Protein AF-A0AAD8BR81-F1 (afdb_monomer)

Sequence (408 aa):
MAVTRSQTYVHLIGEPVQLFNENMLPTTREVLQVFYHHHNNEKLSKTESITVTVREVCEIWARARVPSAEERNIIHKLKLLVDKHRTVCRNKTRGGTAQMARESNFEAYMNGPFDIAHHDAMNRIKIEEDRVFLVDQRTVRKYVMGKIDQQLTAVEGRRAVRIQREAELRTKEDRRLNDLAQASAPASASLNNGDTSYISDLDEESSTELSDYNPECKSSDSSDTQDQTQQKRAKISANEAVCPQLAAALYCTSVSNRDAAYILHAAATTYGQNASGMSLSVSSIRRTRSKRHIQAAGDVKSAFNRDGSLAIHFDGTLLPSIAGGPGKEDRVAIIVTGHTTEKLLAIPKVVQGTGEQIAKAAAETITDWELTNSIAGMSFDTTAANTDHLNGTCVLLEQKLGLPTPHP

Mean predicted aligned error: 20.38 Å

Foldseek 3Di:
DDDDLVVQADPLLGHQDCAADLWFQDFLSNLVSNLSCCCPVVVDDNLVSLLVSLVRNVVSCVLLVFAFDDSVVLSVVNVVSVVLSVVLVPCVPVPDPVSVVSSVVNSVRRRAGSDGGDPCRLVVDPDVVSNVSVVCSRPVRPHIRDDDDPVVVVVVVVVVVVVVVVVVVVVVVVVVVVVVVVVDDDDDDDDDDDDDDDDDDDDDDDDDDDDDDDPPDDDDDDDDDDDDDPPVPDACELLNLCDLVNLVVCVVVVPQLVNVLVVSLVVCVVVPHDSVSYPRDSVRNVVNSVVSVVVVLVVVLVPDDLDAAKEKEKDWDFDADPVDDPHTFIWIFIWIDDPPDIDGQDTDTFPDLALLRRLVVNLVSCVVSVNLVRHPYYDYDPDCRQPPPPGHNVNSNCVSSVHDDDDD

Structure (mmCIF, N/CA/C/O backbone):
data_AF-A0AAD8BR81-F1
#
_entry.id   AF-A0AAD8BR81-F1
#
loop_
_atom_site.group_PDB
_atom_site.id
_atom_site.type_symbol
_atom_site.label_atom_id
_atom_site.label_alt_id
_atom_site.label_comp_id
_atom_site.label_asym_id
_atom_site.label_entity_id
_atom_site.label_seq_id
_atom_site.pdbx_PDB_ins_code
_atom_site.Cartn_x
_atom_site.Cartn_y
_atom_site.Cartn_z
_atom_site.occupancy
_atom_site.B_iso_or_equiv
_atom_site.auth_seq_id
_atom_site.auth_comp_id
_atom_site.auth_asym_id
_atom_site.auth_atom_id
_atom_site.pdbx_PDB_model_num
ATOM 1 N N . MET A 1 1 ? 12.071 28.405 43.325 1.00 37.50 1 MET A N 1
ATOM 2 C CA . MET A 1 1 ? 10.820 28.307 44.109 1.00 37.50 1 MET A CA 1
ATOM 3 C C . MET A 1 1 ? 9.886 27.385 43.350 1.00 37.50 1 MET A C 1
ATOM 5 O O . MET A 1 1 ? 9.614 27.671 42.192 1.00 37.50 1 MET A O 1
ATOM 9 N N . ALA A 1 2 ? 9.489 26.258 43.939 1.00 36.00 2 ALA A N 1
ATOM 10 C CA . ALA A 1 2 ? 8.587 25.311 43.292 1.00 36.00 2 ALA A CA 1
ATOM 11 C C . ALA A 1 2 ? 7.179 25.921 43.211 1.00 36.00 2 ALA A C 1
ATOM 13 O O . ALA A 1 2 ? 6.582 26.241 44.238 1.00 36.00 2 ALA A O 1
ATOM 14 N N . VAL A 1 3 ? 6.687 26.125 41.990 1.00 42.44 3 VAL A N 1
ATOM 15 C CA . VAL A 1 3 ? 5.326 26.598 41.718 1.00 42.44 3 VAL A CA 1
ATOM 16 C C . VAL A 1 3 ? 4.382 25.413 41.926 1.00 42.44 3 VAL A C 1
ATOM 18 O O . VAL A 1 3 ? 4.561 24.355 41.328 1.00 42.44 3 VAL A O 1
ATOM 21 N N . THR A 1 4 ? 3.410 25.549 42.824 1.00 41.31 4 THR A N 1
ATOM 22 C CA . THR A 1 4 ? 2.405 24.516 43.106 1.00 41.31 4 THR A CA 1
ATOM 23 C C . THR A 1 4 ? 1.476 24.318 41.900 1.00 41.31 4 THR A C 1
ATOM 25 O O . THR A 1 4 ? 1.077 25.290 41.261 1.00 41.31 4 THR A O 1
ATOM 28 N N . ARG A 1 5 ? 1.096 23.059 41.607 1.00 45.94 5 ARG A N 1
ATOM 29 C CA . ARG A 1 5 ? 0.252 22.622 40.462 1.00 45.94 5 ARG A CA 1
ATOM 30 C C . ARG A 1 5 ? -1.042 23.426 40.245 1.00 45.94 5 ARG A C 1
ATOM 32 O O . ARG A 1 5 ? -1.565 23.484 39.142 1.00 45.94 5 ARG A O 1
ATOM 39 N N . SER A 1 6 ? -1.556 24.081 41.282 1.00 46.97 6 SER A N 1
ATOM 40 C CA . SER A 1 6 ? -2.753 24.924 41.225 1.00 46.97 6 SER A CA 1
ATOM 41 C C . SER A 1 6 ? -2.529 26.325 40.633 1.00 46.97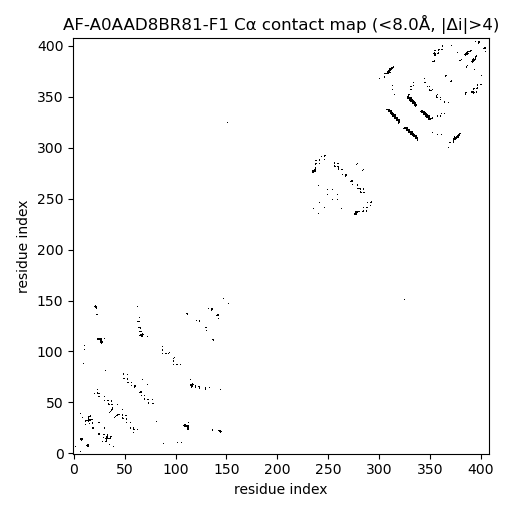 6 SER A C 1
ATOM 43 O O . SER A 1 6 ? -3.509 26.981 40.286 1.00 46.97 6 SER A O 1
ATOM 45 N N . GLN A 1 7 ? -1.283 26.799 40.487 1.00 52.25 7 GLN A N 1
ATOM 46 C CA . GLN A 1 7 ? -0.977 28.125 39.922 1.00 52.25 7 GLN A CA 1
ATOM 47 C C . GLN A 1 7 ? -0.802 28.132 38.394 1.00 52.25 7 GLN A C 1
ATOM 49 O O . GLN A 1 7 ? -0.933 29.186 37.777 1.00 52.25 7 GLN A O 1
ATOM 54 N N . THR A 1 8 ? -0.531 26.983 37.771 1.00 61.75 8 THR A N 1
ATOM 55 C CA . THR A 1 8 ? -0.300 26.866 36.319 1.00 61.75 8 THR A CA 1
ATOM 56 C C . THR A 1 8 ? -1.550 26.480 35.529 1.00 61.75 8 THR A C 1
ATOM 58 O O . THR A 1 8 ? -1.523 26.504 34.303 1.00 61.75 8 THR A O 1
ATOM 61 N N . TYR A 1 9 ? -2.658 26.157 36.201 1.00 74.81 9 TYR A N 1
ATOM 62 C CA . TYR A 1 9 ? -3.889 25.704 35.557 1.00 74.81 9 TYR A CA 1
ATOM 63 C C . TYR A 1 9 ? -4.544 26.793 34.694 1.00 74.81 9 TYR A C 1
ATOM 65 O O . TYR A 1 9 ? -4.917 27.866 35.181 1.00 74.81 9 TYR A O 1
ATOM 73 N N . VAL A 1 10 ? -4.768 26.488 33.414 1.00 77.56 10 VAL A N 1
ATOM 74 C CA . VAL A 1 10 ? -5.482 27.365 32.484 1.00 77.56 10 VAL A CA 1
ATOM 75 C C . VAL A 1 10 ? -6.914 26.861 32.309 1.00 77.56 10 VAL A C 1
ATOM 77 O O . VAL A 1 10 ? -7.155 25.741 31.864 1.00 77.56 10 VAL A O 1
ATOM 80 N N . HIS A 1 11 ? -7.890 27.707 32.646 1.00 77.94 11 HIS A N 1
ATOM 81 C CA . HIS A 1 11 ? -9.317 27.377 32.573 1.00 77.94 11 HIS A CA 1
ATOM 82 C C . HIS A 1 11 ? -9.727 26.833 31.185 1.00 77.94 11 HIS A C 1
ATOM 84 O O . HIS A 1 11 ? -9.352 27.410 30.162 1.00 77.94 11 HIS A O 1
ATOM 90 N N . LEU A 1 12 ? -10.494 25.730 31.178 1.00 77.62 12 LEU A N 1
ATOM 91 C CA . LEU A 1 12 ? -10.935 24.912 30.026 1.00 77.62 12 LEU A CA 1
ATOM 92 C C . LEU A 1 12 ? -9.838 24.125 29.290 1.00 77.62 12 LEU A C 1
ATOM 94 O O . LEU A 1 12 ? -10.146 23.139 28.625 1.00 77.62 12 LEU A O 1
ATOM 98 N N . ILE A 1 13 ? -8.574 24.524 29.414 1.00 80.12 13 ILE A N 1
ATOM 99 C CA . ILE A 1 13 ? -7.456 23.903 28.695 1.00 80.12 13 ILE A CA 1
ATOM 100 C C . ILE A 1 13 ? -6.800 22.811 29.546 1.00 80.12 13 ILE A C 1
ATOM 102 O O . ILE A 1 13 ? -6.603 21.703 29.049 1.00 80.12 13 ILE A O 1
ATOM 106 N N . GLY A 1 14 ? -6.527 23.099 30.823 1.00 81.25 14 GLY A N 1
ATOM 107 C CA . GLY A 1 14 ? -5.820 22.208 31.745 1.00 81.25 14 GLY A CA 1
ATOM 108 C C . GLY A 1 14 ? -4.431 22.727 32.128 1.00 81.25 14 GLY A C 1
ATOM 109 O O . GLY A 1 14 ? -4.178 23.934 32.109 1.00 81.25 14 GLY A O 1
ATOM 110 N N . GLU A 1 15 ? -3.533 21.814 32.500 1.00 79.62 15 GLU A N 1
ATOM 111 C CA . GLU A 1 15 ? -2.127 22.137 32.769 1.00 79.62 15 GLU A CA 1
ATOM 112 C C . GLU A 1 15 ? -1.370 22.390 31.444 1.00 79.62 15 GLU A C 1
ATOM 114 O O . GLU A 1 15 ? -1.583 21.648 30.477 1.00 79.62 15 GLU A O 1
ATOM 119 N N . PRO A 1 16 ? -0.511 23.427 31.365 1.00 80.25 16 PRO A N 1
ATOM 120 C CA . PRO A 1 16 ? 0.403 23.632 30.247 1.00 80.25 16 PRO A CA 1
ATOM 121 C C . PRO A 1 16 ? 1.363 22.452 30.102 1.00 80.25 16 PRO A C 1
ATOM 123 O O . PRO A 1 16 ? 1.894 21.955 31.095 1.00 80.25 16 PRO A O 1
ATOM 126 N N . VAL A 1 17 ? 1.609 22.033 28.864 1.00 83.00 17 VAL A N 1
ATOM 127 C CA . VAL A 1 17 ? 2.483 20.901 28.532 1.00 83.00 17 VAL A CA 1
ATOM 128 C C . VAL A 1 17 ? 3.643 21.428 27.700 1.00 83.00 17 VAL A C 1
ATOM 130 O O . VAL A 1 17 ? 3.433 22.273 26.839 1.00 83.00 17 VAL A O 1
ATOM 133 N N . GLN A 1 18 ? 4.857 20.956 27.976 1.00 79.31 18 GLN A N 1
ATOM 134 C CA . GLN A 1 18 ? 6.065 21.419 27.288 1.00 79.31 18 GLN A CA 1
ATOM 135 C C . GLN A 1 18 ? 6.198 20.860 25.866 1.00 79.31 18 GLN A C 1
ATOM 137 O O . GLN A 1 18 ? 6.739 21.531 25.001 1.00 79.31 18 GLN A O 1
ATOM 142 N N . LEU A 1 19 ? 5.738 19.630 25.626 1.00 79.31 19 LEU A N 1
ATOM 143 C CA . LEU A 1 19 ? 5.935 18.918 24.365 1.00 79.31 19 LEU A CA 1
ATOM 144 C C . LEU A 1 19 ? 4.615 18.367 23.835 1.00 79.31 19 LEU A C 1
ATOM 146 O O . LEU A 1 19 ? 3.746 17.939 24.597 1.00 79.31 19 LEU A O 1
ATOM 150 N N . PHE A 1 20 ? 4.491 18.335 22.514 1.00 84.81 20 PHE A N 1
ATOM 151 C CA . PHE A 1 20 ? 3.385 17.668 21.843 1.00 84.81 20 PHE A CA 1
ATOM 152 C C . PHE A 1 20 ? 3.498 16.146 21.926 1.00 84.81 20 PHE A C 1
ATOM 154 O O . PHE A 1 20 ? 4.589 15.582 22.014 1.00 84.81 20 PHE A O 1
ATOM 161 N N . ASN A 1 21 ? 2.358 15.468 21.799 1.00 77.19 21 ASN A N 1
ATOM 162 C CA . ASN A 1 21 ? 2.359 14.050 21.479 1.00 77.19 21 ASN A CA 1
ATOM 163 C C . ASN A 1 21 ? 2.873 13.862 20.045 1.00 77.19 21 ASN A C 1
ATOM 165 O O . ASN A 1 21 ? 2.287 14.363 19.088 1.00 77.19 21 ASN A O 1
ATOM 169 N N . GLU A 1 22 ? 3.979 13.145 19.894 1.00 74.88 22 GLU A N 1
ATOM 170 C CA . GLU A 1 22 ? 4.643 12.978 18.601 1.00 74.88 22 GLU A CA 1
ATOM 171 C C . GLU A 1 22 ? 3.960 11.978 17.670 1.00 74.88 22 GLU A C 1
ATOM 173 O O . GLU A 1 22 ? 4.304 11.901 16.494 1.00 74.88 22 GLU A O 1
ATOM 178 N N . ASN A 1 23 ? 3.003 11.214 18.189 1.00 79.25 23 ASN A N 1
ATOM 179 C CA . ASN A 1 23 ? 2.441 10.062 17.504 1.00 79.25 23 ASN A CA 1
ATOM 180 C C . ASN A 1 23 ? 1.143 10.393 16.738 1.00 79.25 23 ASN A C 1
ATOM 182 O O . ASN A 1 23 ? 0.681 9.586 15.942 1.00 79.25 23 ASN A O 1
ATOM 186 N N . MET A 1 24 ? 0.541 11.570 16.932 1.00 85.19 24 MET A N 1
ATOM 187 C CA . MET A 1 24 ? -0.692 11.994 16.246 1.00 85.19 24 MET A CA 1
ATOM 188 C C . MET A 1 24 ? -0.633 13.474 15.865 1.00 85.19 24 MET A C 1
ATOM 190 O O . MET A 1 24 ? 0.221 14.214 16.351 1.00 85.19 24 MET A O 1
ATOM 194 N N . LEU A 1 25 ? -1.541 13.923 14.990 1.00 90.12 25 LEU A N 1
ATOM 195 C CA . LEU A 1 25 ? -1.633 15.351 14.691 1.00 90.12 25 LEU A CA 1
ATOM 196 C C . LEU A 1 25 ? -2.112 16.106 15.941 1.00 90.12 25 LEU A C 1
ATOM 198 O O . LEU A 1 25 ? -3.065 15.645 16.574 1.00 90.12 25 LEU A O 1
ATOM 202 N N . PRO A 1 26 ? -1.527 17.269 16.284 1.00 91.00 26 PRO A N 1
ATOM 203 C CA . PRO A 1 26 ? -1.890 17.991 17.496 1.00 91.00 26 PRO A CA 1
ATOM 204 C C . PRO A 1 26 ? -3.368 18.378 17.527 1.00 91.00 26 PRO A C 1
ATOM 206 O O . PRO A 1 26 ? -3.943 18.881 16.557 1.00 91.00 26 PRO A O 1
ATOM 209 N N . THR A 1 27 ? -4.005 18.147 18.666 1.00 92.12 27 THR A N 1
ATOM 210 C CA . THR A 1 27 ? -5.328 18.682 18.979 1.00 92.12 27 THR A CA 1
ATOM 211 C C . THR A 1 27 ? -5.259 20.195 19.185 1.00 92.12 27 THR A C 1
ATOM 213 O O . THR A 1 27 ? -4.233 20.760 19.565 1.00 92.12 27 THR A O 1
ATOM 216 N N . THR A 1 28 ? -6.388 20.873 18.999 1.00 92.06 28 THR A N 1
ATOM 217 C CA . THR A 1 28 ? -6.508 22.300 19.334 1.00 92.06 28 THR A CA 1
ATOM 218 C C . THR A 1 28 ? -6.213 22.551 20.823 1.00 92.06 28 THR A C 1
ATOM 220 O O . THR A 1 28 ? -5.618 23.574 21.166 1.00 92.06 28 THR A O 1
ATOM 223 N N . ARG A 1 29 ? -6.583 21.609 21.705 1.00 90.69 29 ARG A N 1
ATOM 224 C CA . ARG A 1 29 ? -6.260 21.642 23.140 1.00 90.69 29 ARG A CA 1
ATOM 225 C C . ARG A 1 29 ? -4.751 21.621 23.392 1.00 90.69 29 ARG A C 1
ATOM 227 O O . ARG A 1 29 ? -4.256 22.500 24.088 1.00 90.69 29 ARG A O 1
ATOM 234 N N . GLU A 1 30 ? -4.031 20.669 22.806 1.00 89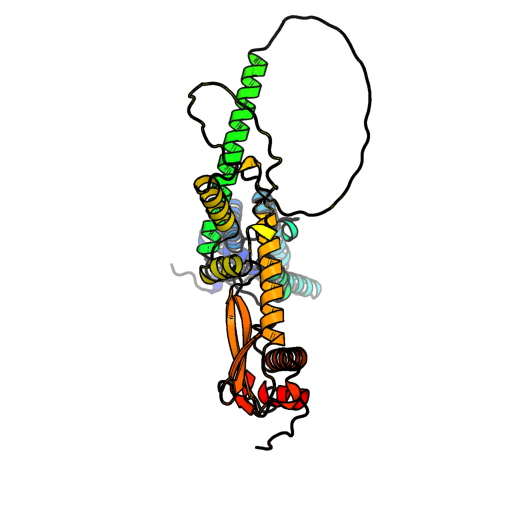.94 30 GLU A N 1
ATOM 235 C CA . GLU A 1 30 ? -2.577 20.519 22.978 1.00 89.94 30 GLU A CA 1
ATOM 236 C C . GLU A 1 30 ? -1.825 21.749 22.464 1.00 89.94 30 GLU A C 1
ATOM 238 O O . GLU A 1 30 ? -0.938 22.257 23.143 1.00 89.94 30 GLU A O 1
ATOM 243 N N . VAL A 1 31 ? -2.232 22.299 21.313 1.00 92.62 31 VAL A N 1
ATOM 244 C CA . VAL A 1 31 ? -1.636 23.535 20.773 1.00 92.62 31 VAL A CA 1
ATOM 245 C C . VAL A 1 31 ? -1.795 24.700 21.749 1.00 92.62 31 VAL A C 1
ATOM 247 O O . VAL A 1 31 ? -0.866 25.482 21.940 1.00 92.62 31 VAL A O 1
ATOM 250 N N . LEU A 1 32 ? -2.949 24.809 22.409 1.00 91.06 32 LEU A N 1
ATOM 251 C CA . LEU A 1 32 ? -3.156 25.814 23.446 1.00 91.06 32 LEU A CA 1
ATOM 252 C C . LEU A 1 32 ? -2.329 25.526 24.710 1.00 91.06 32 LEU A C 1
ATOM 254 O O . LEU A 1 32 ? -1.788 26.466 25.288 1.00 91.06 32 LEU A O 1
ATOM 258 N N . GLN A 1 33 ? -2.194 24.265 25.130 1.00 89.38 33 GLN A N 1
ATOM 259 C CA . GLN A 1 33 ? -1.365 23.884 26.282 1.00 89.38 33 GLN A CA 1
ATOM 260 C C . GLN A 1 33 ? 0.105 24.261 26.082 1.00 89.38 33 GLN A C 1
ATOM 262 O O . GLN A 1 33 ? 0.694 24.861 26.982 1.00 89.38 33 GLN A O 1
ATOM 267 N N . VAL A 1 34 ? 0.665 23.964 24.907 1.00 89.19 34 VAL A N 1
ATOM 268 C CA . VAL A 1 34 ? 2.051 24.303 24.551 1.00 89.19 34 VAL A CA 1
ATOM 269 C C . VAL A 1 34 ? 2.225 25.816 24.406 1.00 89.19 34 VAL A C 1
ATOM 271 O O . VAL A 1 34 ? 3.150 26.395 24.972 1.00 89.19 34 VAL A O 1
ATOM 274 N N . PHE A 1 35 ? 1.272 26.509 23.774 1.00 92.19 35 PHE A N 1
ATOM 275 C CA . PHE A 1 35 ? 1.292 27.974 23.723 1.00 92.19 35 PHE A CA 1
ATOM 276 C C . PHE A 1 35 ? 1.336 28.608 25.124 1.00 92.19 35 PHE A C 1
ATOM 278 O O . PHE A 1 35 ? 2.122 29.525 25.369 1.00 92.19 35 PHE A O 1
ATOM 285 N N . TYR A 1 36 ? 0.506 28.132 26.057 1.00 89.00 36 TYR A N 1
ATOM 286 C CA . TYR A 1 36 ? 0.498 28.651 27.425 1.00 89.00 36 TYR A CA 1
ATOM 287 C C . TYR A 1 36 ? 1.734 28.240 28.225 1.00 89.00 36 TYR A C 1
ATOM 289 O O . TYR A 1 36 ? 2.091 28.960 29.155 1.00 89.00 36 TYR A O 1
ATOM 297 N N . HIS A 1 37 ? 2.416 27.154 27.858 1.00 87.62 37 HIS A N 1
ATOM 298 C CA . HIS A 1 37 ? 3.720 26.818 28.420 1.00 87.62 37 HIS A CA 1
ATOM 299 C C . HIS A 1 37 ? 4.757 27.886 28.039 1.00 87.62 37 HIS A C 1
ATOM 301 O O . HIS A 1 37 ? 5.327 28.532 28.921 1.00 87.62 37 HIS A O 1
ATOM 307 N N . HIS A 1 38 ? 4.902 28.169 26.742 1.00 87.12 38 HIS A N 1
ATOM 308 C CA . HIS A 1 38 ? 5.789 29.219 26.226 1.00 87.12 38 HIS A CA 1
ATOM 309 C C . HIS A 1 38 ? 5.466 30.601 26.819 1.00 87.12 38 HIS A C 1
ATOM 311 O O . HIS A 1 38 ? 6.350 31.348 27.245 1.00 87.12 38 HIS A O 1
ATOM 317 N N . HIS A 1 39 ? 4.179 30.937 26.912 1.00 88.19 39 HIS A N 1
ATOM 318 C CA . HIS A 1 39 ? 3.770 32.261 27.365 1.00 88.19 39 HIS A CA 1
ATOM 319 C C . HIS A 1 39 ? 3.839 32.443 28.890 1.00 88.19 39 HIS A C 1
ATOM 321 O O . HIS A 1 39 ? 4.324 33.472 29.360 1.00 88.19 39 HIS A O 1
ATOM 327 N N . ASN A 1 40 ? 3.357 31.474 29.677 1.00 84.25 40 ASN A N 1
ATOM 328 C CA . ASN A 1 40 ? 3.250 31.621 31.133 1.00 84.25 40 ASN A CA 1
ATOM 329 C C . ASN A 1 40 ? 4.500 31.123 31.870 1.00 84.25 40 ASN A C 1
ATOM 331 O O . ASN A 1 40 ? 4.912 31.752 32.847 1.00 84.25 40 ASN A O 1
ATOM 335 N N . ASN A 1 41 ? 5.092 30.009 31.428 1.00 82.06 41 ASN A N 1
ATOM 336 C CA . ASN A 1 41 ? 6.211 29.377 32.133 1.00 82.06 41 ASN A CA 1
ATOM 337 C C . ASN A 1 41 ? 7.550 29.940 31.649 1.00 82.06 41 ASN A C 1
ATOM 339 O O . ASN A 1 41 ? 8.380 30.333 32.467 1.00 82.06 41 ASN A O 1
ATOM 343 N N . GLU A 1 42 ? 7.734 30.034 30.331 1.00 82.44 42 GLU A N 1
ATOM 344 C CA . GLU A 1 42 ? 8.970 30.554 29.724 1.00 82.44 42 GLU A CA 1
ATOM 345 C C . GLU A 1 42 ? 8.970 32.081 29.573 1.00 82.44 42 GLU A C 1
ATOM 347 O O . GLU A 1 42 ? 10.002 32.682 29.282 1.00 82.44 42 GLU A O 1
ATOM 352 N N . LYS A 1 43 ? 7.828 32.725 29.855 1.00 86.06 43 LYS A N 1
ATOM 353 C CA . LYS A 1 43 ? 7.642 34.187 29.856 1.00 86.06 43 LYS A CA 1
ATOM 354 C C . LYS A 1 43 ? 7.955 34.849 28.511 1.00 86.06 43 LYS A C 1
ATOM 356 O O . LYS A 1 43 ? 8.306 36.031 28.472 1.00 86.06 43 LYS A O 1
ATOM 361 N N . LEU A 1 44 ? 7.794 34.115 27.412 1.00 88.12 44 LEU A N 1
ATOM 362 C CA . LEU A 1 44 ? 7.957 34.655 26.068 1.00 88.12 44 LEU A CA 1
ATOM 363 C C . LEU A 1 44 ? 6.821 35.629 25.732 1.00 88.12 44 LEU A C 1
ATOM 365 O O . LEU A 1 44 ? 5.696 35.549 26.251 1.00 88.12 44 LEU A O 1
ATOM 369 N N . SER A 1 45 ? 7.091 36.559 24.813 1.00 91.81 45 SER A N 1
ATOM 370 C CA . SER A 1 45 ? 6.050 37.478 24.343 1.00 91.81 45 SER A CA 1
ATOM 371 C C . SER A 1 45 ? 4.912 36.702 23.663 1.00 91.81 45 SER A C 1
ATOM 373 O O . SER A 1 45 ? 5.115 35.602 23.146 1.00 91.81 45 SER A O 1
ATOM 375 N N . LYS A 1 46 ? 3.691 37.257 23.623 1.00 88.31 46 LYS A N 1
ATOM 376 C CA . LYS A 1 46 ? 2.541 36.573 22.993 1.00 88.31 46 LYS A CA 1
ATOM 377 C C . LYS A 1 46 ? 2.832 36.203 21.532 1.00 88.31 46 LYS A C 1
ATOM 379 O O . LYS A 1 46 ? 2.491 35.111 21.094 1.00 88.31 46 LYS A O 1
ATOM 384 N N . THR A 1 47 ? 3.451 37.112 20.780 1.00 90.31 47 THR A N 1
ATOM 385 C CA . THR A 1 47 ? 3.777 36.907 19.360 1.00 90.31 47 THR A CA 1
ATOM 386 C C . THR A 1 47 ? 4.846 35.833 19.176 1.00 90.31 47 THR A C 1
ATOM 388 O O . THR A 1 47 ? 4.727 34.981 18.298 1.00 90.31 47 THR A O 1
ATOM 391 N N . GLU A 1 48 ? 5.867 35.848 20.027 1.00 90.81 48 GLU A N 1
ATOM 392 C CA . GLU A 1 48 ? 6.954 34.872 20.009 1.00 90.81 48 GLU A CA 1
ATOM 393 C C . GLU A 1 48 ? 6.463 33.480 20.408 1.00 90.81 48 GLU A C 1
ATOM 395 O O . GLU A 1 48 ? 6.687 32.529 19.670 1.00 90.81 48 GLU A O 1
ATOM 400 N N . SER A 1 49 ? 5.665 33.385 21.475 1.00 90.69 49 SER A N 1
ATOM 401 C CA . SER A 1 49 ? 5.035 32.136 21.923 1.00 90.69 49 SER A CA 1
ATOM 402 C C . SER A 1 49 ? 4.180 31.505 20.820 1.00 90.69 49 SER A C 1
ATOM 404 O O . SER A 1 49 ? 4.243 30.299 20.599 1.00 90.69 49 SER A O 1
ATOM 406 N N . ILE A 1 50 ? 3.399 32.312 20.084 1.00 92.00 50 ILE A N 1
ATOM 407 C CA . ILE A 1 50 ? 2.629 31.835 18.921 1.00 92.00 50 ILE A CA 1
ATOM 408 C C . ILE A 1 50 ? 3.575 31.299 17.845 1.00 92.00 50 ILE A C 1
ATOM 410 O O . ILE A 1 50 ? 3.336 30.222 17.315 1.00 92.00 50 ILE A O 1
ATOM 414 N N . THR A 1 51 ? 4.637 32.036 17.526 1.00 92.81 51 THR A N 1
ATOM 415 C CA . THR A 1 51 ? 5.563 31.671 16.445 1.00 92.81 51 THR A CA 1
ATOM 416 C C . THR A 1 51 ? 6.296 30.365 16.752 1.00 92.81 51 THR A C 1
ATOM 418 O O . THR A 1 51 ? 6.331 29.481 15.902 1.00 92.81 51 THR A O 1
ATOM 421 N N . VAL A 1 52 ? 6.820 30.209 17.972 1.00 92.56 52 VAL A N 1
ATOM 422 C CA . VAL A 1 52 ? 7.496 28.978 18.421 1.00 92.56 52 VAL A CA 1
ATOM 423 C C . VAL A 1 52 ? 6.534 27.791 18.375 1.00 92.56 52 VAL A C 1
ATOM 425 O O . VAL A 1 52 ? 6.823 26.794 17.720 1.00 92.56 52 VAL A O 1
ATOM 428 N N . THR A 1 53 ? 5.334 27.948 18.942 1.00 92.00 53 THR A N 1
ATOM 429 C CA . THR A 1 53 ? 4.312 26.887 18.939 1.00 92.00 53 THR A CA 1
ATOM 430 C C . THR A 1 53 ? 3.916 26.483 17.514 1.00 92.00 53 THR A C 1
ATOM 432 O O . THR A 1 53 ? 3.742 25.304 17.227 1.00 92.00 53 THR A O 1
ATOM 435 N N . VAL A 1 54 ? 3.778 27.441 16.588 1.00 93.50 54 VAL A N 1
ATOM 436 C CA . VAL A 1 54 ? 3.456 27.131 15.185 1.00 93.50 54 VAL A CA 1
ATOM 437 C C . VAL A 1 54 ? 4.577 26.352 14.510 1.00 93.50 54 VAL A C 1
ATOM 439 O O . VAL A 1 54 ? 4.276 25.417 13.774 1.00 93.50 54 VAL A O 1
ATOM 442 N N . ARG A 1 55 ? 5.844 26.695 14.755 1.00 92.50 55 ARG A N 1
ATOM 443 C CA . ARG A 1 55 ? 6.980 25.963 14.177 1.00 92.50 55 ARG A CA 1
ATOM 444 C C . ARG A 1 55 ? 6.993 24.507 14.620 1.00 92.50 55 ARG A C 1
ATOM 446 O O . ARG A 1 55 ? 7.071 23.630 13.767 1.00 92.50 55 ARG A O 1
ATOM 453 N N . GLU A 1 56 ? 6.801 24.257 15.909 1.00 91.75 56 GLU A N 1
ATOM 454 C CA . GLU A 1 56 ? 6.702 22.897 16.447 1.00 91.75 56 GLU A CA 1
ATOM 455 C C . GLU A 1 56 ? 5.522 22.128 15.840 1.00 91.75 56 GLU A C 1
ATOM 457 O O . GLU A 1 56 ? 5.671 20.988 15.409 1.00 91.75 56 GLU A O 1
ATOM 462 N N . VAL A 1 57 ? 4.349 22.759 15.709 1.00 92.56 57 VAL A N 1
ATOM 463 C CA . VAL A 1 57 ? 3.202 22.132 15.032 1.00 92.56 57 VAL A CA 1
ATOM 464 C C . VAL A 1 57 ? 3.536 21.810 13.571 1.00 92.56 57 VAL A C 1
ATOM 466 O O . VAL A 1 57 ? 3.226 20.712 13.106 1.00 92.56 57 VAL A O 1
ATOM 469 N N . CYS A 1 58 ? 4.188 22.721 12.847 1.00 91.31 58 CYS A N 1
ATOM 470 C CA . CYS A 1 58 ? 4.610 22.494 11.465 1.00 91.31 58 CYS A CA 1
ATOM 471 C C . CYS A 1 58 ? 5.570 21.303 11.341 1.00 91.31 58 CYS A C 1
ATOM 473 O O . CYS A 1 58 ? 5.442 20.535 10.392 1.00 91.31 58 CYS A O 1
ATOM 475 N N . GLU A 1 59 ? 6.480 21.098 12.296 1.00 89.88 59 GLU A N 1
ATOM 476 C CA . GLU A 1 59 ? 7.371 19.930 12.308 1.00 89.88 59 GLU A CA 1
ATOM 477 C C . GLU A 1 59 ? 6.589 18.617 12.438 1.00 89.88 59 GLU A C 1
ATOM 479 O O . GLU A 1 59 ? 6.874 17.646 11.736 1.00 89.88 59 GLU A O 1
ATOM 484 N N . ILE A 1 60 ? 5.549 18.579 13.274 1.00 90.00 60 ILE A N 1
ATOM 485 C CA . ILE A 1 60 ? 4.702 17.388 13.441 1.00 90.00 60 ILE A CA 1
ATOM 486 C C . ILE A 1 60 ? 3.925 17.088 12.158 1.00 90.00 60 ILE A C 1
ATOM 488 O O . ILE A 1 60 ? 3.879 15.945 11.708 1.00 90.00 60 ILE A O 1
ATOM 492 N N . TRP A 1 61 ? 3.363 18.119 11.530 1.00 90.50 61 TRP A N 1
ATOM 493 C CA . TRP A 1 61 ? 2.659 17.978 10.257 1.00 90.50 61 TRP A CA 1
ATOM 494 C C . TRP A 1 61 ? 3.593 17.583 9.106 1.00 90.50 61 TRP A C 1
ATOM 496 O O . TRP A 1 61 ? 3.211 16.779 8.255 1.00 90.50 61 TRP A O 1
ATOM 506 N N . ALA A 1 62 ? 4.838 18.067 9.115 1.00 88.00 62 ALA A N 1
ATOM 507 C CA . ALA A 1 62 ? 5.866 17.645 8.170 1.00 88.00 62 ALA A CA 1
ATOM 508 C C . ALA A 1 62 ? 6.236 16.164 8.353 1.00 88.00 62 ALA A C 1
ATOM 510 O O . ALA A 1 62 ? 6.370 15.443 7.364 1.00 88.00 62 ALA A O 1
ATOM 511 N N . ARG A 1 63 ? 6.329 15.677 9.600 1.00 84.94 63 ARG A N 1
ATOM 512 C CA . ARG A 1 63 ? 6.523 14.242 9.893 1.00 84.94 63 ARG A CA 1
ATOM 513 C C . ARG A 1 63 ? 5.356 13.386 9.407 1.00 84.94 63 ARG A C 1
ATOM 515 O O . ARG A 1 63 ? 5.589 12.291 8.904 1.00 84.94 63 ARG A O 1
ATOM 522 N N . ALA A 1 64 ? 4.136 13.913 9.486 1.00 85.44 64 ALA A N 1
ATOM 523 C CA . ALA A 1 64 ? 2.938 13.282 8.937 1.00 85.44 64 ALA A CA 1
ATOM 524 C C . ALA A 1 64 ? 2.859 13.325 7.399 1.00 85.44 64 ALA A C 1
ATOM 526 O O . ALA A 1 64 ? 1.898 12.809 6.839 1.00 85.44 64 ALA A O 1
ATOM 527 N N . ARG A 1 65 ? 3.823 13.963 6.712 1.00 85.44 65 ARG A N 1
ATOM 528 C CA . ARG A 1 65 ? 3.858 14.128 5.244 1.00 85.44 65 ARG A CA 1
ATOM 529 C C . ARG A 1 65 ? 2.625 14.832 4.663 1.00 85.44 65 ARG A C 1
ATOM 531 O O . ARG A 1 65 ? 2.367 14.760 3.462 1.00 85.44 65 ARG A O 1
ATOM 538 N N . VAL A 1 66 ? 1.889 15.575 5.490 1.00 88.00 66 VAL A N 1
ATOM 539 C CA . VAL A 1 66 ? 0.710 16.325 5.052 1.00 88.00 66 VAL A CA 1
ATOM 540 C C . VAL A 1 66 ? 1.131 17.747 4.671 1.00 88.00 66 VAL A C 1
ATOM 542 O O . VAL A 1 66 ? 1.691 18.459 5.507 1.00 88.00 66 VAL A O 1
ATOM 545 N N . PRO A 1 67 ? 0.845 18.213 3.439 1.00 88.31 67 PRO A N 1
ATOM 546 C CA . PRO A 1 67 ? 1.131 19.585 3.038 1.00 88.31 67 PRO A CA 1
ATOM 547 C C . PRO A 1 67 ? 0.403 20.578 3.946 1.00 88.31 67 PRO A C 1
ATOM 549 O O . PRO A 1 67 ? -0.827 20.564 4.014 1.00 88.31 67 PRO A O 1
ATOM 552 N N . SER A 1 68 ? 1.149 21.454 4.615 1.00 91.62 68 SER A N 1
ATOM 553 C CA . SER A 1 68 ? 0.593 22.500 5.470 1.00 91.62 68 SER A CA 1
ATOM 554 C C . SER A 1 68 ? 0.335 23.799 4.700 1.00 91.62 68 SER A C 1
ATOM 556 O O . SER A 1 68 ? 0.913 24.058 3.641 1.00 91.62 68 SER A O 1
ATOM 558 N N . ALA A 1 69 ? -0.546 24.640 5.235 1.00 91.25 69 ALA A N 1
ATOM 559 C CA . ALA A 1 69 ? -0.699 26.022 4.804 1.00 91.25 69 ALA A CA 1
ATOM 560 C C . ALA A 1 69 ? 0.568 26.845 5.111 1.00 91.25 69 ALA A C 1
ATOM 562 O O . ALA A 1 69 ? 1.448 26.420 5.860 1.00 91.25 69 ALA A O 1
ATOM 563 N N . GLU A 1 70 ? 0.658 28.048 4.545 1.00 90.31 70 GLU A N 1
ATOM 564 C CA . GLU A 1 70 ? 1.765 28.963 4.833 1.00 90.31 70 GLU A CA 1
ATOM 565 C C . GLU A 1 70 ? 1.821 29.344 6.321 1.00 90.31 70 GLU A C 1
ATOM 567 O O . GLU A 1 70 ? 0.792 29.638 6.937 1.00 90.31 70 GLU A O 1
ATOM 572 N N . GLU A 1 71 ? 3.034 29.427 6.880 1.00 90.62 71 GLU A N 1
ATOM 573 C CA . GLU A 1 71 ? 3.284 29.714 8.304 1.00 90.62 71 GLU A CA 1
ATOM 574 C C . GLU A 1 71 ? 2.541 30.971 8.787 1.00 90.62 71 GLU A C 1
ATOM 576 O O . GLU A 1 71 ? 1.939 30.974 9.859 1.00 90.62 71 GLU A O 1
ATOM 581 N N . ARG A 1 72 ? 2.477 32.022 7.959 1.00 91.31 72 ARG A N 1
ATOM 582 C CA . ARG A 1 72 ? 1.766 33.276 8.273 1.00 91.31 72 ARG A CA 1
ATOM 583 C C . ARG A 1 72 ? 0.271 33.060 8.528 1.00 91.31 72 ARG A C 1
ATOM 585 O O . ARG A 1 72 ? -0.287 33.650 9.455 1.00 91.31 72 ARG A O 1
ATOM 592 N N . ASN A 1 73 ? -0.368 32.196 7.741 1.00 92.44 73 ASN A N 1
ATOM 593 C CA . ASN A 1 73 ? -1.788 31.872 7.885 1.00 92.44 73 ASN A CA 1
ATOM 594 C C . ASN A 1 73 ? -2.029 31.030 9.140 1.00 92.44 73 ASN A C 1
ATOM 596 O O . ASN A 1 73 ? -3.020 31.229 9.844 1.00 92.44 73 ASN A O 1
ATOM 600 N N . ILE A 1 74 ? -1.094 30.135 9.462 1.00 92.88 74 ILE A N 1
ATOM 601 C CA . ILE A 1 74 ? -1.155 29.305 10.667 1.00 92.88 74 ILE A CA 1
ATOM 602 C C . ILE A 1 74 ? -0.975 30.164 11.927 1.00 92.88 74 ILE A C 1
ATOM 604 O O . ILE A 1 74 ? -1.762 30.047 12.867 1.00 92.88 74 ILE A O 1
ATOM 608 N N . ILE A 1 75 ? -0.016 31.096 11.921 1.00 93.81 75 ILE A N 1
ATOM 609 C CA . ILE A 1 75 ? 0.175 32.103 12.979 1.00 93.81 75 ILE A CA 1
ATOM 610 C C . ILE A 1 75 ? -1.106 32.910 13.185 1.00 93.81 75 ILE A C 1
ATOM 612 O O . ILE A 1 75 ? -1.557 33.087 14.320 1.00 93.81 75 ILE A O 1
ATOM 616 N N . HIS A 1 76 ? -1.726 33.376 12.097 1.00 93.81 76 HIS A N 1
ATOM 617 C CA . HIS A 1 76 ? -2.991 34.099 12.177 1.00 93.81 76 HIS A CA 1
ATOM 618 C C . HIS A 1 76 ? -4.100 33.236 12.800 1.00 93.81 76 HIS A C 1
ATOM 620 O O . HIS A 1 76 ? -4.809 33.692 13.700 1.00 93.81 76 HIS A O 1
ATOM 626 N N . LYS A 1 77 ? -4.202 31.966 12.393 1.00 93.75 77 LYS A N 1
ATOM 627 C CA . LYS A 1 77 ? -5.172 31.009 12.937 1.00 93.75 77 LYS A CA 1
ATOM 628 C C . LYS A 1 77 ? -4.973 30.768 14.436 1.00 93.75 77 LYS A C 1
ATOM 630 O O . LYS A 1 77 ? -5.949 30.809 15.186 1.00 93.75 77 LYS A O 1
ATOM 635 N N . LEU A 1 78 ? -3.734 30.571 14.894 1.00 94.25 78 LEU A N 1
ATOM 636 C CA . LEU A 1 78 ? -3.440 30.392 16.320 1.00 94.25 78 LEU A CA 1
ATOM 637 C C . LEU A 1 78 ? -3.728 31.673 17.117 1.00 94.25 78 LEU A C 1
ATOM 639 O O . LEU A 1 78 ? -4.300 31.612 18.203 1.00 94.25 78 LEU A O 1
ATOM 643 N N . LYS A 1 79 ? -3.430 32.850 16.558 1.00 94.12 79 LYS A N 1
ATOM 644 C CA . LYS A 1 79 ? -3.772 34.133 17.186 1.00 94.12 79 LYS A CA 1
ATOM 645 C C . LYS A 1 79 ? -5.281 34.271 17.420 1.00 94.12 79 LYS A C 1
ATOM 647 O O . LYS A 1 79 ? -5.693 34.584 18.537 1.00 94.12 79 LYS A O 1
ATOM 652 N N . LEU A 1 80 ? -6.095 33.975 16.402 1.00 93.81 80 LEU A N 1
ATOM 653 C CA . LEU A 1 80 ? -7.558 33.974 16.516 1.00 93.81 80 LEU A CA 1
ATOM 654 C C . LEU A 1 80 ? -8.053 32.965 17.556 1.00 93.81 80 LEU A C 1
ATOM 656 O O . LEU A 1 80 ? -8.986 33.254 18.305 1.00 93.81 80 LEU A O 1
ATOM 660 N N . LEU A 1 81 ? -7.422 31.793 17.627 1.00 93.00 81 LEU A N 1
ATOM 661 C CA . LEU A 1 81 ? -7.763 30.762 18.600 1.00 93.00 81 LEU A CA 1
ATOM 662 C C . LEU A 1 81 ? -7.503 31.217 20.044 1.00 93.00 81 LEU A C 1
ATOM 664 O O . LEU A 1 81 ? -8.375 31.058 20.900 1.00 93.00 81 LEU A O 1
ATOM 668 N N . VAL A 1 82 ? -6.347 31.831 20.307 1.00 91.94 82 VAL A N 1
ATOM 669 C CA . VAL A 1 82 ? -6.005 32.388 21.626 1.00 91.94 82 VAL A CA 1
ATOM 670 C C . VAL A 1 82 ? -6.977 33.509 22.018 1.00 91.94 82 VAL A C 1
ATOM 672 O O . VAL A 1 82 ? -7.445 33.568 23.157 1.00 91.94 82 VAL A O 1
ATOM 675 N N . ASP A 1 83 ? -7.347 34.381 21.078 1.00 91.19 83 ASP A N 1
ATOM 676 C CA . ASP A 1 83 ? -8.310 35.459 21.336 1.00 91.19 83 ASP A CA 1
ATOM 677 C C . ASP A 1 83 ? -9.736 34.919 21.577 1.00 91.19 83 ASP A C 1
ATOM 679 O O . ASP A 1 83 ? -10.463 35.419 22.450 1.00 91.19 83 ASP A O 1
ATOM 683 N N . LYS A 1 84 ? -10.122 33.844 20.876 1.00 89.19 84 LYS A N 1
ATOM 684 C CA . LYS A 1 84 ? -11.379 33.118 21.104 1.00 89.19 84 LYS A CA 1
ATOM 685 C C . LYS A 1 84 ? -11.414 32.501 22.503 1.00 89.19 84 LYS A C 1
ATOM 687 O O . LYS A 1 84 ? -12.386 32.726 23.225 1.00 89.19 84 LYS A O 1
ATOM 692 N N . HIS A 1 85 ? -10.354 31.804 22.921 1.00 89.94 85 HIS A N 1
ATOM 693 C CA . HIS A 1 85 ? -10.245 31.240 24.275 1.00 89.94 85 HIS A CA 1
ATOM 694 C C . HIS A 1 85 ? -10.365 32.323 25.355 1.00 89.94 85 HIS A C 1
ATOM 696 O O . HIS A 1 85 ? -11.174 32.190 26.277 1.00 89.94 85 HIS A O 1
ATOM 702 N N . ARG A 1 86 ? -9.661 33.453 25.193 1.00 88.12 86 ARG A N 1
ATOM 703 C CA . ARG A 1 86 ? -9.756 34.598 26.113 1.00 88.12 86 ARG A CA 1
ATOM 704 C C . ARG A 1 86 ? -11.187 35.131 26.225 1.00 88.12 86 ARG A C 1
ATOM 706 O O . ARG A 1 86 ? -11.634 35.477 27.319 1.00 88.12 86 ARG A O 1
ATOM 713 N N . THR A 1 87 ? -11.909 35.193 25.109 1.00 87.25 87 THR A N 1
ATOM 714 C CA . THR A 1 87 ? -13.296 35.681 25.063 1.00 87.25 87 THR A CA 1
ATOM 715 C C . THR A 1 87 ? -14.255 34.739 25.787 1.00 87.25 87 THR A C 1
ATOM 717 O O . THR A 1 87 ? -15.097 35.211 26.554 1.00 87.25 87 THR A O 1
ATOM 720 N N . VAL A 1 88 ? -14.102 33.423 25.598 1.00 85.81 88 VAL A N 1
ATOM 721 C CA . VAL A 1 88 ? -14.887 32.402 26.316 1.00 85.81 88 VAL A CA 1
ATOM 722 C C . VAL A 1 88 ? -14.615 32.495 27.820 1.00 85.81 88 VAL A C 1
ATOM 724 O O . VAL A 1 88 ? -15.557 32.580 28.606 1.00 85.81 88 VAL A O 1
ATOM 727 N N . CYS A 1 89 ? -13.348 32.632 28.218 1.00 82.50 89 CYS A N 1
ATOM 728 C CA . CYS A 1 89 ? -12.947 32.729 29.623 1.00 82.50 89 CYS A CA 1
ATOM 729 C C . CYS A 1 89 ? -13.359 34.035 30.322 1.00 82.50 89 CYS A C 1
ATOM 731 O O . CYS A 1 89 ? -13.393 34.082 31.553 1.00 82.50 89 CYS A O 1
ATOM 733 N N . ARG A 1 90 ? -13.674 35.108 29.581 1.00 82.44 90 ARG A N 1
ATOM 734 C CA . ARG A 1 90 ? -14.008 36.425 30.159 1.00 82.44 90 ARG A CA 1
ATOM 735 C C . ARG A 1 90 ? -15.250 36.388 31.055 1.00 82.44 90 ARG A C 1
ATOM 737 O O . ARG A 1 90 ? -15.338 37.161 32.000 1.00 82.44 90 ARG A O 1
ATOM 744 N N . ASN A 1 91 ? -16.194 35.493 30.767 1.00 75.06 91 ASN A N 1
ATOM 745 C CA . ASN A 1 91 ? -17.475 35.387 31.472 1.00 75.06 91 ASN A CA 1
ATOM 746 C C . ASN A 1 91 ? -17.579 34.136 32.365 1.00 75.06 91 ASN A C 1
ATOM 748 O O . ASN A 1 91 ? -18.687 33.775 32.759 1.00 75.06 91 ASN A O 1
ATOM 752 N N . LYS A 1 92 ? -16.450 33.502 32.711 1.00 73.50 92 LYS A N 1
ATOM 753 C CA . LYS A 1 92 ? -16.398 32.248 33.491 1.00 73.50 92 LYS A CA 1
ATOM 754 C C . LYS A 1 92 ? -17.112 32.301 34.851 1.00 73.50 92 LYS A C 1
ATOM 756 O O . LYS A 1 92 ? -17.519 31.279 35.381 1.00 73.50 92 LYS A O 1
ATOM 761 N N . THR A 1 93 ? -17.284 33.492 35.427 1.00 71.50 93 THR A N 1
ATOM 762 C CA . THR A 1 93 ? -17.934 33.694 36.734 1.00 71.50 93 THR A CA 1
ATOM 763 C C . THR A 1 93 ? -19.447 33.916 36.654 1.00 71.50 93 THR A C 1
ATOM 765 O O . THR A 1 93 ? -20.107 33.915 37.687 1.00 71.50 93 THR A O 1
ATOM 768 N N . ARG A 1 94 ? -20.022 34.121 35.457 1.00 70.56 94 ARG A N 1
ATOM 769 C CA . ARG A 1 94 ? -21.450 34.461 35.291 1.00 70.56 94 ARG A CA 1
ATOM 770 C C . ARG A 1 94 ? -22.402 33.260 35.375 1.00 70.56 94 ARG A C 1
ATOM 772 O O . ARG A 1 94 ? -23.595 33.484 35.521 1.00 70.56 94 ARG A O 1
ATOM 779 N N . GLY A 1 95 ? -21.911 32.022 35.245 1.00 65.38 95 GLY A N 1
ATOM 780 C CA . GLY A 1 95 ? -22.661 30.786 35.539 1.00 65.38 95 GLY A CA 1
ATOM 781 C C . GLY A 1 95 ? -23.950 30.517 34.739 1.00 65.38 95 GLY A C 1
ATOM 782 O O . GLY A 1 95 ? -24.699 29.617 35.099 1.00 65.38 95 GLY A O 1
ATOM 783 N N . GLY A 1 96 ? -24.246 31.278 33.679 1.00 79.56 96 GLY A N 1
ATOM 784 C CA . GLY A 1 96 ? -25.491 31.139 32.911 1.00 79.56 96 GLY A CA 1
ATOM 785 C C . GLY A 1 96 ? -25.482 29.974 31.913 1.00 79.56 96 GLY A C 1
ATOM 786 O O . GLY A 1 96 ? -24.436 29.621 31.368 1.00 79.56 96 GLY A O 1
ATOM 787 N N . THR A 1 97 ? -26.661 29.443 31.579 1.00 80.88 97 THR A N 1
ATOM 788 C CA . THR A 1 97 ? -26.848 28.354 30.593 1.00 80.88 97 THR A CA 1
ATOM 789 C C . THR A 1 97 ? -26.208 28.666 29.234 1.00 80.88 97 THR A C 1
ATOM 791 O O . THR A 1 97 ? -25.524 27.829 28.651 1.00 80.88 97 THR A O 1
ATOM 794 N N . ALA A 1 98 ? -26.322 29.912 28.762 1.00 81.00 98 ALA A N 1
ATOM 795 C CA . ALA A 1 98 ? -25.682 30.379 27.529 1.00 81.00 98 ALA A CA 1
ATOM 796 C C . ALA A 1 98 ? -24.143 30.475 27.620 1.00 81.00 98 ALA A C 1
ATOM 798 O O . ALA A 1 98 ? -23.455 30.500 26.599 1.00 81.00 98 ALA A O 1
ATOM 799 N N . GLN A 1 99 ? -23.573 30.592 28.823 1.00 83.81 99 GLN A N 1
ATOM 800 C CA . GLN A 1 99 ? -22.125 30.520 29.030 1.00 83.81 99 GLN A CA 1
ATOM 801 C C . GLN A 1 99 ? -21.664 29.060 29.019 1.00 83.81 99 GLN A C 1
ATOM 803 O O . GLN A 1 99 ? -20.748 28.746 28.269 1.00 83.81 99 GLN A O 1
ATOM 808 N N . MET A 1 100 ? -22.360 28.172 29.735 1.00 81.50 100 MET A N 1
ATOM 809 C CA . MET A 1 100 ? -22.076 26.730 29.735 1.00 81.50 100 MET A CA 1
ATOM 810 C C . MET A 1 100 ? -22.153 26.129 28.325 1.00 81.50 100 MET A C 1
ATOM 812 O O . MET A 1 100 ? -21.266 25.382 27.926 1.00 81.50 100 MET A O 1
ATOM 816 N N . ALA A 1 101 ? -23.146 26.526 27.521 1.00 84.81 101 ALA A N 1
ATOM 817 C CA . ALA A 1 101 ? -23.243 26.103 26.124 1.00 84.81 101 ALA A CA 1
ATOM 818 C C . ALA A 1 101 ? -22.049 26.584 25.276 1.00 84.81 101 ALA A C 1
ATOM 820 O O . ALA A 1 101 ? -21.551 25.852 24.426 1.00 84.81 101 ALA A O 1
ATOM 821 N N . ARG A 1 102 ? -21.547 27.806 25.511 1.00 84.56 102 ARG A N 1
ATOM 822 C CA . ARG A 1 102 ? -20.359 28.328 24.809 1.00 84.56 102 ARG A CA 1
ATOM 823 C C . ARG A 1 102 ? -19.077 27.615 25.227 1.00 84.56 102 ARG A C 1
ATOM 825 O O . ARG A 1 102 ? -18.237 27.368 24.368 1.00 84.56 102 ARG A O 1
ATOM 832 N N . GLU A 1 103 ? -18.939 27.292 26.508 1.00 85.94 103 GLU A N 1
ATOM 833 C CA . GLU A 1 103 ? -17.808 26.526 27.042 1.00 85.94 103 GLU A CA 1
ATOM 834 C C . GLU A 1 103 ? -17.816 25.094 26.502 1.00 85.94 103 GLU A C 1
ATOM 836 O O . GLU A 1 103 ? -16.807 24.659 25.958 1.00 85.94 103 GLU A O 1
ATOM 841 N N . SER A 1 104 ? -18.970 24.421 26.514 1.00 85.94 104 SER A N 1
ATOM 842 C CA . SER A 1 104 ? -19.139 23.074 25.955 1.00 85.94 104 SER A CA 1
ATOM 843 C C . SER A 1 104 ? -18.870 23.027 24.445 1.00 85.94 104 SER A C 1
ATOM 845 O O . SER A 1 104 ? -18.112 22.180 23.977 1.00 85.94 104 SER A O 1
ATOM 847 N N . ASN A 1 105 ? -19.388 23.992 23.674 1.00 87.81 105 ASN A N 1
ATOM 848 C CA . ASN A 1 105 ? -19.091 24.096 22.240 1.00 87.81 105 ASN A CA 1
ATOM 849 C C . ASN A 1 105 ? -17.599 24.344 21.973 1.00 87.81 105 ASN A C 1
ATOM 851 O O . ASN A 1 105 ? -17.042 23.844 20.994 1.00 87.81 105 ASN A O 1
ATOM 855 N N . PHE A 1 106 ? -16.943 25.138 22.823 1.00 88.12 106 PHE A N 1
ATOM 856 C CA . PHE A 1 106 ? -15.509 25.378 22.710 1.00 88.12 106 PHE A CA 1
ATOM 857 C C . PHE A 1 106 ? -14.697 24.134 23.090 1.00 88.12 106 PHE A C 1
ATOM 859 O O . PHE A 1 106 ? -13.713 23.832 22.423 1.00 88.12 106 PHE A O 1
ATOM 866 N N . GLU A 1 107 ? -15.133 23.379 24.094 1.00 86.56 107 GLU A N 1
ATOM 867 C CA . GLU A 1 107 ? -14.523 22.117 24.504 1.00 86.56 107 GLU A CA 1
ATOM 868 C C . GLU A 1 107 ? -14.629 21.033 23.426 1.00 86.56 107 GLU A C 1
ATOM 870 O O . GLU A 1 107 ? -13.623 20.407 23.091 1.00 86.56 107 GLU A O 1
ATOM 875 N N . ALA A 1 108 ? -15.796 20.887 22.794 1.00 86.44 108 ALA A N 1
ATOM 876 C CA . ALA A 1 108 ? -15.968 19.995 21.649 1.00 86.44 108 ALA A CA 1
ATOM 877 C C . ALA A 1 108 ? -15.032 20.375 20.486 1.00 86.44 108 ALA A C 1
ATOM 879 O O . ALA A 1 108 ? -14.375 19.513 19.905 1.00 86.44 108 ALA A O 1
ATOM 880 N N . TYR A 1 109 ? -14.905 21.676 20.193 1.00 88.62 109 TYR A N 1
ATOM 881 C CA . TYR A 1 109 ? -13.969 22.184 19.186 1.00 88.62 109 TYR A CA 1
ATOM 882 C C . TYR A 1 109 ? -12.497 21.915 19.555 1.00 88.62 109 TYR A C 1
ATOM 884 O O . TYR A 1 109 ? -11.693 21.588 18.684 1.00 88.62 109 TYR A O 1
ATOM 892 N N . MET A 1 110 ? -12.132 22.022 20.839 1.00 87.88 110 MET A N 1
ATOM 893 C CA . MET A 1 110 ? -10.759 21.806 21.313 1.00 87.88 110 MET A CA 1
ATOM 894 C C . MET A 1 110 ? -10.279 20.358 21.169 1.00 87.88 110 MET A C 1
ATOM 896 O O . MET A 1 110 ? -9.083 20.132 20.977 1.00 87.88 110 MET A O 1
ATOM 900 N N . ASN A 1 111 ? -11.194 19.391 21.242 1.00 86.00 111 ASN A N 1
ATOM 901 C CA . ASN A 1 111 ? -10.868 17.971 21.111 1.00 86.00 111 ASN A CA 1
ATOM 902 C C . ASN A 1 111 ? -10.587 17.557 19.649 1.00 86.00 111 ASN A C 1
ATOM 904 O O . ASN A 1 111 ? -10.019 16.491 19.404 1.00 86.00 111 ASN A O 1
ATOM 908 N N . GLY A 1 112 ? -10.930 18.406 18.673 1.00 87.62 112 GLY A N 1
ATOM 909 C CA . GLY A 1 112 ? -10.600 18.211 17.260 1.00 87.62 112 GLY A CA 1
ATOM 910 C C . GLY A 1 112 ? -9.137 18.537 16.914 1.00 87.62 112 GLY A C 1
ATOM 911 O O . GLY A 1 112 ? -8.421 19.163 17.710 1.00 87.62 112 GLY A O 1
ATOM 912 N N . PRO A 1 113 ? -8.657 18.119 15.727 1.00 90.19 113 PRO A N 1
ATOM 913 C CA . PRO A 1 113 ? -7.313 18.450 15.264 1.00 90.19 113 PRO A CA 1
ATOM 914 C C . PRO A 1 113 ? -7.171 19.955 15.027 1.00 90.19 113 PRO A C 1
ATOM 916 O O . PRO A 1 113 ? -8.086 20.616 14.526 1.00 90.19 113 PRO A O 1
ATOM 919 N N . PHE A 1 114 ? -6.002 20.507 15.344 1.00 92.81 114 PHE A N 1
ATOM 920 C CA . PHE A 1 114 ? -5.646 21.846 14.894 1.00 92.81 114 PHE A CA 1
ATOM 921 C C . PHE A 1 114 ? -5.251 21.779 13.415 1.00 92.81 114 PHE A C 1
ATOM 923 O O . PHE A 1 114 ? -4.081 21.662 13.068 1.00 92.81 114 PHE A O 1
ATOM 930 N N . ASP A 1 115 ? -6.260 21.775 12.542 1.00 90.75 115 ASP A N 1
ATOM 931 C CA . ASP A 1 115 ? -6.076 21.507 11.115 1.00 90.75 115 ASP A CA 1
ATOM 932 C C . ASP A 1 115 ? -5.298 22.634 10.420 1.00 90.75 115 ASP A C 1
ATOM 934 O O . ASP A 1 115 ? -5.811 23.744 10.268 1.00 90.75 115 ASP A O 1
ATOM 938 N N . ILE A 1 116 ? -4.065 22.369 10.002 1.00 93.25 116 ILE A N 1
ATOM 939 C CA . ILE A 1 116 ? -3.246 23.314 9.233 1.00 93.25 116 ILE A CA 1
ATOM 940 C C . ILE A 1 116 ? -2.973 22.808 7.819 1.00 93.25 116 ILE A C 1
ATOM 942 O O . ILE A 1 116 ? -2.047 23.296 7.174 1.00 93.25 116 ILE A O 1
ATOM 946 N N . ALA A 1 117 ? -3.764 21.850 7.329 1.00 91.12 117 ALA A N 1
ATOM 947 C CA . ALA A 1 117 ? -3.620 21.327 5.982 1.00 91.12 117 ALA A CA 1
ATOM 948 C C . ALA A 1 117 ? -3.744 22.454 4.947 1.00 91.12 117 ALA A C 1
ATOM 950 O O . ALA A 1 117 ? -4.551 23.379 5.073 1.00 91.12 117 ALA A O 1
ATOM 951 N N . HIS A 1 118 ? -2.958 22.354 3.883 1.00 91.62 118 HIS A N 1
ATOM 952 C CA . HIS A 1 118 ? -3.131 23.170 2.694 1.00 91.62 118 HIS A CA 1
ATOM 953 C C . HIS A 1 118 ? -4.542 22.953 2.110 1.00 91.62 118 HIS A C 1
ATOM 955 O O . HIS A 1 118 ? -5.080 21.849 2.181 1.00 91.62 118 HIS A O 1
ATOM 961 N N . HIS A 1 119 ? -5.146 23.977 1.493 1.00 85.31 119 HIS A N 1
ATOM 962 C CA . HIS A 1 119 ? -6.503 23.865 0.922 1.00 85.31 119 HIS A CA 1
ATOM 963 C C . HIS A 1 119 ? -6.611 22.720 -0.101 1.00 85.31 119 HIS A C 1
ATOM 965 O O . HIS A 1 119 ? -7.596 21.996 -0.142 1.00 85.31 119 HIS A O 1
ATOM 971 N N . ASP A 1 120 ? -5.539 22.531 -0.867 1.00 87.38 120 ASP A N 1
ATOM 972 C CA . ASP A 1 120 ? -5.373 21.472 -1.862 1.00 87.38 120 ASP A CA 1
ATOM 973 C C . ASP A 1 120 ? -4.599 20.243 -1.329 1.00 87.38 120 ASP A C 1
ATOM 975 O O . ASP A 1 120 ? -4.020 19.470 -2.090 1.00 87.38 120 ASP A O 1
ATOM 979 N N . ALA A 1 121 ? -4.507 20.067 -0.003 1.00 86.38 121 ALA A N 1
ATOM 980 C CA . ALA A 1 121 ? -3.725 18.979 0.593 1.00 86.38 121 ALA A CA 1
ATOM 981 C C . ALA A 1 121 ? -4.182 17.603 0.095 1.00 86.38 121 ALA A C 1
ATOM 983 O O . ALA A 1 121 ? -3.339 16.774 -0.233 1.00 86.38 121 ALA A O 1
ATOM 984 N N . MET A 1 122 ? -5.495 17.389 -0.042 1.00 86.69 122 MET A N 1
ATOM 985 C CA . MET A 1 122 ? -6.037 16.105 -0.493 1.00 86.69 122 MET A CA 1
ATOM 986 C C . MET A 1 122 ? -5.557 15.722 -1.887 1.00 86.69 122 MET A C 1
ATOM 988 O O . MET A 1 122 ? -5.344 14.541 -2.097 1.00 86.69 122 MET A O 1
ATOM 992 N N . ASN A 1 123 ? -5.345 16.669 -2.808 1.00 86.00 123 ASN A N 1
ATOM 993 C CA . ASN A 1 123 ? -4.855 16.369 -4.159 1.00 86.00 123 ASN A CA 1
ATOM 994 C C . ASN A 1 123 ? -3.324 16.295 -4.222 1.00 86.00 123 ASN A C 1
ATOM 996 O O . ASN A 1 123 ? -2.768 15.543 -5.022 1.00 86.00 123 ASN A O 1
ATOM 1000 N N . ARG A 1 124 ? -2.635 17.068 -3.373 1.00 82.94 124 ARG A N 1
ATOM 1001 C CA . ARG A 1 124 ? -1.166 17.115 -3.311 1.00 82.94 124 ARG A CA 1
ATOM 1002 C C . ARG A 1 124 ? -0.546 15.890 -2.648 1.00 82.94 124 ARG A C 1
ATOM 1004 O O . ARG A 1 124 ? 0.570 15.515 -3.013 1.00 82.94 124 ARG A O 1
ATOM 1011 N N . ILE A 1 125 ? -1.237 15.287 -1.683 1.00 86.62 125 ILE A N 1
ATOM 1012 C CA . ILE A 1 125 ? -0.830 14.009 -1.099 1.00 86.62 125 ILE A CA 1
ATOM 1013 C C . ILE A 1 125 ? -0.902 12.956 -2.207 1.00 86.62 125 ILE A C 1
ATOM 1015 O O . ILE A 1 125 ? -1.936 12.800 -2.840 1.00 86.62 125 ILE A O 1
ATOM 1019 N N . LYS A 1 126 ? 0.199 12.250 -2.474 1.00 81.75 126 LYS A N 1
ATOM 1020 C CA . LYS A 1 126 ? 0.251 11.213 -3.524 1.00 81.75 126 LYS A CA 1
ATOM 1021 C C . LYS A 1 126 ? -0.048 9.818 -2.985 1.00 81.75 126 LYS A C 1
ATOM 1023 O O . LYS A 1 126 ? -0.541 8.982 -3.732 1.00 81.75 126 LYS A O 1
ATOM 1028 N N . ILE A 1 127 ? 0.268 9.598 -1.714 1.00 82.19 127 ILE A N 1
ATOM 1029 C CA . ILE A 1 127 ? 0.166 8.323 -1.009 1.00 82.19 127 ILE A CA 1
ATOM 1030 C C . ILE A 1 127 ? -1.245 8.203 -0.433 1.00 82.19 127 ILE A C 1
ATOM 1032 O O . ILE A 1 127 ? -1.715 9.118 0.238 1.00 82.19 127 ILE A O 1
ATOM 1036 N N . GLU A 1 128 ? -1.937 7.103 -0.711 1.00 82.56 128 GLU A N 1
ATOM 1037 C CA . GLU A 1 128 ? -3.329 6.942 -0.281 1.00 82.56 128 GLU A CA 1
ATOM 1038 C C . GLU A 1 128 ? -3.435 6.775 1.239 1.00 82.56 128 GLU A C 1
ATOM 1040 O O . GLU A 1 128 ? -4.329 7.332 1.871 1.00 82.56 128 GLU A O 1
ATOM 1045 N N . GLU A 1 129 ? -2.463 6.103 1.850 1.00 81.88 129 GLU A N 1
ATOM 1046 C CA . GLU A 1 129 ? -2.364 5.911 3.294 1.00 81.88 129 GLU A CA 1
ATOM 1047 C C . GLU A 1 129 ? -2.309 7.248 4.052 1.00 81.88 129 GLU A C 1
ATOM 1049 O O . GLU A 1 129 ? -2.996 7.413 5.062 1.00 81.88 129 GLU A O 1
ATOM 1054 N N . ASP A 1 130 ? -1.575 8.235 3.529 1.00 84.94 130 ASP A N 1
ATOM 1055 C CA . ASP A 1 130 ? -1.473 9.577 4.118 1.00 84.94 130 ASP A CA 1
ATOM 1056 C C . ASP A 1 130 ? -2.796 10.361 3.976 1.00 84.94 130 ASP A C 1
ATOM 1058 O O . ASP A 1 130 ? -3.163 11.141 4.862 1.00 84.94 130 ASP A O 1
ATOM 1062 N N . ARG A 1 131 ? -3.561 10.133 2.891 1.00 87.75 131 ARG A N 1
ATOM 1063 C CA . ARG A 1 131 ? -4.909 10.716 2.724 1.00 87.75 131 ARG A CA 1
ATOM 1064 C C . ARG A 1 131 ? -5.883 10.120 3.733 1.00 87.75 131 ARG A C 1
ATOM 1066 O O . ARG A 1 131 ? -6.603 10.867 4.398 1.00 87.75 131 ARG A O 1
ATOM 1073 N N . VAL A 1 132 ? -5.885 8.793 3.873 1.00 88.06 132 VAL A N 1
ATOM 1074 C CA . VAL A 1 132 ? -6.727 8.072 4.839 1.00 88.06 132 VAL A CA 1
ATOM 1075 C C . VAL A 1 132 ? -6.379 8.488 6.268 1.00 88.06 132 VAL A C 1
ATOM 1077 O O . VAL A 1 132 ? -7.285 8.748 7.059 1.00 88.06 132 VAL A O 1
ATOM 1080 N N . PHE A 1 133 ? -5.089 8.643 6.582 1.00 89.62 133 PHE A N 1
ATOM 1081 C CA . PHE A 1 133 ? -4.633 9.171 7.866 1.00 89.62 133 PHE A CA 1
ATOM 1082 C C . PHE A 1 133 ? -5.215 10.563 8.140 1.00 89.62 133 PHE A C 1
ATOM 1084 O O . PHE A 1 133 ? -5.820 10.772 9.188 1.00 89.62 133 PHE A O 1
ATOM 1091 N N . LEU A 1 134 ? -5.113 11.508 7.198 1.00 89.88 134 LEU A N 1
ATOM 1092 C CA . LEU A 1 134 ? -5.656 12.859 7.388 1.00 89.88 134 LEU A CA 1
ATOM 1093 C C . LEU A 1 134 ? -7.181 12.857 7.607 1.00 89.88 134 LEU A C 1
ATOM 1095 O O . LEU A 1 134 ? -7.688 13.621 8.431 1.00 89.88 134 LEU A O 1
ATOM 1099 N N . VAL A 1 135 ? -7.917 11.998 6.896 1.00 89.75 135 VAL A N 1
ATOM 1100 C CA . VAL A 1 135 ? -9.374 11.848 7.064 1.00 89.75 135 VAL A CA 1
ATOM 1101 C C . VAL A 1 135 ? -9.724 11.260 8.435 1.00 89.75 135 VAL A C 1
ATOM 1103 O O . VAL A 1 135 ? -10.619 11.766 9.116 1.00 89.75 135 VAL A O 1
ATOM 1106 N N . ASP A 1 136 ? -8.999 10.239 8.886 1.00 90.00 136 ASP A N 1
ATOM 1107 C CA . ASP A 1 136 ? -9.176 9.661 10.220 1.00 90.00 136 ASP A CA 1
ATOM 1108 C C . ASP A 1 136 ? -8.858 10.674 11.330 1.00 90.00 136 ASP A C 1
ATOM 1110 O O . ASP A 1 136 ? -9.641 10.830 12.267 1.00 90.00 136 ASP A O 1
ATOM 1114 N N . GLN A 1 137 ? -7.775 11.446 11.192 1.00 88.00 137 GLN A N 1
ATOM 1115 C CA . GLN A 1 137 ? -7.405 12.485 12.160 1.00 88.00 137 GLN A CA 1
ATOM 1116 C C . GLN A 1 137 ? -8.450 13.608 12.273 1.00 88.00 137 GLN A C 1
ATOM 1118 O O . GLN A 1 137 ? -8.514 14.288 13.298 1.00 88.00 137 GLN A O 1
ATOM 1123 N N . ARG A 1 138 ? -9.287 13.807 11.247 1.00 87.81 138 ARG A N 1
ATOM 1124 C CA . ARG A 1 138 ? -10.429 14.739 11.267 1.00 87.81 138 ARG A CA 1
ATOM 1125 C C . ARG A 1 138 ? -11.694 14.152 11.893 1.00 87.81 138 ARG A C 1
ATOM 1127 O O . ARG A 1 138 ? -12.621 14.909 12.171 1.00 87.81 138 ARG A O 1
ATOM 1134 N N . THR A 1 139 ? -11.740 12.839 12.103 1.00 86.31 139 THR A N 1
ATOM 1135 C CA . THR A 1 139 ? -12.921 12.112 12.580 1.00 86.31 139 THR A CA 1
ATOM 1136 C C . THR A 1 139 ? -12.635 11.404 13.906 1.00 86.31 139 THR A C 1
ATOM 1138 O O . THR A 1 139 ? -12.720 12.030 14.959 1.00 86.31 139 THR A O 1
ATOM 1141 N N . VAL A 1 140 ? -12.310 10.109 13.866 1.00 80.56 140 VAL A N 1
ATOM 1142 C CA . VAL A 1 140 ? -12.200 9.224 15.038 1.00 80.56 140 VAL A CA 1
ATOM 1143 C C . VAL A 1 140 ? -10.805 9.274 15.671 1.00 80.56 140 VAL A C 1
ATOM 1145 O O . VAL A 1 140 ? -10.683 9.032 16.870 1.00 80.56 140 VAL A O 1
ATOM 1148 N N . ARG A 1 141 ? -9.774 9.656 14.900 1.00 84.81 141 ARG A N 1
ATOM 1149 C CA . ARG A 1 141 ? -8.365 9.776 15.330 1.00 84.81 141 ARG A CA 1
ATOM 1150 C C . ARG A 1 141 ? -7.794 8.453 15.848 1.00 84.81 141 ARG A C 1
ATOM 1152 O O . ARG A 1 141 ? -7.184 8.403 16.913 1.00 84.81 141 ARG A O 1
ATOM 1159 N N . LYS A 1 142 ? -8.031 7.367 15.109 1.00 83.56 142 LYS A N 1
ATOM 1160 C CA . LYS A 1 142 ? -7.580 6.013 15.456 1.00 83.56 142 LYS A CA 1
ATOM 1161 C C . LYS A 1 142 ? -6.149 5.734 14.994 1.00 83.56 142 LYS A C 1
ATOM 1163 O O . LYS A 1 142 ? -5.440 4.966 15.643 1.00 83.56 142 LYS A O 1
ATOM 1168 N N . TYR A 1 143 ? -5.737 6.300 13.863 1.0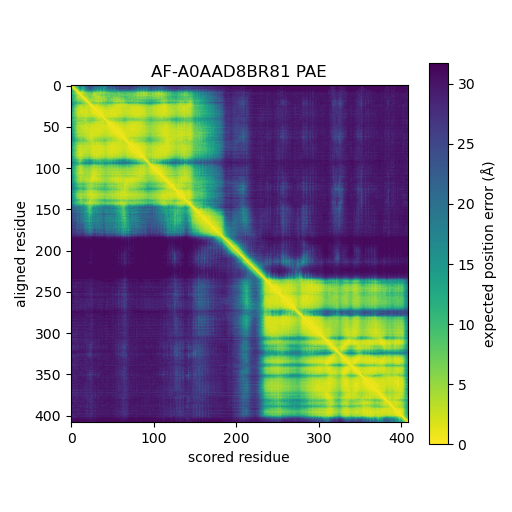0 82.75 143 TYR A N 1
ATOM 1169 C CA . TYR A 1 143 ? -4.419 6.058 13.291 1.00 82.75 143 TYR A CA 1
ATOM 1170 C C . TYR A 1 143 ? -3.338 6.902 13.964 1.00 82.75 143 TYR A C 1
ATOM 1172 O O . TYR A 1 143 ? -3.565 8.015 14.436 1.00 82.75 143 TYR A O 1
ATOM 1180 N N . VAL A 1 144 ? -2.134 6.342 13.987 1.00 84.62 144 VAL A N 1
ATOM 1181 C CA . VAL A 1 144 ? -0.969 6.872 14.688 1.00 84.62 144 VAL A CA 1
ATOM 1182 C C . VAL A 1 144 ? 0.198 6.903 13.702 1.00 84.62 144 VAL A C 1
ATOM 1184 O O . VAL A 1 144 ? 0.354 5.979 12.902 1.00 84.62 144 VAL A O 1
ATOM 1187 N N . MET A 1 145 ? 1.014 7.954 13.743 1.00 82.62 145 MET A N 1
ATOM 1188 C CA . MET A 1 145 ? 2.232 8.065 12.944 1.00 82.62 145 MET A CA 1
ATOM 1189 C C . MET A 1 145 ? 3.215 6.951 13.332 1.00 82.62 145 MET A C 1
ATOM 1191 O O . MET A 1 145 ? 3.611 6.822 14.490 1.00 82.62 145 MET A O 1
ATOM 1195 N N . GLY A 1 146 ? 3.583 6.121 12.355 1.00 73.44 146 GLY A N 1
ATOM 1196 C CA . GLY A 1 146 ? 4.567 5.051 12.515 1.00 73.44 146 GLY A CA 1
ATOM 1197 C C . GLY A 1 146 ? 6.015 5.544 12.425 1.00 73.44 146 GLY A C 1
ATOM 1198 O O . GLY A 1 146 ? 6.295 6.736 12.306 1.00 73.44 146 GLY A O 1
ATOM 1199 N N . LYS A 1 147 ? 6.971 4.608 12.446 1.00 67.00 147 LYS A N 1
ATOM 1200 C CA . LYS A 1 147 ? 8.391 4.928 12.222 1.00 67.00 147 LYS A CA 1
ATOM 1201 C C . LYS A 1 147 ? 8.610 5.438 10.792 1.00 67.00 147 LYS A C 1
ATOM 1203 O O . LYS A 1 147 ? 8.006 4.923 9.856 1.00 67.00 147 LYS A O 1
ATOM 1208 N N . ILE A 1 148 ? 9.519 6.404 10.636 1.00 60.94 148 ILE A N 1
ATOM 1209 C CA . ILE A 1 148 ? 9.914 6.961 9.333 1.00 60.94 148 ILE A CA 1
ATOM 1210 C C . ILE A 1 148 ? 10.413 5.828 8.423 1.00 60.94 148 ILE A C 1
ATOM 1212 O O . ILE A 1 148 ? 11.399 5.160 8.743 1.00 60.94 148 ILE A O 1
ATOM 1216 N N . ASP A 1 149 ? 9.759 5.637 7.276 1.00 57.94 149 ASP A N 1
ATOM 1217 C CA . ASP A 1 149 ? 10.206 4.699 6.246 1.00 57.94 149 ASP A CA 1
ATOM 1218 C C . ASP A 1 149 ? 11.473 5.241 5.558 1.00 57.94 149 ASP A C 1
ATOM 1220 O O . ASP A 1 149 ? 11.438 6.176 4.745 1.00 57.94 149 ASP A O 1
ATOM 1224 N N . GLN A 1 150 ? 12.622 4.664 5.914 1.00 60.91 150 GLN A N 1
ATOM 1225 C CA . GLN A 1 150 ? 13.932 5.063 5.397 1.00 60.91 150 GLN A CA 1
ATOM 1226 C C . GLN A 1 150 ? 14.071 4.805 3.890 1.00 60.91 150 GLN A C 1
ATOM 1228 O O . GLN A 1 150 ? 14.773 5.554 3.206 1.00 60.91 150 GLN A O 1
ATOM 1233 N N . GLN A 1 151 ? 13.391 3.786 3.350 1.00 59.81 151 GLN A N 1
ATOM 1234 C CA . GLN A 1 151 ? 13.470 3.459 1.926 1.00 59.81 151 GLN A CA 1
ATOM 1235 C C . GLN A 1 151 ? 12.715 4.495 1.097 1.00 59.81 151 GLN A C 1
ATOM 1237 O O . GLN A 1 151 ? 13.262 5.026 0.125 1.00 59.81 151 GLN A O 1
ATOM 1242 N N . LEU A 1 152 ? 11.501 4.848 1.525 1.00 62.72 152 LEU A N 1
ATOM 1243 C CA . LEU A 1 152 ? 10.690 5.877 0.876 1.00 62.72 152 LEU A CA 1
ATOM 1244 C C . LEU A 1 152 ? 11.381 7.250 0.933 1.00 62.72 152 LEU A C 1
ATOM 1246 O O . LEU A 1 152 ? 11.509 7.930 -0.086 1.00 62.72 152 LEU A O 1
ATOM 1250 N N . THR A 1 153 ? 11.942 7.599 2.094 1.00 65.44 153 THR A N 1
ATOM 1251 C CA . THR A 1 153 ? 12.703 8.845 2.298 1.00 65.44 153 THR A CA 1
ATOM 1252 C C . THR A 1 153 ? 13.917 8.937 1.361 1.00 65.44 153 THR A C 1
ATOM 1254 O O . THR A 1 153 ? 14.168 9.982 0.757 1.00 65.44 153 THR A O 1
ATOM 1257 N N . ALA A 1 154 ? 14.647 7.835 1.151 1.00 67.50 154 ALA A N 1
ATOM 1258 C CA . ALA A 1 154 ? 15.785 7.802 0.229 1.00 67.50 154 ALA A CA 1
ATOM 1259 C C . ALA A 1 154 ? 15.376 7.929 -1.252 1.00 67.50 154 ALA A C 1
ATOM 1261 O O . ALA A 1 154 ? 16.152 8.420 -2.078 1.00 67.50 154 ALA A O 1
ATOM 1262 N N . VAL A 1 155 ? 14.186 7.454 -1.630 1.00 70.75 155 VAL A N 1
ATOM 1263 C CA . VAL A 1 155 ? 13.653 7.604 -2.995 1.00 70.75 155 VAL A CA 1
ATOM 1264 C C . VAL A 1 155 ? 13.208 9.045 -3.245 1.00 70.75 155 VAL A C 1
ATOM 1266 O O . VAL A 1 155 ? 13.562 9.626 -4.274 1.00 70.75 155 VAL A O 1
ATOM 1269 N N . GLU A 1 156 ? 12.498 9.651 -2.296 1.00 68.06 156 GLU A N 1
ATOM 1270 C CA . GLU A 1 156 ? 12.059 11.047 -2.380 1.00 68.06 156 GLU A CA 1
ATOM 1271 C C . GLU A 1 156 ? 13.237 12.020 -2.378 1.00 68.06 156 GLU A C 1
ATOM 1273 O O . GLU A 1 156 ? 13.265 12.925 -3.209 1.00 68.06 156 GLU A O 1
ATOM 1278 N N . GLY A 1 157 ? 14.257 11.783 -1.546 1.00 68.25 157 GLY A N 1
ATOM 1279 C CA . GLY A 1 157 ? 15.490 12.573 -1.560 1.00 68.25 157 GLY A CA 1
ATOM 1280 C C . GLY A 1 157 ? 16.181 12.541 -2.927 1.00 68.25 157 GLY A C 1
ATOM 1281 O O . GLY A 1 157 ? 16.538 13.583 -3.475 1.00 68.25 157 GLY A O 1
ATOM 1282 N N . ARG A 1 158 ? 16.280 11.360 -3.554 1.00 72.50 158 ARG A N 1
ATOM 1283 C CA . ARG A 1 158 ? 16.821 11.225 -4.921 1.00 72.50 158 ARG A CA 1
ATOM 1284 C C . ARG A 1 158 ? 15.970 11.958 -5.963 1.00 72.50 158 ARG A C 1
ATOM 1286 O O . ARG A 1 158 ? 16.521 12.543 -6.896 1.00 72.50 158 ARG A O 1
ATOM 1293 N N . ARG A 1 159 ? 14.641 11.952 -5.812 1.00 72.12 159 ARG A N 1
ATOM 1294 C CA . ARG A 1 159 ? 13.720 12.690 -6.690 1.00 72.12 159 ARG A CA 1
ATOM 1295 C C . ARG A 1 159 ? 13.862 14.204 -6.516 1.00 72.12 159 ARG A C 1
ATOM 1297 O O . ARG A 1 159 ? 13.935 14.905 -7.519 1.00 72.12 159 ARG A O 1
ATOM 1304 N N . ALA A 1 160 ? 13.939 14.694 -5.281 1.00 70.31 160 ALA A N 1
ATOM 1305 C CA . ALA A 1 160 ? 14.105 16.112 -4.973 1.00 70.31 160 ALA A CA 1
ATOM 1306 C C . ALA A 1 160 ? 15.412 16.661 -5.559 1.00 70.31 160 ALA A C 1
ATOM 1308 O O . ALA A 1 160 ? 15.390 17.682 -6.238 1.00 70.31 160 ALA A O 1
ATOM 1309 N N . VAL A 1 161 ? 16.519 15.922 -5.415 1.00 80.94 161 VAL A N 1
ATOM 1310 C CA . VAL A 1 161 ? 17.812 16.281 -6.026 1.00 80.94 161 VAL A CA 1
ATOM 1311 C C . VAL A 1 161 ? 17.715 16.358 -7.552 1.00 80.94 161 VAL A C 1
ATOM 1313 O O . VAL A 1 161 ? 18.309 17.245 -8.162 1.00 80.94 161 VAL A O 1
ATOM 1316 N N . ARG A 1 162 ? 16.956 15.459 -8.195 1.00 75.75 162 ARG A N 1
ATOM 1317 C CA . ARG A 1 162 ? 16.747 15.507 -9.651 1.00 75.75 162 ARG A CA 1
ATOM 1318 C C . ARG A 1 162 ? 15.949 16.743 -10.068 1.00 75.75 162 ARG A C 1
ATOM 1320 O O . ARG A 1 162 ? 16.375 17.428 -10.989 1.00 75.75 162 ARG A O 1
ATOM 1327 N N . ILE A 1 163 ? 14.843 17.032 -9.381 1.00 74.06 163 ILE A N 1
ATOM 1328 C CA . ILE A 1 163 ? 14.004 18.210 -9.655 1.00 74.06 163 ILE A CA 1
ATOM 1329 C C . ILE A 1 163 ? 14.808 19.496 -9.441 1.00 74.06 163 ILE A C 1
ATOM 1331 O O . ILE A 1 163 ? 14.751 20.402 -10.266 1.00 74.06 163 ILE A O 1
ATOM 1335 N N . GLN A 1 164 ? 15.605 19.557 -8.372 1.00 77.56 164 GLN A N 1
ATOM 1336 C CA . GLN A 1 164 ? 16.467 20.700 -8.093 1.00 77.56 164 GLN A CA 1
ATOM 1337 C C . GLN A 1 164 ? 17.519 20.886 -9.190 1.00 77.56 164 GLN A C 1
ATOM 1339 O O . GLN A 1 164 ? 17.668 21.990 -9.705 1.00 77.56 164 GLN A O 1
ATOM 1344 N N . ARG A 1 165 ? 18.187 19.807 -9.619 1.00 80.62 165 ARG A N 1
ATOM 1345 C CA . ARG A 1 165 ? 19.149 19.860 -10.729 1.00 80.62 165 ARG A CA 1
ATOM 1346 C C . ARG A 1 165 ? 18.492 20.327 -12.029 1.00 80.62 165 ARG A C 1
ATOM 1348 O O . ARG A 1 165 ? 19.089 21.096 -12.769 1.00 80.62 165 ARG A O 1
ATOM 1355 N N . GLU A 1 166 ? 17.277 19.872 -12.314 1.00 76.94 166 GLU A N 1
ATOM 1356 C CA . GLU A 1 166 ? 16.538 20.289 -13.507 1.00 76.94 166 GLU A CA 1
ATOM 1357 C C . GLU A 1 166 ? 16.138 21.771 -13.443 1.00 76.94 166 GLU A C 1
ATOM 1359 O O . GLU A 1 166 ? 16.320 22.495 -14.418 1.00 76.94 166 GLU A O 1
ATOM 1364 N N . ALA A 1 167 ? 15.680 22.260 -12.287 1.00 80.31 167 ALA A N 1
ATOM 1365 C CA . ALA A 1 167 ? 15.393 23.679 -12.074 1.00 80.31 167 ALA A CA 1
ATOM 1366 C C . ALA A 1 167 ? 16.659 24.554 -12.178 1.00 80.31 167 ALA A C 1
ATOM 1368 O O . ALA A 1 167 ? 16.631 25.643 -12.753 1.00 80.31 167 ALA A O 1
ATOM 1369 N N . GLU A 1 168 ? 17.797 24.071 -11.675 1.00 85.31 168 GLU A N 1
ATOM 1370 C CA . GLU A 1 168 ? 19.100 24.729 -11.828 1.00 85.31 168 GLU A CA 1
ATOM 1371 C C . GLU A 1 168 ? 19.559 24.783 -13.292 1.00 85.31 168 GLU A C 1
ATOM 1373 O O . GLU A 1 168 ? 20.144 25.778 -13.719 1.00 85.31 168 GLU A O 1
ATOM 1378 N N . LEU A 1 169 ? 19.295 23.737 -14.080 1.00 82.19 169 LEU A N 1
ATOM 1379 C CA . LEU A 1 169 ? 19.579 23.743 -15.516 1.00 82.19 169 LEU A CA 1
ATOM 1380 C C . LEU A 1 169 ? 18.662 24.721 -16.257 1.00 82.19 169 LEU A C 1
ATOM 1382 O O . LEU A 1 169 ? 19.170 25.544 -17.010 1.00 82.19 169 LEU A O 1
ATOM 1386 N N . ARG A 1 170 ? 17.353 24.715 -15.971 1.00 83.94 170 ARG A N 1
ATOM 1387 C CA . ARG A 1 170 ? 16.393 25.668 -16.557 1.00 83.94 170 ARG A CA 1
ATOM 1388 C C . ARG A 1 170 ? 16.764 27.118 -16.252 1.00 83.94 170 ARG A C 1
ATOM 1390 O O . ARG A 1 170 ? 16.833 27.935 -17.155 1.00 83.94 170 ARG A O 1
ATOM 1397 N N . THR A 1 171 ? 17.119 27.430 -15.006 1.00 83.38 171 THR A N 1
ATOM 1398 C CA . THR A 1 171 ? 17.556 28.790 -14.642 1.00 83.38 171 THR A CA 1
ATOM 1399 C C . THR A 1 171 ? 18.874 29.200 -15.306 1.00 83.38 171 THR A C 1
ATOM 1401 O O . THR A 1 171 ? 19.070 30.382 -15.586 1.00 83.38 171 THR A O 1
ATOM 1404 N N . LYS A 1 172 ? 19.791 28.261 -15.581 1.00 83.19 172 LYS A N 1
ATOM 1405 C CA . LYS A 1 172 ? 20.996 28.536 -16.385 1.00 83.19 172 LYS A CA 1
ATOM 1406 C C . LYS A 1 172 ? 20.665 28.766 -17.860 1.00 83.19 172 LYS A C 1
ATOM 1408 O O . LYS A 1 172 ? 21.256 29.660 -18.459 1.00 83.19 172 LYS A O 1
ATOM 1413 N N . GLU A 1 173 ? 19.738 27.994 -18.419 1.00 78.44 173 GLU A N 1
ATOM 1414 C CA . GLU A 1 173 ? 19.227 28.154 -19.785 1.00 78.44 173 GLU A CA 1
ATOM 1415 C C . GLU A 1 173 ? 18.572 29.533 -19.962 1.00 78.44 173 GLU A C 1
ATOM 1417 O O . GLU A 1 173 ? 18.942 30.278 -20.867 1.00 78.44 173 GLU A O 1
ATOM 1422 N N . ASP A 1 174 ? 17.694 29.924 -19.031 1.00 81.00 174 ASP A N 1
ATOM 1423 C CA . ASP A 1 174 ? 17.016 31.226 -19.025 1.00 81.00 174 ASP A CA 1
ATOM 1424 C C . ASP A 1 174 ? 18.016 32.385 -18.934 1.00 81.00 174 ASP A C 1
ATOM 1426 O O . ASP A 1 174 ? 17.892 33.382 -19.646 1.00 81.00 174 ASP A O 1
ATOM 1430 N N . ARG A 1 175 ? 19.056 32.253 -18.096 1.00 82.38 175 ARG A N 1
ATOM 1431 C CA . ARG A 1 175 ? 20.150 33.238 -18.031 1.00 82.38 175 ARG A CA 1
ATOM 1432 C C . ARG A 1 175 ? 20.893 33.336 -19.359 1.00 82.38 175 ARG A C 1
ATOM 1434 O O . ARG A 1 175 ? 21.111 34.440 -19.841 1.00 82.38 175 ARG A O 1
ATOM 1441 N N . ARG A 1 176 ? 21.224 32.201 -19.980 1.00 81.81 176 ARG A N 1
ATOM 1442 C CA . ARG A 1 176 ? 21.917 32.162 -21.274 1.00 81.81 176 ARG A CA 1
ATOM 1443 C C . ARG A 1 176 ? 21.079 32.803 -22.386 1.00 81.81 176 ARG A C 1
ATOM 1445 O O . ARG A 1 176 ? 21.626 33.532 -23.208 1.00 81.81 176 ARG A O 1
ATOM 1452 N N . LEU A 1 177 ? 19.769 32.549 -22.410 1.00 78.50 177 LEU A N 1
ATOM 1453 C CA . LEU A 1 177 ? 18.823 33.167 -23.346 1.00 78.50 177 LEU A CA 1
ATOM 1454 C C . LEU A 1 177 ? 18.712 34.681 -23.131 1.00 78.50 177 LEU A C 1
ATOM 1456 O O . LEU A 1 177 ? 18.690 35.429 -24.105 1.00 78.50 177 LEU A O 1
ATOM 1460 N N . ASN A 1 178 ? 18.699 35.141 -21.879 1.00 79.06 178 ASN A N 1
ATOM 1461 C CA . ASN A 1 178 ? 18.669 36.567 -21.555 1.00 79.06 178 ASN A CA 1
ATOM 1462 C C . ASN A 1 178 ? 19.980 37.281 -21.943 1.00 79.06 178 ASN A C 1
ATOM 1464 O O . ASN A 1 178 ? 19.942 38.382 -22.488 1.00 79.06 178 ASN A O 1
ATOM 1468 N N . ASP A 1 179 ? 21.133 36.634 -21.746 1.00 75.62 179 ASP A N 1
ATOM 1469 C CA . ASP A 1 179 ? 22.439 37.154 -22.176 1.00 75.62 179 ASP A CA 1
ATOM 1470 C C . ASP A 1 179 ? 22.545 37.218 -23.713 1.00 75.62 179 ASP A C 1
ATOM 1472 O O . ASP A 1 179 ? 23.055 38.192 -24.266 1.00 75.62 179 ASP A O 1
ATOM 1476 N N . LEU A 1 180 ? 22.006 36.216 -24.423 1.00 72.06 180 LEU A N 1
ATOM 1477 C CA . LEU A 1 180 ? 21.893 36.216 -25.888 1.00 72.06 180 LEU A CA 1
ATOM 1478 C C . LEU A 1 180 ? 20.969 37.333 -26.395 1.00 72.06 180 LEU A C 1
ATOM 1480 O O . LEU A 1 180 ? 21.319 38.001 -27.365 1.00 72.06 180 LEU A O 1
ATOM 1484 N N . ALA A 1 181 ? 19.839 37.576 -25.724 1.00 68.69 181 ALA A N 1
ATOM 1485 C CA . ALA A 1 181 ? 18.909 38.656 -26.058 1.00 68.69 181 ALA A CA 1
ATOM 1486 C C . ALA A 1 181 ? 19.509 40.055 -25.817 1.00 68.69 181 ALA A C 1
ATOM 1488 O O . ALA A 1 181 ? 19.229 40.979 -26.578 1.00 68.69 181 ALA A O 1
ATOM 1489 N N . GLN A 1 182 ? 20.366 40.216 -24.801 1.00 63.12 182 GLN A N 1
ATOM 1490 C CA . GLN A 1 182 ? 21.111 41.460 -24.556 1.00 63.12 182 GLN A CA 1
ATOM 1491 C C . GLN A 1 182 ? 22.291 41.652 -25.523 1.00 63.12 182 GLN A C 1
ATOM 1493 O O . GLN A 1 182 ? 22.634 42.789 -25.845 1.00 63.12 182 GLN A O 1
ATOM 1498 N N . ALA A 1 183 ? 22.889 40.565 -26.024 1.00 61.03 183 ALA A N 1
ATOM 1499 C CA . ALA A 1 183 ? 23.931 40.606 -27.053 1.00 61.03 183 ALA A CA 1
ATOM 1500 C C . ALA A 1 183 ? 23.374 40.867 -28.468 1.00 61.03 183 ALA A C 1
ATOM 1502 O O . ALA A 1 183 ? 24.099 41.358 -29.334 1.00 61.03 183 ALA A O 1
ATOM 1503 N N . SER A 1 184 ? 22.091 40.580 -28.706 1.00 52.56 184 SER A N 1
ATOM 1504 C CA . SER A 1 184 ? 21.380 40.877 -29.951 1.00 52.56 184 SER A CA 1
ATOM 1505 C C . SER A 1 184 ? 20.475 42.107 -29.809 1.00 52.56 184 SER A C 1
ATOM 1507 O O . SER A 1 184 ? 19.252 42.003 -29.879 1.00 52.56 184 SER A O 1
ATOM 1509 N N . ALA A 1 185 ? 21.061 43.290 -29.646 1.00 47.16 185 ALA A N 1
ATOM 1510 C CA . ALA A 1 185 ? 20.368 44.534 -29.968 1.00 47.16 185 ALA A CA 1
ATOM 1511 C C . ALA A 1 185 ? 20.790 44.982 -31.377 1.00 47.16 185 ALA A C 1
ATOM 1513 O O . ALA A 1 185 ? 21.921 45.446 -31.535 1.00 47.16 185 ALA A O 1
ATOM 1514 N N . PRO A 1 186 ? 19.935 44.881 -32.412 1.00 48.41 186 PRO A N 1
ATOM 1515 C CA . PRO A 1 186 ? 20.173 45.596 -33.647 1.00 48.41 186 PRO A CA 1
ATOM 1516 C C . PRO A 1 186 ? 19.302 46.849 -33.725 1.00 48.41 186 PRO A C 1
ATOM 1518 O O . PRO A 1 186 ? 18.131 46.879 -33.344 1.00 48.41 186 PRO A O 1
ATOM 1521 N N . ALA A 1 187 ? 19.924 47.890 -34.266 1.00 41.12 187 ALA A N 1
ATOM 1522 C CA . ALA A 1 187 ? 19.258 49.046 -34.821 1.00 41.12 187 ALA A CA 1
ATOM 1523 C C . ALA A 1 187 ? 18.111 48.633 -35.767 1.00 41.12 187 ALA A C 1
ATOM 1525 O O . ALA A 1 187 ? 18.243 47.717 -36.574 1.00 41.12 187 ALA A O 1
ATOM 1526 N N . SER A 1 188 ? 17.005 49.359 -35.627 1.00 43.00 188 SER A N 1
ATOM 1527 C CA . SER A 1 188 ? 15.895 49.602 -36.551 1.00 43.00 188 SER A CA 1
ATOM 1528 C C . SER A 1 188 ? 15.921 48.899 -37.921 1.00 43.00 188 SER A C 1
ATOM 1530 O O . SER A 1 188 ? 16.721 49.268 -38.775 1.00 43.00 188 SER A O 1
ATOM 1532 N N . ALA A 1 189 ? 14.923 48.054 -38.207 1.00 33.75 189 ALA A N 1
ATOM 1533 C CA . ALA A 1 189 ? 14.204 48.061 -39.490 1.00 33.75 189 ALA A CA 1
ATOM 1534 C C . ALA A 1 189 ? 12.899 47.249 -39.413 1.00 33.75 189 ALA A C 1
ATOM 1536 O O . ALA A 1 189 ? 12.794 46.256 -38.704 1.00 33.75 189 ALA A O 1
ATOM 1537 N N . SER A 1 190 ? 11.908 47.756 -40.137 1.00 34.66 190 SER A N 1
ATOM 1538 C CA . SER A 1 190 ? 10.473 47.464 -40.102 1.00 34.66 190 SER A CA 1
ATOM 1539 C C . SER A 1 190 ? 10.032 46.378 -41.104 1.00 34.66 190 SER A C 1
ATOM 1541 O O . SER A 1 190 ? 10.777 46.081 -42.036 1.00 34.66 190 SER A O 1
ATOM 1543 N N . LEU A 1 191 ? 8.755 45.965 -40.971 1.00 31.78 191 LEU A N 1
ATOM 1544 C CA . LEU A 1 191 ? 7.869 45.210 -41.894 1.00 31.78 191 LEU A CA 1
ATOM 1545 C C . LEU A 1 191 ? 7.981 43.670 -41.797 1.00 31.78 191 LEU A C 1
ATOM 1547 O O . LEU A 1 191 ? 9.078 43.140 -41.742 1.00 31.78 191 LEU A O 1
ATOM 1551 N N . ASN A 1 192 ? 6.918 42.855 -41.810 1.00 31.31 192 ASN A N 1
ATOM 1552 C CA . ASN A 1 192 ? 5.490 43.056 -42.085 1.00 31.31 192 ASN A CA 1
ATOM 1553 C C . ASN A 1 192 ? 4.668 41.875 -41.506 1.00 31.31 192 ASN A C 1
ATOM 1555 O O . ASN A 1 192 ? 5.190 40.775 -41.344 1.00 31.31 192 ASN A O 1
ATOM 1559 N N . ASN A 1 193 ? 3.381 42.124 -41.250 1.00 43.84 193 ASN A N 1
ATOM 1560 C CA . ASN A 1 193 ? 2.359 41.168 -40.799 1.00 43.84 193 ASN A CA 1
ATOM 1561 C C . ASN A 1 193 ? 1.990 40.097 -41.844 1.00 43.84 193 ASN A C 1
ATOM 1563 O O . ASN A 1 193 ? 1.956 40.380 -43.040 1.00 43.84 193 ASN A O 1
ATOM 1567 N N . GLY A 1 194 ? 1.532 38.949 -41.335 1.00 28.73 194 GLY A N 1
ATOM 1568 C CA . GLY A 1 194 ? 0.616 38.005 -41.987 1.00 28.73 194 GLY A CA 1
ATOM 1569 C C . GLY A 1 194 ? 0.932 36.563 -41.575 1.00 28.73 194 GLY A C 1
ATOM 1570 O O . GLY A 1 194 ? 2.096 36.198 -41.509 1.00 28.73 194 GLY A O 1
ATOM 1571 N N . ASP A 1 195 ? 0.005 35.662 -41.286 1.00 28.69 195 ASP A N 1
ATOM 1572 C CA . ASP A 1 195 ? -1.438 35.682 -41.063 1.00 28.69 195 ASP A CA 1
ATOM 1573 C C . ASP A 1 195 ? -1.776 34.276 -40.503 1.00 28.69 195 ASP A C 1
ATOM 1575 O O . ASP A 1 195 ? -1.039 33.341 -40.806 1.00 28.69 195 ASP A O 1
ATOM 1579 N N . THR A 1 196 ? -2.876 34.148 -39.744 1.00 28.00 196 THR A N 1
ATOM 1580 C CA . THR A 1 196 ? -3.685 32.920 -39.477 1.00 28.00 196 THR A CA 1
ATOM 1581 C C . THR A 1 196 ? -3.010 31.613 -38.967 1.00 28.00 196 THR A C 1
ATOM 1583 O O . THR A 1 196 ? -1.931 31.215 -39.362 1.00 28.00 196 THR A O 1
ATOM 1586 N N . SER A 1 197 ? -3.586 30.776 -38.097 1.00 25.78 197 SER A N 1
ATOM 1587 C CA . SER A 1 197 ? -4.924 30.656 -37.511 1.00 25.78 197 SER A CA 1
ATOM 1588 C C . SER A 1 197 ? -4.864 29.759 -36.263 1.00 25.78 197 SER A C 1
ATOM 1590 O O . SER A 1 197 ? -4.016 28.878 -36.134 1.00 25.78 197 SER A O 1
ATOM 1592 N N . TYR A 1 198 ? -5.801 30.009 -35.357 1.00 33.12 198 TYR A N 1
ATOM 1593 C CA . TYR A 1 198 ? -6.160 29.198 -34.201 1.00 33.12 198 TYR A CA 1
ATOM 1594 C C . TYR A 1 198 ? -7.042 28.021 -34.642 1.00 33.12 198 TYR A C 1
ATOM 1596 O O . TYR A 1 198 ? -8.060 28.266 -35.284 1.00 33.12 198 TYR A O 1
ATOM 1604 N N . ILE A 1 199 ? -6.702 26.788 -34.250 1.00 28.02 199 ILE A N 1
ATOM 1605 C CA . ILE A 1 199 ? -7.669 25.700 -34.033 1.00 28.02 199 ILE A CA 1
ATOM 1606 C C . ILE A 1 199 ? -7.279 24.970 -32.742 1.00 28.02 199 ILE A C 1
ATOM 1608 O O . ILE A 1 199 ? -6.167 24.463 -32.599 1.00 28.02 199 ILE A O 1
ATOM 1612 N N . SER A 1 200 ? -8.212 25.001 -31.795 1.00 32.66 200 SER A N 1
ATOM 1613 C CA . SER A 1 200 ? -8.296 24.154 -30.612 1.00 32.66 200 SER A CA 1
ATOM 1614 C C . SER A 1 200 ? -8.569 22.703 -31.011 1.00 32.66 200 SER A C 1
ATOM 1616 O O . SER A 1 200 ? -9.215 22.464 -32.023 1.00 32.66 200 SER A O 1
ATOM 1618 N N . ASP A 1 201 ? -8.135 21.734 -30.209 1.00 24.38 201 ASP A N 1
ATOM 1619 C CA . ASP A 1 201 ? -9.088 20.895 -29.476 1.00 24.38 201 ASP A CA 1
ATOM 1620 C C . ASP A 1 201 ? -8.378 19.930 -28.522 1.00 24.38 201 ASP A C 1
ATOM 1622 O O . ASP A 1 201 ? -7.245 19.491 -28.721 1.00 24.38 201 ASP A O 1
ATOM 1626 N N . LEU A 1 202 ? -9.081 19.727 -27.416 1.00 34.75 202 LEU A N 1
ATOM 1627 C CA . LEU A 1 202 ? -8.807 18.849 -26.296 1.00 34.75 202 LEU A CA 1
ATOM 1628 C C . LEU A 1 202 ? -8.768 17.391 -26.763 1.00 34.75 202 LEU A C 1
ATOM 1630 O O . LEU A 1 202 ? -9.586 17.007 -27.586 1.00 34.75 202 LEU A O 1
ATOM 1634 N N . ASP A 1 203 ? -7.904 16.581 -26.152 1.00 26.56 203 ASP A N 1
ATOM 1635 C CA . ASP A 1 203 ? -8.349 15.287 -25.644 1.00 26.56 203 ASP A CA 1
ATOM 1636 C C . ASP A 1 203 ? -7.488 14.838 -24.459 1.00 26.56 203 ASP A C 1
ATOM 1638 O O . ASP A 1 203 ? -6.255 14.871 -24.447 1.00 26.56 203 ASP A O 1
ATOM 1642 N N . GLU A 1 204 ? -8.233 14.491 -23.425 1.00 39.00 204 GLU A N 1
ATOM 1643 C CA . GLU A 1 204 ? -7.884 13.872 -22.165 1.00 39.00 204 GLU A CA 1
ATOM 1644 C C . GLU A 1 204 ? -7.518 12.404 -22.431 1.00 39.00 204 GLU A C 1
ATOM 1646 O O . GLU A 1 204 ? -8.269 11.720 -23.108 1.00 39.00 204 GLU A O 1
ATOM 1651 N N . GLU A 1 205 ? -6.379 11.914 -21.928 1.00 27.89 205 GLU A N 1
ATOM 1652 C CA . GLU A 1 205 ? -6.186 10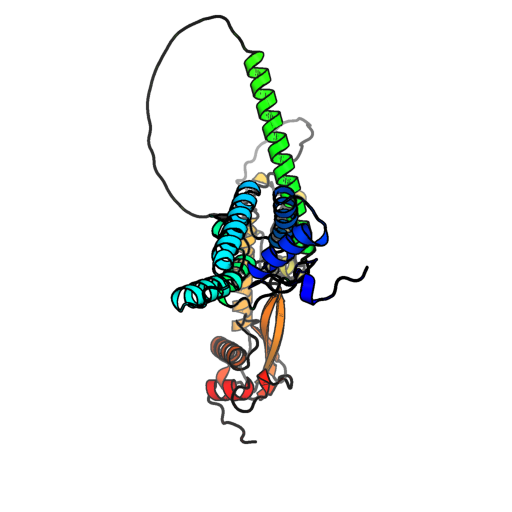.512 -21.513 1.00 27.89 205 GLU A CA 1
ATOM 1653 C C . GLU A 1 205 ? -4.838 10.383 -20.783 1.00 27.89 205 GLU A C 1
ATOM 1655 O O . GLU A 1 205 ? -3.748 10.656 -21.294 1.00 27.89 205 GLU A O 1
ATOM 1660 N N . SER A 1 206 ? -4.949 9.985 -19.520 1.00 41.75 206 SER A N 1
ATOM 1661 C CA . SER A 1 206 ? -3.868 9.714 -18.583 1.00 41.75 206 SER A CA 1
ATOM 1662 C C . SER A 1 206 ? -2.922 8.642 -19.129 1.00 41.75 206 SER A C 1
ATOM 1664 O O . SER A 1 206 ? -3.291 7.482 -19.289 1.00 41.75 206 SER A O 1
ATOM 1666 N N . SER A 1 207 ? -1.665 9.007 -19.375 1.00 31.78 207 SER A N 1
ATOM 1667 C CA . SER A 1 207 ? -0.598 8.050 -19.660 1.00 31.78 207 SER A CA 1
ATOM 1668 C C . SER A 1 207 ? 0.644 8.400 -18.855 1.00 31.78 207 SER A C 1
ATOM 1670 O O . SER A 1 207 ? 1.247 9.460 -18.989 1.00 31.78 207 SER A O 1
ATOM 1672 N N . THR A 1 208 ? 0.990 7.472 -17.971 1.00 32.88 208 THR A N 1
ATOM 1673 C CA . THR A 1 208 ? 2.175 7.486 -17.119 1.00 32.88 208 THR A CA 1
ATOM 1674 C C . THR A 1 208 ? 3.452 7.644 -17.947 1.00 32.88 208 THR A C 1
ATOM 1676 O O . THR A 1 208 ? 3.680 6.917 -18.913 1.00 32.88 208 THR A O 1
ATOM 1679 N N . GLU A 1 209 ? 4.282 8.606 -17.535 1.00 32.78 209 GLU A N 1
ATOM 1680 C CA . GLU A 1 209 ? 5.559 8.975 -18.147 1.00 32.78 209 GLU A CA 1
ATOM 1681 C C . GLU A 1 209 ? 6.459 7.754 -18.404 1.00 32.78 209 GLU A C 1
ATOM 1683 O O . GLU A 1 209 ? 6.991 7.124 -17.483 1.00 32.78 209 GLU A O 1
ATOM 1688 N N . LEU A 1 210 ? 6.667 7.440 -19.683 1.00 33.25 210 LEU A N 1
ATOM 1689 C CA . LEU A 1 210 ? 7.759 6.597 -20.148 1.00 33.25 210 LEU A CA 1
ATOM 1690 C C . LEU A 1 210 ? 8.895 7.519 -20.582 1.00 33.25 210 LEU A C 1
ATOM 1692 O O . LEU A 1 210 ? 8.761 8.276 -21.535 1.00 33.25 210 LEU A O 1
ATOM 1696 N N . SER A 1 211 ? 10.018 7.446 -19.871 1.00 37.12 211 SER A N 1
ATOM 1697 C CA . SER A 1 211 ? 11.269 8.068 -20.291 1.00 37.12 211 SER A CA 1
ATOM 1698 C C . SER A 1 211 ? 11.721 7.474 -21.627 1.00 37.12 211 SER A C 1
ATOM 1700 O O . SER A 1 211 ? 11.989 6.267 -21.691 1.00 37.12 211 SER A O 1
ATOM 1702 N N . ASP A 1 212 ? 11.852 8.315 -22.650 1.00 32.75 212 ASP A N 1
ATOM 1703 C CA . ASP A 1 212 ? 12.557 7.988 -23.886 1.00 32.75 212 ASP A CA 1
ATOM 1704 C C . ASP A 1 212 ? 14.010 7.631 -23.560 1.00 32.75 212 ASP A C 1
ATOM 1706 O O . ASP A 1 212 ? 14.799 8.450 -23.086 1.00 32.75 212 ASP A O 1
ATOM 1710 N N . TYR A 1 213 ? 14.356 6.362 -23.768 1.00 41.72 213 TYR A N 1
ATOM 1711 C CA . TYR A 1 213 ? 15.727 5.885 -23.676 1.00 41.72 213 TYR A CA 1
ATOM 1712 C C . TYR A 1 213 ? 16.335 5.873 -25.079 1.00 41.72 213 TYR A C 1
ATOM 171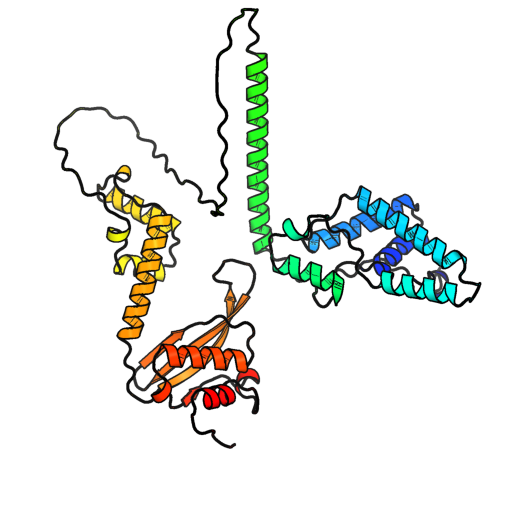4 O O . TYR A 1 213 ? 16.010 5.002 -25.884 1.00 41.72 213 TYR A O 1
ATOM 1722 N N . ASN A 1 214 ? 17.216 6.837 -25.354 1.00 37.69 214 ASN A N 1
ATOM 1723 C CA . ASN A 1 214 ? 18.037 6.897 -26.560 1.00 37.69 214 ASN A CA 1
ATOM 1724 C C . ASN A 1 214 ? 19.485 6.520 -26.193 1.00 37.69 214 ASN A C 1
ATOM 1726 O O . ASN A 1 214 ? 20.141 7.294 -25.490 1.00 37.69 214 ASN A O 1
ATOM 1730 N N . PRO A 1 215 ? 20.009 5.348 -26.594 1.00 37.38 215 PRO A N 1
ATOM 1731 C CA . PRO A 1 215 ? 21.421 5.064 -26.421 1.00 37.38 215 PRO A CA 1
ATOM 1732 C C . PRO A 1 215 ? 22.187 5.778 -27.539 1.00 37.38 215 PRO A C 1
ATOM 1734 O O . PRO A 1 215 ? 22.282 5.282 -28.659 1.00 37.38 215 PRO A O 1
ATOM 1737 N N . GLU A 1 216 ? 22.742 6.954 -27.247 1.00 32.00 216 GLU A N 1
ATOM 1738 C CA . GLU A 1 216 ? 23.763 7.553 -28.108 1.00 32.00 216 GLU A CA 1
ATOM 1739 C C . GLU A 1 216 ? 25.018 6.674 -28.076 1.00 32.00 216 GLU A C 1
ATOM 1741 O O . GLU A 1 216 ? 25.772 6.654 -27.101 1.00 32.00 216 GLU A O 1
ATOM 1746 N N . CYS A 1 217 ? 25.240 5.926 -29.155 1.00 31.39 217 CYS A N 1
ATOM 1747 C CA . CYS A 1 217 ? 26.483 5.207 -29.381 1.00 31.39 217 CYS A CA 1
ATOM 1748 C C . CYS A 1 217 ? 27.410 6.109 -30.202 1.00 31.39 217 CYS A C 1
ATOM 1750 O O . CYS A 1 217 ? 27.133 6.403 -31.363 1.00 31.39 217 CYS A O 1
ATOM 1752 N N . LYS A 1 218 ? 28.512 6.563 -29.597 1.00 34.09 218 LYS A N 1
ATOM 1753 C CA . LYS A 1 218 ? 29.582 7.282 -30.299 1.00 34.09 218 LYS A CA 1
ATOM 1754 C C . LYS A 1 218 ? 30.228 6.343 -31.320 1.00 34.09 218 LYS A C 1
ATOM 1756 O O . LYS A 1 218 ? 30.907 5.398 -30.927 1.00 34.09 218 LYS A O 1
ATOM 1761 N N . SER A 1 219 ? 30.030 6.602 -32.608 1.00 34.75 219 SER A N 1
ATOM 1762 C CA . SER A 1 219 ? 30.817 5.990 -33.677 1.00 34.75 219 SER A CA 1
ATOM 1763 C C . SER A 1 219 ? 32.120 6.768 -33.852 1.00 34.75 219 SER A C 1
ATOM 1765 O O . SER A 1 219 ? 32.101 7.968 -34.117 1.00 34.75 219 SER A O 1
ATOM 1767 N N . SER A 1 220 ? 33.249 6.085 -33.691 1.00 36.19 220 SER A N 1
ATOM 1768 C CA . SER A 1 220 ? 34.550 6.541 -34.176 1.00 36.19 220 SER A CA 1
ATOM 1769 C C . SER A 1 220 ? 34.601 6.406 -35.698 1.00 36.19 220 SER A C 1
ATOM 1771 O O . SER A 1 220 ? 34.327 5.325 -36.221 1.00 36.19 220 SER A O 1
ATOM 1773 N N . ASP A 1 221 ? 34.954 7.498 -36.375 1.00 33.09 221 ASP A N 1
ATOM 1774 C CA . ASP A 1 221 ? 35.175 7.575 -37.819 1.00 33.09 221 ASP A CA 1
ATOM 1775 C C . ASP A 1 221 ? 36.219 6.562 -38.301 1.00 33.09 221 ASP A C 1
ATOM 1777 O O . ASP A 1 221 ? 37.338 6.492 -37.786 1.00 33.09 221 ASP A O 1
ATOM 1781 N N . SER A 1 222 ? 35.873 5.817 -39.348 1.00 34.34 222 SER A N 1
ATOM 1782 C CA . SER A 1 222 ? 36.821 5.282 -40.328 1.00 34.34 222 SER A CA 1
ATOM 1783 C C . SER A 1 222 ? 36.071 5.099 -41.646 1.00 34.34 222 SER A C 1
ATOM 1785 O O . SER A 1 222 ? 35.184 4.253 -41.757 1.00 34.34 222 SER A O 1
ATOM 1787 N N . SER A 1 223 ? 36.391 5.938 -42.625 1.00 35.69 223 SER A N 1
ATOM 1788 C CA . SER A 1 223 ? 35.969 5.815 -44.019 1.00 35.69 223 SER A CA 1
ATOM 1789 C C . SER A 1 223 ? 36.519 4.524 -44.637 1.00 35.69 223 SER A C 1
ATOM 1791 O O . SER A 1 223 ? 37.691 4.219 -44.446 1.00 35.69 223 SER A O 1
ATOM 1793 N N . ASP A 1 224 ? 35.702 3.762 -45.371 1.00 32.34 224 ASP A N 1
ATOM 1794 C CA . ASP A 1 224 ? 35.735 3.784 -46.843 1.00 32.34 224 ASP A CA 1
ATOM 1795 C C . ASP A 1 224 ? 34.833 2.723 -47.520 1.00 32.34 224 ASP A C 1
ATOM 1797 O O . ASP A 1 224 ? 34.863 1.536 -47.214 1.00 32.34 224 ASP A O 1
ATOM 1801 N N . THR A 1 225 ? 34.014 3.246 -48.443 1.00 30.69 225 THR A N 1
ATOM 1802 C CA . THR A 1 225 ? 33.509 2.717 -49.732 1.00 30.69 225 THR A CA 1
ATOM 1803 C C . THR A 1 225 ? 32.910 1.294 -49.906 1.00 30.69 225 THR A C 1
ATOM 1805 O O . THR A 1 225 ? 33.604 0.290 -49.947 1.00 30.69 225 THR A O 1
ATOM 1808 N N . GLN A 1 226 ? 31.591 1.307 -50.192 1.00 37.28 226 GLN A N 1
ATOM 1809 C CA . GLN A 1 226 ? 30.810 0.585 -51.234 1.00 37.28 226 GLN A CA 1
ATOM 1810 C C . GLN A 1 226 ? 30.940 -0.949 -51.394 1.00 37.28 226 GLN A C 1
ATOM 1812 O O . GLN A 1 226 ? 31.976 -1.446 -51.805 1.00 37.28 226 GLN A O 1
ATOM 1817 N N . ASP A 1 227 ? 29.832 -1.700 -51.265 1.00 30.41 227 ASP A N 1
ATOM 1818 C CA . ASP A 1 227 ? 28.930 -2.028 -52.393 1.00 30.41 227 ASP A CA 1
ATOM 1819 C C . ASP A 1 227 ? 27.683 -2.837 -51.938 1.00 30.41 227 ASP A C 1
ATOM 1821 O O . ASP A 1 227 ? 27.589 -3.339 -50.818 1.00 30.41 227 ASP A O 1
ATOM 1825 N N . GLN A 1 228 ? 26.676 -2.883 -52.806 1.00 39.44 228 GLN A N 1
ATOM 1826 C CA . GLN A 1 228 ? 25.270 -3.204 -52.575 1.00 39.44 228 GLN A CA 1
ATOM 1827 C C . GLN A 1 228 ? 24.949 -4.695 -52.354 1.00 39.44 228 GLN A C 1
ATOM 1829 O O . GLN A 1 228 ? 25.338 -5.571 -53.118 1.00 39.44 228 GLN A O 1
ATOM 1834 N N . THR A 1 229 ? 24.045 -4.967 -51.409 1.00 34.12 229 THR A N 1
ATOM 1835 C CA . THR A 1 229 ? 22.833 -5.777 -51.657 1.00 34.12 229 THR A CA 1
ATOM 1836 C C . THR A 1 229 ? 21.847 -5.542 -50.514 1.00 34.12 229 THR A C 1
ATOM 1838 O O . THR A 1 229 ? 21.968 -6.100 -49.424 1.00 34.12 229 THR A O 1
ATOM 1841 N N . GLN A 1 230 ? 20.850 -4.683 -50.746 1.00 42.00 230 GLN A N 1
ATOM 1842 C CA . GLN A 1 230 ? 19.730 -4.501 -49.823 1.00 42.00 230 GLN A CA 1
ATOM 1843 C C . GLN A 1 230 ? 18.832 -5.744 -49.858 1.00 42.00 230 GLN A C 1
ATOM 1845 O O . GLN A 1 230 ? 17.764 -5.758 -50.466 1.00 42.00 230 GLN A O 1
ATOM 1850 N N . GLN A 1 231 ? 19.244 -6.805 -49.166 1.00 42.03 231 GLN A N 1
ATOM 1851 C CA . GLN A 1 231 ? 18.270 -7.741 -48.628 1.00 42.03 231 GLN A CA 1
ATOM 1852 C C . GLN A 1 231 ? 17.437 -6.942 -47.622 1.00 42.03 231 GLN A C 1
ATOM 1854 O O . GLN A 1 231 ? 17.983 -6.420 -46.648 1.00 42.03 231 GLN A O 1
ATOM 1859 N N . LYS A 1 232 ? 16.125 -6.805 -47.854 1.00 44.72 232 LYS A N 1
ATOM 1860 C CA . LYS A 1 232 ? 15.178 -6.334 -46.832 1.00 44.72 232 LYS A CA 1
ATOM 1861 C C . LYS A 1 232 ? 15.241 -7.316 -45.654 1.00 44.72 232 LYS A C 1
ATOM 1863 O O . LYS A 1 232 ? 14.462 -8.261 -45.595 1.00 44.72 232 LYS A O 1
ATOM 1868 N N . ARG A 1 233 ? 16.216 -7.142 -44.756 1.00 49.09 233 ARG A N 1
ATOM 1869 C CA . ARG A 1 233 ? 16.366 -7.949 -43.544 1.00 49.09 233 ARG A CA 1
ATOM 1870 C C . ARG A 1 233 ? 15.095 -7.771 -42.717 1.00 49.09 233 ARG A C 1
ATOM 1872 O O . ARG A 1 233 ? 14.673 -6.642 -42.465 1.00 49.09 233 ARG A O 1
ATOM 1879 N N . ALA A 1 234 ? 14.461 -8.887 -42.366 1.00 54.41 234 ALA A N 1
ATOM 1880 C CA . ALA A 1 234 ? 13.238 -8.902 -41.577 1.00 54.41 234 ALA A CA 1
ATOM 1881 C C . ALA A 1 234 ? 13.454 -8.123 -40.270 1.00 54.41 234 ALA A C 1
ATOM 1883 O O . ALA A 1 234 ? 14.433 -8.351 -39.559 1.00 54.41 234 ALA A O 1
ATOM 1884 N N . LYS A 1 235 ? 12.557 -7.179 -39.972 1.00 66.25 235 LYS A N 1
ATOM 1885 C CA . LYS A 1 235 ? 12.555 -6.464 -38.692 1.00 66.25 235 LYS A CA 1
ATOM 1886 C C . LYS A 1 235 ? 12.212 -7.476 -37.603 1.00 66.25 235 LYS A C 1
ATOM 1888 O O . LYS A 1 235 ? 11.057 -7.876 -37.512 1.00 66.25 235 LYS A O 1
ATOM 1893 N N . ILE A 1 236 ? 13.196 -7.879 -36.800 1.00 71.81 236 ILE A N 1
ATOM 1894 C CA . ILE A 1 236 ? 12.963 -8.788 -35.674 1.00 71.81 236 ILE A CA 1
ATOM 1895 C C . ILE A 1 236 ? 12.064 -8.065 -34.672 1.00 71.81 236 ILE A C 1
ATOM 1897 O O . ILE A 1 236 ? 12.441 -7.039 -34.091 1.00 71.81 236 ILE A O 1
ATOM 1901 N N . SER A 1 237 ? 10.855 -8.589 -34.491 1.00 81.19 237 SER A N 1
ATOM 1902 C CA . SER A 1 237 ? 9.899 -8.028 -33.539 1.00 81.19 237 SER A CA 1
ATOM 1903 C C . SER A 1 237 ? 10.215 -8.484 -32.113 1.00 81.19 237 SER A C 1
ATOM 1905 O O . SER A 1 237 ? 10.827 -9.530 -31.892 1.00 81.19 237 SER A O 1
ATOM 1907 N N . ALA A 1 238 ? 9.732 -7.751 -31.106 1.00 79.69 238 ALA A N 1
ATOM 1908 C CA . ALA A 1 238 ? 9.867 -8.193 -29.714 1.00 79.69 238 ALA A CA 1
ATOM 1909 C C . ALA A 1 238 ? 9.207 -9.560 -29.460 1.00 79.69 238 ALA A C 1
ATOM 1911 O O . ALA A 1 238 ? 9.671 -10.309 -28.607 1.00 79.69 238 ALA A O 1
ATOM 1912 N N . ASN A 1 239 ? 8.160 -9.902 -30.218 1.00 83.44 239 ASN A N 1
ATOM 1913 C CA . ASN A 1 239 ? 7.485 -11.193 -30.113 1.00 83.44 239 ASN A CA 1
ATOM 1914 C C . ASN A 1 239 ? 8.340 -12.353 -30.648 1.00 83.44 239 ASN A C 1
ATOM 1916 O O . ASN A 1 239 ? 8.235 -13.466 -30.144 1.00 83.44 239 ASN A O 1
ATOM 1920 N N . GLU A 1 240 ? 9.193 -12.104 -31.637 1.00 83.38 240 GLU A N 1
ATOM 1921 C CA . GLU A 1 240 ? 10.148 -13.097 -32.141 1.00 83.38 240 GLU A CA 1
ATOM 1922 C C . GLU A 1 240 ? 11.373 -13.192 -31.233 1.00 83.38 240 GLU A C 1
ATOM 1924 O O . GLU A 1 240 ? 11.805 -14.290 -30.893 1.00 83.38 240 GLU A O 1
ATOM 1929 N N . ALA A 1 241 ? 11.893 -12.046 -30.784 1.00 83.38 241 ALA A N 1
ATOM 1930 C CA . ALA A 1 241 ? 13.065 -11.992 -29.918 1.00 83.38 241 ALA A CA 1
ATOM 1931 C C . ALA A 1 241 ? 12.808 -12.611 -28.533 1.00 83.38 241 ALA A C 1
ATOM 1933 O O . ALA A 1 241 ? 13.654 -13.327 -28.007 1.00 83.38 241 ALA A O 1
ATOM 1934 N N . VAL A 1 242 ? 11.640 -12.354 -27.933 1.00 88.81 242 VAL A N 1
ATOM 1935 C CA . VAL A 1 242 ? 11.266 -12.872 -26.608 1.00 88.81 242 VAL A CA 1
ATOM 1936 C C . VAL A 1 242 ? 10.450 -14.157 -26.771 1.00 88.81 242 VAL A C 1
ATOM 1938 O O . VAL A 1 242 ? 9.225 -14.181 -26.620 1.00 88.81 242 VAL A O 1
ATOM 1941 N N . CYS A 1 243 ? 11.144 -15.245 -27.109 1.00 90.12 243 CYS A N 1
ATOM 1942 C CA . CYS A 1 243 ? 10.572 -16.591 -27.164 1.00 90.12 243 CYS A CA 1
ATOM 1943 C C . CYS A 1 243 ? 10.198 -17.115 -25.753 1.00 90.12 243 CYS A C 1
ATOM 1945 O O . CYS A 1 243 ? 10.619 -16.523 -24.755 1.00 90.12 243 CYS A O 1
ATOM 1947 N N . PRO A 1 244 ? 9.409 -18.207 -25.621 1.00 90.75 244 PRO A N 1
ATOM 1948 C CA . PRO A 1 244 ? 8.951 -18.688 -24.312 1.00 90.75 244 PRO A CA 1
ATOM 1949 C C . PRO A 1 244 ? 10.108 -19.034 -23.366 1.00 90.75 244 PRO A C 1
ATOM 1951 O O . PRO A 1 244 ? 10.078 -18.657 -22.198 1.00 90.75 244 PRO A O 1
ATOM 1954 N N . GLN A 1 245 ? 11.156 -19.680 -23.883 1.00 92.06 245 GLN A N 1
ATOM 1955 C CA . GLN A 1 245 ? 12.332 -20.072 -23.107 1.00 92.06 245 GLN A CA 1
ATOM 1956 C C . GLN A 1 245 ? 13.093 -18.849 -22.592 1.00 92.06 245 GLN A C 1
ATOM 1958 O O . GLN A 1 245 ? 13.467 -18.799 -21.422 1.00 92.06 245 GLN A O 1
ATOM 1963 N N . LEU A 1 246 ? 13.274 -17.830 -23.439 1.00 91.62 246 LEU A N 1
ATOM 1964 C CA . LEU A 1 246 ? 13.930 -16.593 -23.027 1.00 91.62 246 LEU A CA 1
ATOM 1965 C C . LEU A 1 246 ? 13.076 -15.814 -22.021 1.00 91.62 246 LEU A C 1
ATOM 1967 O O . LEU A 1 246 ? 13.602 -15.297 -21.039 1.00 91.62 246 LEU A O 1
ATOM 1971 N N . ALA A 1 247 ? 11.759 -15.752 -22.228 1.00 92.12 247 ALA A N 1
ATOM 1972 C CA . ALA A 1 247 ? 10.841 -15.119 -21.287 1.00 92.12 247 ALA A CA 1
ATOM 1973 C C . ALA A 1 247 ? 10.902 -15.781 -19.900 1.00 92.12 247 ALA A C 1
ATOM 1975 O O . ALA A 1 247 ? 10.962 -15.069 -18.897 1.00 92.12 247 ALA A O 1
ATOM 1976 N N . ALA A 1 248 ? 10.932 -17.118 -19.858 1.00 90.50 248 ALA A N 1
ATOM 1977 C CA . ALA A 1 248 ? 11.076 -17.894 -18.631 1.00 90.50 248 ALA A CA 1
ATOM 1978 C C . ALA A 1 248 ? 12.427 -17.632 -17.953 1.00 90.50 248 ALA A C 1
ATOM 1980 O O . ALA A 1 248 ? 12.453 -17.307 -16.769 1.00 90.50 248 ALA A O 1
ATOM 1981 N N . ALA A 1 249 ? 13.532 -17.666 -18.705 1.00 93.50 249 ALA A N 1
ATOM 1982 C CA . ALA A 1 249 ? 14.863 -17.376 -18.174 1.00 93.50 249 ALA A CA 1
ATOM 1983 C C . ALA A 1 249 ? 14.929 -15.980 -17.536 1.00 93.50 249 ALA A C 1
ATOM 1985 O O . ALA A 1 249 ? 15.304 -15.854 -16.375 1.00 93.50 249 ALA A O 1
ATOM 1986 N N . LEU A 1 250 ? 14.466 -14.947 -18.252 1.00 92.62 250 LEU A N 1
ATOM 1987 C CA . LEU A 1 250 ? 14.424 -13.568 -17.751 1.00 92.62 250 LEU A CA 1
ATOM 1988 C C . LEU A 1 250 ? 13.559 -13.414 -16.491 1.00 92.62 250 LEU A C 1
ATOM 1990 O O . LEU A 1 250 ? 13.798 -12.511 -15.689 1.00 92.62 250 LEU A O 1
ATOM 1994 N N . TYR A 1 251 ? 12.518 -14.235 -16.340 1.00 88.25 251 TYR A N 1
ATOM 1995 C CA . TYR A 1 251 ? 11.661 -14.238 -15.157 1.00 88.25 251 TYR A CA 1
ATOM 1996 C C . TYR A 1 251 ? 12.356 -14.908 -13.966 1.00 88.25 251 TYR A C 1
ATOM 1998 O O . TYR A 1 251 ? 12.464 -14.296 -12.907 1.00 88.25 251 TYR A O 1
ATOM 2006 N N . CYS A 1 252 ? 12.902 -16.112 -14.154 1.00 87.38 252 CYS A N 1
ATOM 2007 C CA . CYS A 1 252 ? 13.601 -16.858 -13.106 1.00 87.38 252 CYS A CA 1
ATOM 2008 C C . CYS A 1 252 ? 14.838 -16.120 -12.576 1.00 87.38 252 CYS A C 1
ATOM 2010 O O . CYS A 1 252 ? 15.157 -16.227 -11.396 1.00 87.38 252 CYS A O 1
ATOM 2012 N N . THR A 1 253 ? 15.510 -15.330 -13.417 1.00 92.44 253 THR A N 1
ATOM 2013 C CA . THR A 1 253 ? 16.666 -14.516 -13.013 1.00 92.44 253 THR A CA 1
ATOM 2014 C C . THR A 1 253 ? 16.290 -13.111 -12.534 1.00 92.44 253 THR A C 1
ATOM 2016 O O . THR A 1 253 ? 17.174 -12.284 -12.335 1.00 92.44 253 THR A O 1
ATOM 2019 N N . SER A 1 254 ? 14.996 -12.813 -12.351 1.00 88.56 254 SER A N 1
ATOM 2020 C CA . SER A 1 254 ? 14.499 -11.519 -11.850 1.00 88.56 254 SER A CA 1
ATOM 2021 C C . SER A 1 254 ? 14.972 -10.297 -12.658 1.00 88.56 254 SER A C 1
ATOM 2023 O O . SER A 1 254 ? 15.193 -9.215 -12.114 1.00 88.56 254 SER A O 1
ATOM 2025 N N . VAL A 1 255 ? 15.116 -10.442 -13.979 1.00 93.31 255 VAL A N 1
ATOM 2026 C CA . VAL A 1 255 ? 15.615 -9.370 -14.854 1.00 93.31 255 VAL A CA 1
ATOM 2027 C C . VAL A 1 255 ? 14.512 -8.344 -15.126 1.00 93.31 255 VAL A C 1
ATOM 2029 O O . VAL A 1 255 ? 13.407 -8.679 -15.584 1.00 93.31 255 VAL A O 1
ATOM 2032 N N . SER A 1 256 ? 14.813 -7.064 -14.881 1.00 91.25 256 SER A N 1
ATOM 2033 C CA . SER A 1 256 ? 13.868 -5.967 -15.111 1.00 91.25 256 SER A CA 1
ATOM 2034 C C . SER A 1 256 ? 13.573 -5.773 -16.604 1.00 91.25 256 SER A C 1
ATOM 2036 O O . SER A 1 256 ? 14.319 -6.218 -17.472 1.00 91.25 256 SER A O 1
ATOM 2038 N N . ASN A 1 257 ? 12.473 -5.097 -16.953 1.00 90.88 257 ASN A N 1
ATOM 2039 C CA . ASN A 1 257 ? 12.156 -4.840 -18.369 1.00 90.88 257 ASN A CA 1
ATOM 2040 C C . ASN A 1 257 ? 13.206 -3.965 -19.069 1.00 90.88 257 ASN A C 1
ATOM 2042 O O . ASN A 1 257 ? 13.397 -4.103 -20.275 1.00 90.88 257 ASN A O 1
ATOM 2046 N N . ARG A 1 258 ? 13.876 -3.077 -18.324 1.00 90.06 258 ARG A N 1
ATOM 2047 C CA . ARG A 1 258 ? 14.957 -2.245 -18.864 1.00 90.06 258 ARG A CA 1
ATOM 2048 C C . ARG A 1 258 ? 16.202 -3.085 -19.091 1.00 90.06 258 ARG A C 1
ATOM 2050 O O . ARG A 1 258 ? 16.738 -3.067 -20.189 1.00 90.06 258 ARG A O 1
ATOM 2057 N N . ASP A 1 259 ? 16.593 -3.877 -18.099 1.00 93.00 259 ASP A N 1
ATOM 2058 C CA . ASP A 1 259 ? 17.770 -4.747 -18.197 1.00 93.00 259 ASP A CA 1
ATOM 2059 C C . ASP A 1 259 ? 17.591 -5.800 -19.292 1.00 93.00 259 ASP A C 1
ATOM 2061 O O . ASP A 1 259 ? 18.510 -6.054 -20.061 1.00 93.00 259 ASP A O 1
ATOM 2065 N N . ALA A 1 260 ? 16.381 -6.340 -19.451 1.00 91.50 260 ALA A N 1
ATOM 2066 C CA . ALA A 1 260 ? 16.054 -7.218 -20.568 1.00 91.50 260 ALA A CA 1
ATOM 2067 C C . ALA A 1 260 ? 16.251 -6.515 -21.921 1.00 91.50 260 ALA A C 1
ATOM 2069 O O . ALA A 1 260 ? 16.796 -7.116 -22.841 1.00 91.50 260 ALA A O 1
ATOM 2070 N N . ALA A 1 261 ? 15.848 -5.245 -22.047 1.00 89.88 261 ALA A N 1
ATOM 2071 C CA . ALA A 1 261 ? 16.091 -4.469 -23.261 1.00 89.88 261 ALA A CA 1
ATOM 2072 C C . ALA A 1 261 ? 17.590 -4.262 -23.510 1.00 89.88 261 ALA A C 1
ATOM 2074 O O . ALA A 1 261 ? 18.042 -4.465 -24.632 1.00 89.88 261 ALA A O 1
ATOM 2075 N N . TYR A 1 262 ? 18.363 -3.937 -22.471 1.00 89.62 262 TYR A N 1
ATOM 2076 C CA . TYR A 1 262 ? 19.820 -3.819 -22.563 1.00 89.62 262 TYR A CA 1
ATOM 2077 C C . TYR A 1 262 ? 20.486 -5.111 -23.025 1.00 89.62 262 TYR A C 1
ATOM 2079 O O . TYR A 1 262 ? 21.273 -5.090 -23.968 1.00 89.62 262 TYR A O 1
ATOM 2087 N N . ILE A 1 263 ? 20.146 -6.234 -22.391 1.00 90.88 263 ILE A N 1
ATOM 2088 C CA . ILE A 1 263 ? 20.694 -7.552 -22.722 1.00 90.88 263 ILE A CA 1
ATOM 2089 C C . ILE A 1 263 ? 20.354 -7.916 -24.168 1.00 90.88 263 ILE A C 1
ATOM 2091 O O . ILE A 1 263 ? 21.229 -8.354 -24.910 1.00 90.88 263 ILE A O 1
ATOM 2095 N N . LEU A 1 264 ? 19.105 -7.697 -24.589 1.00 88.62 264 LEU A N 1
ATOM 2096 C CA . LEU A 1 264 ? 18.658 -8.003 -25.947 1.00 88.62 264 LEU A CA 1
ATOM 2097 C C . LEU A 1 264 ? 19.349 -7.130 -27.001 1.00 88.62 264 LEU A C 1
ATOM 2099 O O . LEU A 1 264 ? 19.765 -7.655 -28.030 1.00 88.62 264 LEU A O 1
ATOM 2103 N N . HIS A 1 265 ? 19.508 -5.829 -26.744 1.00 85.62 265 HIS A N 1
ATOM 2104 C CA . HIS A 1 265 ? 20.224 -4.918 -27.646 1.00 85.62 265 HIS A CA 1
ATOM 2105 C C . HIS A 1 265 ? 21.713 -5.256 -27.746 1.00 85.62 265 HIS A C 1
ATOM 2107 O O . HIS A 1 265 ? 22.265 -5.295 -28.848 1.00 85.62 265 HIS A O 1
ATOM 2113 N N . ALA A 1 266 ? 22.361 -5.553 -26.617 1.00 88.19 266 ALA A N 1
ATOM 2114 C CA . ALA A 1 266 ? 23.763 -5.959 -26.591 1.00 88.19 266 ALA A CA 1
ATOM 2115 C C . ALA A 1 266 ? 23.973 -7.276 -27.354 1.00 88.19 266 ALA A C 1
ATOM 2117 O O . ALA A 1 266 ? 24.805 -7.332 -28.256 1.00 88.19 266 ALA A O 1
ATOM 2118 N N . ALA A 1 267 ? 23.160 -8.298 -27.065 1.00 87.94 267 ALA A N 1
ATOM 2119 C CA . ALA A 1 267 ? 23.224 -9.587 -27.748 1.00 87.94 267 ALA A CA 1
ATOM 2120 C C . ALA A 1 267 ? 22.996 -9.436 -29.258 1.00 87.94 267 ALA A C 1
ATOM 2122 O O . ALA A 1 267 ? 23.771 -9.955 -30.058 1.00 87.94 267 ALA A O 1
ATOM 2123 N N . ALA A 1 268 ? 21.980 -8.673 -29.662 1.00 83.25 268 ALA A N 1
ATOM 2124 C CA . ALA A 1 268 ? 21.712 -8.401 -31.068 1.00 83.25 268 ALA A CA 1
ATOM 2125 C C . ALA A 1 268 ? 22.911 -7.769 -31.788 1.00 83.25 268 ALA A C 1
ATOM 2127 O O . ALA A 1 268 ? 23.283 -8.220 -32.872 1.00 83.25 268 ALA A O 1
ATOM 2128 N N . THR A 1 269 ? 23.544 -6.778 -31.156 1.00 83.81 269 THR A N 1
ATOM 2129 C CA . THR A 1 269 ? 24.728 -6.101 -31.697 1.00 83.81 269 THR A CA 1
ATOM 2130 C C . THR A 1 269 ? 25.895 -7.078 -31.856 1.00 83.81 269 THR A C 1
ATOM 2132 O O . THR A 1 269 ? 26.525 -7.117 -32.911 1.00 83.81 269 THR A O 1
ATOM 2135 N N . THR A 1 270 ? 26.149 -7.924 -30.851 1.00 86.44 270 THR A N 1
ATOM 2136 C CA . THR A 1 270 ? 27.210 -8.946 -30.897 1.00 86.44 270 THR A CA 1
ATOM 2137 C C . THR A 1 270 ? 27.003 -9.954 -32.027 1.00 86.44 270 THR A C 1
ATOM 2139 O O . THR A 1 270 ? 27.966 -10.346 -32.681 1.00 86.44 270 THR A O 1
ATOM 2142 N N . TYR A 1 271 ? 25.758 -10.348 -32.301 1.00 84.75 271 TYR A N 1
ATOM 2143 C CA . TYR A 1 271 ? 25.426 -11.294 -33.371 1.00 84.75 271 TYR A CA 1
ATOM 2144 C C . TYR A 1 271 ? 25.166 -10.622 -34.734 1.00 84.75 271 TYR A C 1
ATOM 2146 O O . TYR A 1 271 ? 24.559 -11.228 -35.620 1.00 84.75 271 TYR A O 1
ATOM 2154 N N . GLY A 1 272 ? 25.622 -9.378 -34.931 1.00 75.19 272 GLY A N 1
ATOM 2155 C CA . GLY A 1 272 ? 25.592 -8.694 -36.230 1.00 75.19 272 GLY A CA 1
ATOM 2156 C C . GLY A 1 272 ? 24.198 -8.260 -36.700 1.00 75.19 272 GLY A C 1
ATOM 2157 O O . GLY A 1 272 ? 23.992 -8.014 -37.896 1.00 75.19 272 GLY A O 1
ATOM 2158 N N . GLN A 1 273 ? 23.229 -8.176 -35.782 1.00 77.50 273 GLN A N 1
ATOM 2159 C CA . GLN A 1 273 ? 21.929 -7.567 -36.047 1.00 77.50 273 GLN A CA 1
ATOM 2160 C C . GLN A 1 273 ? 22.032 -6.052 -35.882 1.00 77.50 273 GLN A C 1
ATOM 2162 O O . GLN A 1 273 ? 22.652 -5.545 -34.949 1.00 77.50 273 GLN A O 1
ATOM 2167 N N . ASN A 1 274 ? 21.413 -5.312 -36.801 1.00 70.19 274 ASN A N 1
ATOM 2168 C CA . ASN A 1 274 ? 21.392 -3.859 -36.716 1.00 70.19 274 ASN A CA 1
ATOM 2169 C C . ASN A 1 274 ? 20.388 -3.432 -35.633 1.00 70.19 274 ASN A C 1
ATOM 2171 O O . ASN A 1 274 ? 19.184 -3.631 -35.807 1.00 70.19 274 ASN A O 1
ATOM 2175 N N . ALA A 1 275 ? 20.876 -2.827 -34.547 1.00 60.69 275 ALA A N 1
ATOM 2176 C CA . ALA A 1 275 ? 20.051 -2.336 -33.441 1.00 60.69 275 ALA A CA 1
ATOM 2177 C C . ALA A 1 275 ? 18.961 -1.350 -33.910 1.00 60.69 275 ALA A C 1
ATOM 2179 O O . ALA A 1 275 ? 17.841 -1.380 -33.404 1.00 60.69 275 ALA A O 1
ATOM 2180 N N . SER A 1 276 ? 19.234 -0.551 -34.951 1.00 63.56 276 SER A N 1
ATOM 2181 C CA . SER A 1 276 ? 18.262 0.372 -35.560 1.00 63.56 276 SER A CA 1
ATOM 2182 C C . SER A 1 276 ? 17.132 -0.339 -36.323 1.00 63.56 276 SER A C 1
ATOM 2184 O O . SER A 1 276 ? 16.104 0.265 -36.619 1.00 63.56 276 SER A O 1
ATOM 2186 N N . GLY A 1 277 ? 17.309 -1.621 -36.663 1.00 61.34 277 GLY A N 1
ATOM 2187 C CA . GLY A 1 277 ? 16.318 -2.451 -37.354 1.00 61.34 277 GLY A CA 1
ATOM 2188 C C . GLY A 1 277 ? 15.398 -3.248 -36.425 1.00 61.34 277 GLY A C 1
ATOM 2189 O O . GLY A 1 277 ? 14.474 -3.905 -36.909 1.00 61.34 277 GLY A O 1
ATOM 2190 N N . MET A 1 278 ? 15.630 -3.207 -35.110 1.00 66.31 278 MET A N 1
ATOM 2191 C CA . MET A 1 278 ? 14.899 -4.007 -34.128 1.00 66.31 278 MET A CA 1
ATOM 2192 C C . MET A 1 278 ? 13.858 -3.171 -33.382 1.00 66.31 278 MET A C 1
ATOM 2194 O O . MET A 1 278 ? 14.175 -2.160 -32.761 1.00 66.31 278 MET A O 1
ATOM 2198 N N . SER A 1 279 ? 12.600 -3.620 -33.357 1.00 68.12 279 SER A N 1
ATOM 2199 C CA . SER A 1 279 ? 11.526 -2.942 -32.612 1.00 68.12 279 SER A CA 1
ATOM 2200 C C . SER A 1 279 ? 11.516 -3.352 -31.125 1.00 68.12 279 SER A C 1
ATOM 2202 O O . SER A 1 279 ? 10.493 -3.799 -30.591 1.00 68.12 279 SER A O 1
ATOM 2204 N N . LEU A 1 280 ? 12.671 -3.262 -30.460 1.00 77.31 280 LEU A N 1
ATOM 2205 C CA . LEU A 1 280 ? 12.898 -3.700 -29.077 1.00 77.31 280 LEU A CA 1
ATOM 2206 C C . LEU A 1 280 ? 12.785 -2.546 -28.076 1.00 77.31 280 LEU A C 1
ATOM 2208 O O . LEU A 1 280 ? 13.709 -2.252 -27.317 1.00 77.31 280 LEU A O 1
ATOM 2212 N N . SER A 1 281 ? 11.634 -1.877 -28.058 1.00 83.69 281 SER A N 1
ATOM 2213 C CA . SER A 1 281 ? 11.347 -0.931 -26.979 1.00 83.69 281 SER A CA 1
ATOM 2214 C C . SER A 1 281 ? 11.049 -1.672 -25.672 1.00 83.69 281 SER A C 1
ATOM 2216 O O . SER A 1 281 ? 10.478 -2.770 -25.674 1.00 83.69 281 SER A O 1
ATOM 2218 N N . VAL A 1 282 ? 11.371 -1.040 -24.539 1.00 88.50 282 VAL A N 1
ATOM 2219 C CA . VAL A 1 282 ? 11.080 -1.561 -23.189 1.00 88.50 282 VAL A CA 1
ATOM 2220 C C . VAL A 1 282 ? 9.598 -1.935 -23.050 1.00 88.50 282 VAL A C 1
ATOM 2222 O O . VAL A 1 282 ? 9.261 -2.994 -22.521 1.00 88.50 282 VAL A O 1
ATOM 2225 N N . SER A 1 283 ? 8.699 -1.104 -23.585 1.00 87.50 283 SER A N 1
ATOM 2226 C CA . SER A 1 283 ? 7.252 -1.348 -23.580 1.00 87.50 283 SER A CA 1
ATOM 2227 C C . SER A 1 283 ? 6.852 -2.573 -24.404 1.00 87.50 283 SER A C 1
ATOM 2229 O O . SER A 1 283 ? 5.985 -3.339 -23.980 1.00 87.50 283 SER A O 1
ATOM 2231 N N . SER A 1 284 ? 7.485 -2.788 -25.561 1.00 87.38 284 SER A N 1
ATOM 2232 C CA . SER A 1 284 ? 7.227 -3.955 -26.412 1.00 87.38 284 SER A CA 1
ATOM 2233 C C . SER A 1 284 ? 7.676 -5.255 -25.737 1.00 87.38 284 SER A C 1
ATOM 2235 O O . SER A 1 284 ? 6.931 -6.239 -25.709 1.00 87.38 284 SER A O 1
ATOM 2237 N N . ILE A 1 285 ? 8.850 -5.227 -25.097 1.00 89.69 285 ILE A N 1
ATOM 2238 C CA . ILE A 1 285 ? 9.377 -6.341 -24.299 1.00 89.69 285 ILE A CA 1
ATOM 2239 C C . ILE A 1 285 ? 8.453 -6.632 -23.116 1.00 89.69 285 ILE A C 1
ATOM 2241 O O . ILE A 1 285 ? 8.067 -7.783 -22.926 1.00 89.69 285 ILE A O 1
ATOM 2245 N N . ARG A 1 286 ? 8.025 -5.605 -22.368 1.00 91.81 286 ARG A N 1
ATOM 2246 C CA . ARG A 1 286 ? 7.089 -5.760 -21.244 1.00 91.81 286 ARG A CA 1
ATOM 2247 C C . ARG A 1 286 ? 5.806 -6.464 -21.679 1.00 91.81 286 ARG A C 1
ATOM 2249 O O . ARG A 1 286 ? 5.444 -7.476 -21.089 1.00 91.81 286 ARG A O 1
ATOM 2256 N N . ARG A 1 287 ? 5.137 -5.959 -22.725 1.00 90.81 287 ARG A N 1
ATOM 2257 C CA . ARG A 1 287 ? 3.887 -6.550 -23.237 1.00 90.81 287 ARG A CA 1
ATOM 2258 C C . ARG A 1 287 ? 4.083 -7.997 -23.673 1.00 90.81 287 ARG A C 1
ATOM 2260 O O . ARG A 1 287 ? 3.270 -8.853 -23.336 1.00 90.81 287 ARG A O 1
ATOM 2267 N N . THR A 1 288 ? 5.170 -8.270 -24.391 1.00 91.31 288 THR A N 1
ATOM 2268 C CA . THR A 1 288 ? 5.474 -9.623 -24.862 1.00 91.31 288 THR A CA 1
ATOM 2269 C C . THR A 1 288 ? 5.717 -10.567 -23.689 1.00 91.31 288 THR A C 1
ATOM 2271 O O . THR A 1 288 ? 5.097 -11.625 -23.633 1.00 91.31 288 THR A O 1
ATOM 2274 N N . ARG A 1 289 ? 6.532 -10.169 -22.703 1.00 92.12 289 ARG A N 1
ATOM 2275 C CA . ARG A 1 289 ? 6.772 -10.950 -21.479 1.00 92.12 289 ARG A CA 1
ATOM 2276 C C . ARG A 1 289 ? 5.477 -11.235 -20.723 1.00 92.12 289 ARG A C 1
ATOM 2278 O O . ARG A 1 289 ? 5.234 -12.387 -20.383 1.00 92.12 289 ARG A O 1
ATOM 2285 N N . SER A 1 290 ? 4.624 -10.228 -20.516 1.00 90.81 290 SER A N 1
ATOM 2286 C CA . SER A 1 290 ? 3.319 -10.412 -19.865 1.00 90.81 290 SER A CA 1
ATOM 2287 C C . SER A 1 290 ? 2.439 -11.407 -20.623 1.00 90.81 290 SER A C 1
ATOM 2289 O O . SER A 1 290 ? 1.869 -12.303 -20.009 1.00 90.81 290 SER A O 1
ATOM 2291 N N . LYS A 1 291 ? 2.385 -11.310 -21.958 1.00 92.88 291 LYS A N 1
ATOM 2292 C CA . LYS A 1 291 ? 1.653 -12.269 -22.795 1.00 92.88 291 LYS A CA 1
ATOM 2293 C C . LYS A 1 291 ? 2.191 -13.694 -22.628 1.00 92.88 291 LYS A C 1
ATOM 2295 O O . LYS A 1 291 ? 1.399 -14.608 -22.428 1.00 92.88 291 LYS A O 1
ATOM 2300 N N . ARG A 1 292 ? 3.516 -13.887 -22.671 1.00 93.06 292 ARG A N 1
ATOM 2301 C CA . ARG A 1 292 ? 4.136 -15.214 -22.489 1.00 93.06 292 ARG A CA 1
ATOM 2302 C C . ARG A 1 292 ? 3.900 -15.779 -21.094 1.00 93.06 292 ARG A C 1
ATOM 2304 O O . ARG A 1 292 ? 3.677 -16.972 -20.970 1.00 93.06 292 ARG A O 1
ATOM 2311 N N . HIS A 1 293 ? 3.903 -14.933 -20.068 1.00 89.38 293 HIS A N 1
ATOM 2312 C CA . HIS A 1 293 ? 3.618 -15.352 -18.699 1.00 89.38 293 HIS A CA 1
ATOM 2313 C C . HIS A 1 293 ? 2.172 -15.842 -18.540 1.00 89.38 293 HIS A C 1
ATOM 2315 O O . HIS A 1 293 ? 1.943 -16.889 -17.945 1.00 89.38 293 HIS A O 1
ATOM 2321 N N . ILE A 1 294 ? 1.197 -15.120 -19.106 1.00 90.50 294 ILE A N 1
ATOM 2322 C CA . ILE A 1 294 ? -0.215 -15.539 -19.092 1.00 90.50 294 ILE A CA 1
ATOM 2323 C C . ILE A 1 294 ? -0.392 -16.866 -19.841 1.00 90.50 294 ILE A C 1
ATOM 2325 O O . ILE A 1 294 ? -1.066 -17.760 -19.342 1.00 90.50 294 ILE A O 1
ATOM 2329 N N . GLN A 1 295 ? 0.247 -17.009 -21.006 1.00 92.62 295 GLN A N 1
ATOM 2330 C CA . GLN A 1 295 ? 0.220 -18.255 -21.776 1.00 92.62 295 GLN A CA 1
ATOM 2331 C C . GLN A 1 295 ? 0.813 -19.421 -20.979 1.00 92.62 295 GLN A C 1
ATOM 2333 O O . GLN A 1 295 ? 0.132 -20.418 -20.784 1.00 92.62 295 GLN A O 1
ATOM 2338 N N . ALA A 1 296 ? 2.016 -19.255 -20.422 1.00 91.50 296 ALA A N 1
ATOM 2339 C CA . ALA A 1 296 ? 2.666 -20.289 -19.622 1.00 91.50 296 ALA A CA 1
ATOM 2340 C C . ALA A 1 296 ? 1.834 -20.695 -18.394 1.00 91.50 296 ALA A C 1
ATOM 2342 O O . ALA A 1 296 ? 1.759 -21.875 -18.071 1.00 91.50 296 ALA A O 1
ATOM 2343 N N . ALA A 1 297 ? 1.176 -19.744 -17.722 1.00 90.56 297 ALA A N 1
ATOM 2344 C CA . ALA A 1 297 ? 0.273 -20.052 -16.615 1.00 90.56 297 ALA A CA 1
ATOM 2345 C C . ALA A 1 297 ? -0.947 -20.876 -17.073 1.00 90.56 297 ALA A C 1
ATOM 2347 O O . ALA A 1 297 ? -1.330 -21.829 -16.396 1.00 90.56 297 ALA A O 1
ATOM 2348 N N . GLY A 1 298 ? -1.525 -20.552 -18.236 1.00 92.56 298 GLY A N 1
ATOM 2349 C CA . GLY A 1 298 ? -2.609 -21.329 -18.847 1.00 92.56 298 GLY A CA 1
ATOM 2350 C C . GLY A 1 298 ? -2.178 -22.742 -19.253 1.00 92.56 298 GLY A C 1
ATOM 2351 O O . GLY A 1 298 ? -2.885 -23.711 -18.967 1.00 92.56 298 GLY A O 1
ATOM 2352 N N . ASP A 1 299 ? -0.989 -22.879 -19.838 1.00 92.88 299 ASP A N 1
ATOM 2353 C CA . ASP A 1 299 ? -0.399 -24.175 -20.195 1.00 92.88 299 ASP A CA 1
ATOM 2354 C C . ASP A 1 299 ? -0.167 -25.025 -18.936 1.00 92.88 299 ASP A C 1
ATOM 2356 O O . ASP A 1 299 ? -0.519 -26.200 -18.883 1.00 92.88 299 ASP A O 1
ATOM 2360 N N . VAL A 1 300 ? 0.344 -24.409 -17.867 1.00 91.88 300 VAL A N 1
ATOM 2361 C CA . VAL A 1 300 ? 0.542 -25.064 -16.569 1.00 91.88 300 VAL A CA 1
ATOM 2362 C C . VAL A 1 300 ? -0.779 -25.522 -15.945 1.00 91.88 300 VAL A C 1
ATOM 2364 O O . VAL A 1 300 ? -0.828 -26.611 -15.373 1.00 91.88 300 VAL A O 1
ATOM 2367 N N . LYS A 1 301 ? -1.834 -24.705 -16.032 1.00 91.88 301 LYS A N 1
ATOM 2368 C CA . LYS A 1 301 ? -3.159 -25.027 -15.488 1.00 91.88 301 LYS A CA 1
ATOM 2369 C C . LYS A 1 301 ? -3.843 -26.150 -16.269 1.00 91.88 301 LYS A C 1
ATOM 2371 O O . LYS A 1 301 ? -4.442 -27.031 -15.665 1.00 91.88 301 LYS A O 1
ATOM 2376 N N . SER A 1 302 ? -3.738 -26.134 -17.596 1.00 92.00 302 SER A N 1
ATOM 2377 C CA . SER A 1 302 ? -4.333 -27.157 -18.469 1.00 92.00 302 SER A CA 1
ATOM 2378 C C . SER A 1 302 ? -3.599 -28.499 -18.415 1.00 92.00 302 SER A C 1
ATOM 2380 O O . SER A 1 302 ? -4.237 -29.541 -18.519 1.00 92.00 302 SER A O 1
ATOM 2382 N N . ALA A 1 303 ? -2.280 -28.491 -18.202 1.00 92.25 303 ALA A N 1
ATOM 2383 C CA . ALA A 1 303 ? -1.480 -29.705 -18.048 1.00 92.25 303 ALA A CA 1
ATOM 2384 C C . ALA A 1 303 ? -1.560 -30.332 -16.642 1.00 92.25 303 ALA A C 1
ATOM 2386 O O . ALA A 1 303 ? -0.989 -31.400 -16.414 1.00 92.25 303 ALA A O 1
ATOM 2387 N N . PHE A 1 304 ? -2.206 -29.672 -15.677 1.00 91.06 304 PHE A N 1
ATOM 2388 C CA . PHE A 1 304 ? -2.298 -30.177 -14.311 1.00 91.06 304 PHE A CA 1
ATOM 2389 C C . PHE A 1 304 ? -3.281 -31.350 -14.226 1.00 91.06 304 PHE A C 1
ATOM 2391 O O . PHE A 1 304 ? -4.452 -31.216 -14.578 1.00 91.06 304 PHE A O 1
ATOM 2398 N N . ASN A 1 305 ? -2.806 -32.498 -13.733 1.00 86.81 305 ASN A N 1
ATOM 2399 C CA . ASN A 1 305 ? -3.660 -33.655 -13.501 1.00 86.81 305 ASN A CA 1
ATOM 2400 C C . ASN A 1 305 ? -4.550 -33.419 -12.273 1.00 86.81 305 ASN A C 1
ATOM 2402 O O . ASN A 1 305 ? -4.045 -33.201 -11.173 1.00 86.81 305 ASN A O 1
ATOM 2406 N N . ARG A 1 306 ? -5.866 -33.482 -12.478 1.00 83.75 306 ARG A N 1
ATOM 2407 C CA . ARG A 1 306 ? -6.890 -33.234 -11.453 1.00 83.75 306 ARG A CA 1
ATOM 2408 C C . ARG A 1 306 ? -7.374 -34.509 -10.763 1.00 83.75 306 ARG A C 1
ATOM 2410 O O . ARG A 1 306 ? -8.167 -34.417 -9.826 1.00 83.75 306 ARG A O 1
ATOM 2417 N N . ASP A 1 307 ? -6.928 -35.672 -11.239 1.00 81.75 307 ASP A N 1
ATOM 2418 C CA . ASP A 1 307 ? -7.357 -36.958 -10.706 1.00 81.75 307 ASP A CA 1
ATOM 2419 C C . ASP A 1 307 ? -6.737 -37.263 -9.344 1.00 81.75 307 ASP A C 1
ATOM 2421 O O . ASP A 1 307 ? -5.551 -37.038 -9.087 1.00 81.75 307 ASP A O 1
ATOM 2425 N N . GLY A 1 308 ? -7.563 -37.885 -8.509 1.00 85.31 308 GLY A N 1
ATOM 2426 C CA . GLY A 1 308 ? -7.193 -38.368 -7.190 1.00 85.31 308 GLY A CA 1
ATOM 2427 C C . GLY A 1 308 ? -7.585 -37.424 -6.060 1.00 85.31 308 GLY A C 1
ATOM 2428 O O . GLY A 1 308 ? -8.008 -36.288 -6.257 1.00 85.31 308 GLY A O 1
ATOM 2429 N N . SER A 1 309 ? -7.451 -37.940 -4.843 1.00 91.25 309 SER A N 1
ATOM 2430 C CA . SER A 1 309 ? -7.692 -37.189 -3.617 1.00 91.25 309 SER A CA 1
ATOM 2431 C C . SER A 1 309 ? -6.559 -36.195 -3.366 1.00 91.25 309 SER A C 1
ATOM 2433 O O . SER A 1 309 ? -5.392 -36.580 -3.251 1.00 91.25 309 SER A O 1
ATOM 2435 N N . LEU A 1 310 ? -6.915 -34.919 -3.260 1.00 93.62 310 LEU A N 1
ATOM 2436 C CA . LEU A 1 310 ? -6.017 -33.802 -3.002 1.00 93.62 310 LEU A CA 1
ATOM 2437 C C . LEU A 1 310 ? -6.295 -33.214 -1.618 1.00 93.62 310 LEU A C 1
ATOM 2439 O O . LEU A 1 310 ? -7.445 -33.049 -1.215 1.00 93.62 310 LEU A O 1
ATOM 2443 N N . ALA A 1 311 ? -5.237 -32.850 -0.905 1.00 94.00 311 ALA A N 1
ATOM 2444 C CA . ALA A 1 311 ? -5.319 -31.996 0.268 1.00 94.00 311 ALA A CA 1
ATOM 2445 C C . ALA A 1 311 ? -5.019 -30.551 -0.138 1.00 94.00 311 ALA A C 1
ATOM 2447 O O . ALA A 1 311 ? -4.019 -30.300 -0.816 1.00 94.00 311 ALA A O 1
ATOM 2448 N N . ILE A 1 312 ? -5.870 -29.610 0.267 1.00 95.00 312 ILE A N 1
ATOM 2449 C CA . ILE A 1 312 ? -5.606 -28.179 0.101 1.00 95.00 312 ILE A CA 1
ATOM 2450 C C . ILE A 1 312 ? -4.837 -27.644 1.304 1.00 95.00 312 ILE A C 1
ATOM 2452 O O . ILE A 1 312 ? -5.165 -27.933 2.451 1.00 95.00 312 ILE A O 1
ATOM 2456 N N . HIS A 1 313 ? -3.831 -26.830 1.025 1.00 95.12 313 HIS A N 1
ATOM 2457 C CA . HIS A 1 313 ? -3.061 -26.083 2.001 1.00 95.12 313 HIS A CA 1
ATOM 2458 C C . HIS A 1 313 ? -3.269 -24.603 1.753 1.00 95.12 313 HIS A C 1
ATOM 2460 O O . HIS A 1 313 ? -3.210 -24.148 0.608 1.00 95.12 313 HIS A O 1
ATOM 2466 N N . PHE A 1 314 ? -3.501 -23.854 2.820 1.00 93.75 314 PHE A N 1
ATOM 2467 C CA . PHE A 1 314 ? -3.570 -22.403 2.756 1.00 93.75 314 PHE A CA 1
ATOM 2468 C C . PHE A 1 314 ? -2.740 -21.786 3.874 1.00 93.75 314 PHE A C 1
ATOM 2470 O O . PHE A 1 314 ? -2.852 -22.184 5.031 1.00 93.75 314 PHE A O 1
ATOM 2477 N N . ASP A 1 315 ? -1.906 -20.817 3.507 1.00 91.31 315 ASP A N 1
ATOM 2478 C CA . ASP A 1 315 ? -1.017 -20.120 4.435 1.00 91.31 315 ASP A CA 1
ATOM 2479 C C . ASP A 1 315 ? -1.010 -18.613 4.159 1.00 91.31 315 ASP A C 1
ATOM 2481 O O . ASP A 1 315 ? -0.923 -18.176 3.008 1.00 91.31 315 ASP A O 1
ATOM 2485 N N . GLY A 1 316 ? -1.141 -17.815 5.216 1.00 88.94 316 GLY A N 1
ATOM 2486 C CA . GLY A 1 316 ? -1.219 -16.360 5.139 1.00 88.94 316 GLY A CA 1
ATOM 2487 C C . GLY A 1 316 ? 0.153 -15.712 5.287 1.00 88.94 316 GLY A C 1
ATOM 2488 O O . GLY A 1 316 ? 0.886 -15.983 6.231 1.00 88.94 316 GLY A O 1
ATOM 2489 N N . THR A 1 317 ? 0.499 -14.794 4.387 1.00 85.62 317 THR A N 1
ATOM 2490 C CA . THR A 1 317 ? 1.765 -14.061 4.444 1.00 85.62 317 THR A CA 1
ATOM 2491 C C . THR A 1 317 ? 1.617 -12.616 3.974 1.00 85.62 317 THR A C 1
ATOM 2493 O O . THR A 1 317 ? 0.912 -12.305 3.013 1.00 85.62 317 THR A O 1
ATOM 2496 N N . LEU A 1 318 ? 2.308 -11.709 4.663 1.00 87.19 318 LEU A N 1
ATOM 2497 C CA . LEU A 1 318 ? 2.364 -10.291 4.320 1.00 87.19 318 LEU A CA 1
ATOM 2498 C C . LEU A 1 318 ? 3.471 -10.053 3.290 1.00 87.19 318 LEU A C 1
ATOM 2500 O O . LEU A 1 318 ? 4.657 -10.038 3.635 1.00 87.19 318 LEU A O 1
ATOM 2504 N N . LEU A 1 319 ? 3.089 -9.803 2.037 1.00 86.06 319 LEU A N 1
ATOM 2505 C CA . LEU A 1 319 ? 4.027 -9.545 0.940 1.00 86.06 319 LEU A CA 1
ATOM 2506 C C . LEU A 1 319 ? 4.010 -8.073 0.514 1.00 86.06 319 LEU A C 1
ATOM 2508 O O . LEU A 1 319 ? 2.986 -7.407 0.649 1.00 86.06 319 LEU A O 1
ATOM 2512 N N . PRO A 1 320 ? 5.117 -7.536 -0.028 1.00 85.62 320 PRO A N 1
ATOM 2513 C CA . PRO A 1 320 ? 5.115 -6.205 -0.629 1.00 85.62 320 PRO A CA 1
ATOM 2514 C C . PRO A 1 320 ? 4.059 -6.089 -1.736 1.00 85.62 320 PRO A C 1
ATOM 2516 O O . PRO A 1 320 ? 3.849 -7.036 -2.500 1.00 85.62 320 PRO A O 1
ATOM 2519 N N . SER A 1 321 ? 3.415 -4.925 -1.852 1.00 83.69 321 SER A N 1
ATOM 2520 C CA . SER A 1 321 ? 2.432 -4.700 -2.913 1.00 83.69 321 SER A CA 1
ATOM 2521 C C . SER A 1 321 ? 3.044 -4.863 -4.308 1.00 83.69 321 SER A C 1
ATOM 2523 O O . SER A 1 321 ? 4.044 -4.227 -4.651 1.00 83.69 321 SER A O 1
ATOM 2525 N N . ILE A 1 322 ? 2.396 -5.678 -5.150 1.00 73.94 322 ILE A N 1
ATOM 2526 C CA . ILE A 1 322 ? 2.807 -5.898 -6.550 1.00 73.94 322 ILE A CA 1
ATOM 2527 C C . ILE A 1 322 ? 2.643 -4.620 -7.387 1.00 73.94 322 ILE A C 1
ATOM 2529 O O . ILE A 1 322 ? 3.391 -4.409 -8.340 1.00 73.94 322 ILE A O 1
ATOM 2533 N N . ALA A 1 323 ? 1.698 -3.744 -7.024 1.00 72.50 323 ALA A N 1
ATOM 2534 C CA . ALA A 1 323 ? 1.486 -2.463 -7.700 1.00 72.50 323 ALA A CA 1
ATOM 2535 C C . ALA A 1 323 ? 2.641 -1.465 -7.475 1.00 72.50 323 ALA A C 1
ATOM 2537 O O . ALA A 1 323 ? 2.708 -0.441 -8.154 1.00 72.50 323 ALA A O 1
ATOM 2538 N N . GLY A 1 324 ? 3.572 -1.788 -6.570 1.00 61.28 324 GLY A N 1
ATOM 2539 C CA . GLY A 1 324 ? 4.625 -0.890 -6.126 1.00 61.28 324 GLY A CA 1
ATOM 2540 C C . GLY A 1 324 ? 4.092 0.072 -5.069 1.00 61.28 324 GLY A C 1
ATOM 2541 O O . GLY A 1 324 ? 3.170 0.842 -5.309 1.00 61.28 324 GLY A O 1
ATOM 2542 N N . GLY A 1 325 ? 4.680 0.022 -3.879 1.00 67.56 325 GLY A N 1
ATOM 2543 C CA . GLY A 1 325 ? 4.297 0.856 -2.745 1.00 67.56 325 GLY A CA 1
ATOM 2544 C C . GLY A 1 325 ? 4.925 0.335 -1.450 1.00 67.56 325 GLY A C 1
ATOM 2545 O O . GLY A 1 325 ? 5.387 -0.808 -1.424 1.00 67.56 325 GLY A O 1
ATOM 2546 N N . PRO A 1 326 ? 4.975 1.153 -0.384 1.00 62.50 326 PRO A N 1
ATOM 2547 C CA . PRO A 1 326 ? 5.514 0.735 0.913 1.00 62.50 326 PRO A CA 1
ATOM 2548 C C . PRO A 1 326 ? 4.579 -0.233 1.662 1.00 62.50 326 PRO A C 1
ATOM 2550 O O . PRO A 1 326 ? 5.008 -0.918 2.590 1.00 62.50 326 PRO A O 1
ATOM 2553 N N . GLY A 1 327 ? 3.305 -0.303 1.261 1.00 78.19 327 GLY A N 1
ATOM 2554 C CA . GLY A 1 327 ? 2.303 -1.170 1.869 1.00 78.19 327 GLY A CA 1
ATOM 2555 C C . GLY A 1 327 ? 2.611 -2.659 1.699 1.00 78.19 327 GLY A C 1
ATOM 2556 O O . GLY A 1 327 ? 2.981 -3.127 0.615 1.00 78.19 327 GLY A O 1
ATOM 2557 N N . LYS A 1 328 ? 2.413 -3.413 2.784 1.00 85.12 328 LYS A N 1
ATOM 2558 C CA . LYS A 1 328 ? 2.306 -4.871 2.729 1.00 85.12 328 LYS A CA 1
ATOM 2559 C C . LYS A 1 328 ? 0.853 -5.249 2.475 1.00 85.12 328 LYS A C 1
ATOM 2561 O O . LYS A 1 328 ? -0.058 -4.642 3.028 1.00 85.12 328 LYS A O 1
ATOM 2566 N N . GLU A 1 329 ? 0.657 -6.243 1.632 1.00 89.12 329 GLU A N 1
ATOM 2567 C CA . GLU A 1 329 ? -0.640 -6.817 1.318 1.00 89.12 329 GLU A CA 1
ATOM 2568 C C . GLU A 1 329 ? -0.718 -8.201 1.947 1.00 89.12 329 GLU A C 1
ATOM 2570 O O . GLU A 1 329 ? 0.212 -9.000 1.796 1.00 89.12 329 GLU A O 1
ATOM 2575 N N . ASP A 1 330 ? -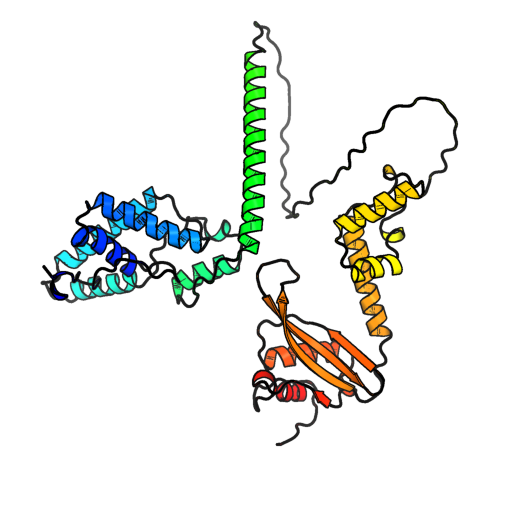1.833 -8.488 2.616 1.00 89.75 330 ASP A N 1
ATOM 2576 C CA . ASP A 1 330 ? -2.149 -9.853 3.014 1.00 89.75 330 ASP A CA 1
ATOM 2577 C C . ASP A 1 330 ? -2.365 -10.690 1.754 1.00 89.75 330 ASP A C 1
ATOM 2579 O O . ASP A 1 330 ? -3.188 -10.371 0.884 1.00 89.75 330 ASP A O 1
ATOM 2583 N N . ARG A 1 331 ? -1.591 -11.763 1.641 1.00 92.12 331 ARG A N 1
ATOM 2584 C CA . ARG A 1 331 ? -1.688 -12.730 0.558 1.00 92.12 331 ARG A CA 1
ATOM 2585 C C . ARG A 1 331 ? -1.772 -14.125 1.132 1.00 92.12 331 ARG A C 1
ATOM 2587 O O . ARG A 1 331 ? -1.114 -14.434 2.117 1.00 92.12 331 ARG A O 1
ATOM 2594 N N . VAL A 1 332 ? -2.571 -14.968 0.497 1.00 93.31 332 VAL A N 1
ATOM 2595 C CA . VAL A 1 332 ? -2.741 -16.358 0.922 1.00 93.31 332 VAL A CA 1
ATOM 2596 C C . VAL A 1 332 ? -2.115 -17.244 -0.133 1.00 93.31 332 VAL A C 1
ATOM 2598 O O . VAL A 1 332 ? -2.548 -17.205 -1.278 1.00 93.31 332 VAL A O 1
ATOM 2601 N N . ALA A 1 333 ? -1.101 -18.024 0.218 1.00 95.06 333 ALA A N 1
ATOM 2602 C CA . ALA A 1 333 ? -0.614 -19.087 -0.647 1.00 95.06 333 ALA A CA 1
ATOM 2603 C C . ALA A 1 333 ? -1.614 -20.243 -0.606 1.00 95.06 333 ALA A C 1
ATOM 2605 O O . ALA A 1 333 ? -1.909 -20.749 0.471 1.00 95.06 333 ALA A O 1
ATOM 2606 N N . ILE A 1 334 ? -2.135 -20.649 -1.764 1.00 95.56 334 ILE A N 1
ATOM 2607 C CA . ILE A 1 334 ? -3.055 -21.782 -1.891 1.00 95.56 334 ILE A CA 1
ATOM 2608 C C . ILE A 1 334 ? -2.350 -22.875 -2.681 1.00 95.56 334 ILE A C 1
ATOM 2610 O O . ILE A 1 334 ? -2.048 -22.704 -3.866 1.00 95.56 334 ILE A O 1
ATOM 2614 N N . ILE A 1 335 ? -2.085 -23.994 -2.020 1.00 96.12 335 ILE A N 1
ATOM 2615 C CA . ILE A 1 335 ? -1.333 -25.126 -2.557 1.00 96.12 335 ILE A CA 1
ATOM 2616 C C . ILE A 1 335 ? -2.222 -26.366 -2.489 1.00 96.12 335 ILE A C 1
ATOM 2618 O O . ILE A 1 335 ? -3.017 -26.517 -1.570 1.00 96.12 335 ILE A O 1
ATOM 2622 N N . VAL A 1 336 ? -2.096 -27.273 -3.450 1.00 95.19 336 VAL A N 1
ATOM 2623 C CA . VAL A 1 336 ? -2.683 -28.613 -3.358 1.00 95.19 336 VAL A CA 1
ATOM 2624 C C . VAL A 1 336 ? -1.596 -29.666 -3.380 1.00 95.19 336 VAL A C 1
ATOM 2626 O O . VAL A 1 336 ? -0.633 -29.561 -4.141 1.00 95.19 336 VAL A O 1
ATOM 2629 N N . THR A 1 337 ? -1.770 -30.693 -2.557 1.00 94.81 337 THR A N 1
ATOM 2630 C CA . THR A 1 337 ? -0.886 -31.857 -2.504 1.00 94.81 337 THR A CA 1
ATOM 2631 C C . THR A 1 337 ? -1.688 -33.138 -2.678 1.00 94.81 337 THR A C 1
ATOM 2633 O O . THR A 1 337 ? -2.703 -33.328 -2.013 1.00 94.81 337 THR A O 1
ATOM 2636 N N . GLY A 1 338 ? -1.206 -34.043 -3.517 1.00 90.94 338 GLY A N 1
ATOM 2637 C CA . GLY A 1 338 ? -1.684 -35.416 -3.654 1.00 90.94 338 GLY A CA 1
ATOM 2638 C C . GLY A 1 338 ? -0.507 -36.390 -3.642 1.00 90.94 338 GLY A C 1
ATOM 2639 O O . GLY A 1 338 ? 0.630 -35.997 -3.404 1.00 90.94 338 GLY A O 1
ATOM 2640 N N . HIS A 1 339 ? -0.759 -37.660 -3.955 1.00 83.88 339 HIS A N 1
ATOM 2641 C CA . HIS A 1 339 ? 0.241 -38.736 -3.857 1.00 83.88 339 HIS A CA 1
ATOM 2642 C C . HIS A 1 339 ? 1.580 -38.450 -4.577 1.00 83.88 339 HIS A C 1
ATOM 2644 O O . HIS A 1 339 ? 2.638 -38.833 -4.091 1.00 83.88 339 HIS A O 1
ATOM 2650 N N . THR A 1 340 ? 1.550 -37.783 -5.736 1.00 84.56 340 THR A N 1
ATOM 2651 C CA . THR A 1 340 ? 2.752 -37.449 -6.543 1.00 84.56 340 THR A CA 1
ATOM 2652 C C . THR A 1 340 ? 2.758 -36.005 -7.038 1.00 84.56 340 THR A C 1
ATOM 2654 O O . THR A 1 340 ? 3.540 -35.643 -7.915 1.00 84.56 340 THR A O 1
ATOM 2657 N N . THR A 1 341 ? 1.858 -35.176 -6.517 1.00 87.50 341 THR A N 1
ATOM 2658 C CA . THR A 1 341 ? 1.601 -33.841 -7.056 1.00 87.50 341 THR A CA 1
ATOM 2659 C C . THR A 1 341 ? 1.642 -32.841 -5.922 1.00 87.50 341 THR A C 1
ATOM 2661 O O . THR A 1 341 ? 0.953 -33.017 -4.925 1.00 87.50 341 THR A O 1
ATOM 2664 N N . GLU A 1 342 ? 2.413 -31.782 -6.105 1.00 92.62 342 GLU A N 1
ATOM 2665 C CA . GLU A 1 342 ? 2.354 -30.574 -5.299 1.00 92.62 342 GLU A CA 1
ATOM 2666 C C . GLU A 1 342 ? 2.251 -29.396 -6.262 1.00 92.62 342 GLU A C 1
ATOM 2668 O O . GLU A 1 342 ? 3.007 -29.298 -7.238 1.00 92.62 342 GLU A O 1
ATOM 2673 N N . LYS A 1 343 ? 1.278 -28.517 -6.029 1.00 93.94 343 LYS A N 1
ATOM 2674 C CA . LYS A 1 343 ? 1.031 -27.390 -6.920 1.00 93.94 343 LYS A CA 1
ATOM 2675 C C . LYS A 1 343 ? 0.569 -26.166 -6.164 1.00 93.94 343 LYS A C 1
ATOM 2677 O O . LYS A 1 343 ? -0.487 -26.177 -5.544 1.00 93.94 343 LYS A O 1
ATOM 2682 N N . LEU A 1 344 ? 1.320 -25.080 -6.312 1.00 94.69 344 LEU A N 1
ATOM 2683 C CA . LEU A 1 344 ? 0.838 -23.745 -5.991 1.00 94.69 344 LEU A CA 1
ATOM 2684 C C . LEU A 1 344 ? -0.213 -23.334 -7.030 1.00 94.69 344 LEU A C 1
ATOM 2686 O O . LEU A 1 344 ? 0.111 -23.177 -8.209 1.00 94.69 344 LEU A O 1
ATOM 2690 N N . LEU A 1 345 ? -1.458 -23.177 -6.587 1.00 94.44 345 LEU A N 1
ATOM 2691 C CA . LEU A 1 345 ? -2.584 -22.805 -7.441 1.00 94.44 345 LEU A CA 1
ATOM 2692 C C . LEU A 1 345 ? -2.660 -21.293 -7.633 1.00 94.44 345 LEU A C 1
ATOM 2694 O O . LEU A 1 345 ? -2.807 -20.806 -8.754 1.00 94.44 345 LEU A O 1
ATOM 2698 N N . ALA A 1 346 ? -2.565 -20.547 -6.531 1.00 94.12 346 ALA A N 1
ATOM 2699 C CA . ALA A 1 346 ? -2.679 -19.098 -6.540 1.00 94.12 346 ALA A CA 1
ATOM 2700 C C . ALA A 1 346 ? -2.053 -18.470 -5.288 1.00 94.12 346 ALA A C 1
ATOM 2702 O O . ALA A 1 346 ? -1.877 -19.125 -4.261 1.00 94.12 346 ALA A O 1
ATOM 2703 N N . ILE A 1 347 ? -1.748 -17.171 -5.387 1.00 93.00 347 ILE A N 1
ATOM 2704 C CA . ILE A 1 347 ? -1.395 -16.321 -4.241 1.00 93.00 347 ILE A CA 1
ATOM 2705 C C . ILE A 1 347 ? -2.289 -15.061 -4.230 1.00 93.00 347 ILE A C 1
ATOM 2707 O O . ILE A 1 347 ? -1.804 -13.949 -4.502 1.00 93.00 347 ILE A O 1
ATOM 2711 N N . PRO A 1 348 ? -3.617 -15.213 -4.033 1.00 93.19 348 PRO A N 1
ATOM 2712 C CA . PRO A 1 348 ? -4.556 -14.099 -4.041 1.00 93.19 348 PRO A CA 1
ATOM 2713 C C . PRO A 1 348 ? -4.239 -13.071 -2.956 1.00 93.19 348 PRO A C 1
ATOM 2715 O O . PRO A 1 348 ? -3.814 -13.405 -1.850 1.00 93.19 348 PRO A O 1
ATOM 2718 N N . LYS A 1 349 ? -4.484 -11.800 -3.288 1.00 92.19 349 LYS A N 1
ATOM 2719 C CA . LYS A 1 349 ? -4.538 -10.712 -2.312 1.00 92.19 349 LYS A CA 1
ATOM 2720 C C . LYS A 1 349 ? -5.870 -10.794 -1.574 1.00 92.19 349 LYS A C 1
ATOM 2722 O O . LYS A 1 349 ? -6.914 -10.825 -2.223 1.00 92.19 349 LYS A O 1
ATOM 2727 N N . VAL A 1 350 ? -5.831 -10.763 -0.250 1.00 90.69 350 VAL A N 1
ATOM 2728 C CA . VAL A 1 350 ? -7.021 -10.654 0.599 1.00 90.69 350 VAL A CA 1
ATOM 2729 C C . VAL A 1 350 ? -7.039 -9.288 1.281 1.00 90.69 350 VAL A C 1
ATOM 2731 O O . VAL A 1 350 ? -6.002 -8.658 1.474 1.00 90.69 350 VAL A O 1
ATOM 2734 N N . VAL A 1 351 ? -8.235 -8.782 1.590 1.00 84.75 351 VAL A N 1
ATOM 2735 C CA . VAL A 1 351 ? -8.385 -7.464 2.236 1.00 84.75 351 VAL A CA 1
ATOM 2736 C C . VAL A 1 351 ? -7.873 -7.510 3.678 1.00 84.75 351 VAL A C 1
ATOM 2738 O O . VAL A 1 351 ? -7.307 -6.532 4.158 1.00 84.75 351 VAL A O 1
ATOM 2741 N N . GLN A 1 352 ? -8.085 -8.645 4.349 1.00 81.75 352 GLN A N 1
ATOM 2742 C CA . GLN A 1 352 ? -7.632 -8.950 5.704 1.00 81.75 352 GLN A CA 1
ATOM 2743 C C . GLN A 1 352 ? -7.394 -10.460 5.818 1.00 81.75 352 GLN A C 1
ATOM 2745 O O . GLN A 1 352 ? -8.122 -11.237 5.197 1.00 81.75 352 GLN A O 1
ATOM 2750 N N . GLY A 1 353 ? -6.441 -10.879 6.651 1.00 82.25 353 GLY A N 1
ATOM 2751 C CA . GLY A 1 353 ? -6.201 -12.287 7.003 1.00 82.25 353 GLY A CA 1
ATOM 2752 C C . GLY A 1 353 ? -7.268 -12.931 7.907 1.00 82.25 353 GLY A C 1
ATOM 2753 O O . GLY A 1 353 ? -6.922 -13.672 8.822 1.00 82.25 353 GLY A O 1
ATOM 2754 N N . THR A 1 354 ? -8.555 -12.622 7.715 1.00 87.50 354 THR A N 1
ATOM 2755 C CA . THR A 1 354 ? -9.652 -13.261 8.462 1.00 87.50 354 THR A CA 1
ATOM 2756 C C . THR A 1 354 ? -10.061 -14.583 7.816 1.00 87.50 354 THR A C 1
ATOM 2758 O O . THR A 1 354 ? -9.976 -14.732 6.595 1.00 87.50 354 THR A O 1
ATOM 2761 N N . GLY A 1 355 ? -10.569 -15.525 8.621 1.00 89.50 355 GLY A N 1
ATOM 2762 C CA . GLY A 1 355 ? -10.958 -16.854 8.138 1.00 89.50 355 GLY A CA 1
ATOM 2763 C C . GLY A 1 355 ? -11.967 -16.829 6.989 1.00 89.50 355 GLY A C 1
ATOM 2764 O O . GLY A 1 355 ? -11.835 -17.569 6.018 1.00 89.50 355 GLY A O 1
ATOM 2765 N N . GLU A 1 356 ? -12.917 -15.892 7.022 1.00 92.12 356 GLU A N 1
ATOM 2766 C CA . GLU A 1 356 ? -13.898 -15.693 5.950 1.00 92.12 356 GLU A CA 1
ATOM 2767 C C . GLU A 1 356 ? -13.255 -15.319 4.607 1.00 92.12 356 GLU A C 1
ATOM 2769 O O . GLU A 1 356 ? -13.617 -15.873 3.565 1.00 92.12 356 GLU A O 1
ATOM 2774 N N . GLN A 1 357 ? -12.297 -14.389 4.617 1.00 92.81 357 GLN A N 1
ATOM 2775 C CA . GLN A 1 357 ? -11.640 -13.927 3.393 1.00 92.81 357 GLN A CA 1
ATOM 2776 C C . GLN A 1 357 ? -10.698 -14.992 2.832 1.00 92.81 357 GLN A C 1
ATOM 2778 O O . GLN A 1 357 ? -10.660 -15.195 1.617 1.00 92.81 357 GLN A O 1
ATOM 2783 N N . ILE A 1 358 ? -9.993 -15.712 3.709 1.00 93.06 358 ILE A N 1
ATOM 2784 C CA . ILE A 1 358 ? -9.146 -16.845 3.323 1.00 93.06 358 ILE A CA 1
ATOM 2785 C C . ILE A 1 358 ? -10.015 -17.951 2.707 1.00 93.06 358 ILE A C 1
ATOM 2787 O O . ILE A 1 358 ? -9.726 -18.410 1.602 1.00 93.06 358 ILE A O 1
ATOM 2791 N N . ALA A 1 359 ? -11.127 -18.320 3.353 1.00 93.75 359 ALA A N 1
ATOM 2792 C CA . ALA A 1 359 ? -12.044 -19.347 2.854 1.00 93.75 359 ALA A CA 1
ATOM 2793 C C . ALA A 1 359 ? -12.662 -18.956 1.510 1.00 93.75 359 ALA A C 1
ATOM 2795 O O . ALA A 1 359 ? -12.788 -19.787 0.611 1.00 93.75 359 ALA A O 1
ATOM 2796 N N . LYS A 1 360 ? -13.031 -17.682 1.339 1.00 94.31 360 LYS A N 1
ATOM 2797 C CA . LYS A 1 360 ? -13.527 -17.166 0.060 1.00 94.31 360 LYS A CA 1
ATOM 2798 C C . LYS A 1 360 ? -12.476 -17.309 -1.044 1.00 94.31 360 LYS A C 1
ATOM 2800 O O . LYS A 1 360 ? -12.783 -17.873 -2.090 1.00 94.31 360 LYS A O 1
ATOM 2805 N N . ALA A 1 361 ? -11.247 -16.857 -0.800 1.00 94.62 361 ALA A N 1
ATOM 2806 C CA . ALA A 1 361 ? -10.163 -16.931 -1.776 1.00 94.62 361 ALA A CA 1
ATOM 2807 C C . ALA A 1 361 ? -9.801 -18.385 -2.142 1.00 94.62 361 ALA A C 1
ATOM 2809 O O . ALA A 1 361 ? -9.566 -18.697 -3.313 1.00 94.62 361 ALA A O 1
ATOM 2810 N N . ALA A 1 362 ? -9.805 -19.287 -1.155 1.00 95.00 362 ALA A N 1
ATOM 2811 C CA . ALA A 1 362 ? -9.599 -20.717 -1.359 1.00 95.00 362 ALA A CA 1
ATOM 2812 C C . ALA A 1 362 ? -10.714 -21.340 -2.210 1.00 95.00 362 ALA A C 1
ATOM 2814 O O . ALA A 1 362 ? -10.416 -22.007 -3.199 1.00 95.00 362 ALA A O 1
ATOM 2815 N N . ALA A 1 363 ? -11.984 -21.072 -1.892 1.00 94.50 363 ALA A N 1
ATOM 2816 C CA . ALA A 1 363 ? -13.124 -21.594 -2.646 1.00 94.50 363 ALA A CA 1
ATOM 2817 C C . ALA A 1 363 ? -13.136 -21.107 -4.105 1.00 94.50 363 ALA A C 1
ATOM 2819 O O . ALA A 1 363 ? -13.358 -21.900 -5.023 1.00 94.50 363 ALA A O 1
ATOM 2820 N N . GLU A 1 364 ? -12.854 -19.820 -4.331 1.00 95.56 364 GLU A N 1
ATOM 2821 C CA . GLU A 1 364 ? -12.736 -19.244 -5.676 1.00 95.56 364 GLU A CA 1
ATOM 2822 C C . GLU A 1 364 ? -11.600 -19.908 -6.466 1.00 95.56 364 GLU A C 1
ATOM 2824 O O . GLU A 1 364 ? -11.793 -20.281 -7.621 1.00 95.56 364 GLU A O 1
ATOM 2829 N N . THR A 1 365 ? -10.447 -20.143 -5.831 1.00 95.50 365 THR A N 1
ATOM 2830 C CA . THR A 1 365 ? -9.297 -20.811 -6.465 1.00 95.50 365 THR A CA 1
ATOM 2831 C C . THR A 1 365 ? -9.591 -22.279 -6.786 1.00 95.50 365 THR A C 1
ATOM 2833 O O . THR A 1 365 ? -9.288 -22.740 -7.882 1.00 95.50 365 THR A O 1
ATOM 2836 N N . ILE A 1 366 ? -10.214 -23.019 -5.866 1.00 94.19 366 ILE A N 1
ATOM 2837 C CA . ILE A 1 366 ? -10.614 -24.419 -6.085 1.00 94.19 366 ILE A CA 1
ATOM 2838 C C . ILE A 1 366 ? -11.592 -24.525 -7.257 1.00 94.19 366 ILE A C 1
ATOM 2840 O O . ILE A 1 366 ? -11.442 -25.403 -8.107 1.00 94.19 366 ILE A O 1
ATOM 2844 N N . THR A 1 367 ? -12.561 -23.610 -7.319 1.00 93.62 367 THR A N 1
ATOM 2845 C CA . THR A 1 367 ? -13.551 -23.558 -8.399 1.00 93.62 367 THR A CA 1
ATOM 2846 C C . THR A 1 367 ? -12.890 -23.214 -9.732 1.00 93.62 367 THR A C 1
ATOM 2848 O O . THR A 1 367 ? -13.131 -23.896 -10.723 1.00 93.62 367 THR A O 1
ATOM 2851 N N . ASP A 1 368 ? -12.006 -22.211 -9.755 1.00 93.81 368 ASP A N 1
ATOM 2852 C CA . ASP A 1 368 ? -11.263 -21.805 -10.954 1.00 93.81 368 ASP A CA 1
ATOM 2853 C C . ASP A 1 368 ? -10.399 -22.947 -11.515 1.00 93.81 368 ASP A C 1
ATOM 2855 O O . ASP A 1 368 ? -10.254 -23.086 -12.730 1.00 93.81 368 ASP A O 1
ATOM 2859 N N . TRP A 1 369 ? -9.836 -23.790 -10.647 1.00 93.88 369 TRP A N 1
ATOM 2860 C CA . TRP A 1 369 ? -9.037 -24.953 -11.040 1.00 93.88 369 TRP A CA 1
ATOM 2861 C C . TRP A 1 369 ? -9.850 -26.236 -11.274 1.00 93.88 369 TRP A C 1
ATOM 2863 O O . TRP A 1 369 ? -9.258 -27.250 -11.647 1.00 93.88 369 TRP A O 1
ATOM 2873 N N . GLU A 1 370 ? -11.178 -26.185 -11.116 1.00 92.88 370 GLU A N 1
ATOM 2874 C CA . GLU A 1 370 ? -12.100 -27.321 -11.267 1.00 92.88 370 GLU A CA 1
ATOM 2875 C C . GLU A 1 370 ? -11.777 -28.489 -10.312 1.00 92.88 370 GLU A C 1
ATOM 2877 O O . GLU A 1 370 ? -11.864 -29.657 -10.685 1.00 92.88 370 GLU A O 1
ATOM 2882 N N . LEU A 1 371 ? -11.380 -28.181 -9.071 1.00 92.19 371 LEU A N 1
ATOM 2883 C CA . LEU A 1 371 ? -10.902 -29.173 -8.093 1.00 92.19 371 LEU A CA 1
ATOM 2884 C C . LEU A 1 371 ? -11.918 -29.530 -7.004 1.00 92.19 371 LEU A C 1
ATOM 2886 O O . LEU A 1 371 ? -11.598 -30.337 -6.137 1.00 92.19 371 LEU A O 1
ATOM 2890 N N . THR A 1 372 ? -13.128 -28.965 -7.027 1.00 90.69 372 THR A N 1
ATOM 2891 C CA . THR A 1 372 ? -14.131 -29.102 -5.951 1.00 90.69 372 THR A CA 1
ATOM 2892 C C . THR A 1 372 ? -14.367 -30.552 -5.517 1.00 90.69 372 THR A C 1
ATOM 2894 O O . THR A 1 372 ? -14.435 -30.824 -4.325 1.00 90.69 372 THR A O 1
ATOM 2897 N N . ASN A 1 373 ? -14.416 -31.488 -6.470 1.00 88.88 373 ASN A N 1
ATOM 2898 C CA . ASN A 1 373 ? -14.662 -32.910 -6.197 1.00 88.88 373 ASN A CA 1
ATOM 2899 C C . ASN A 1 373 ? -13.391 -33.713 -5.868 1.00 88.88 373 ASN A C 1
ATOM 2901 O O . ASN A 1 373 ? -13.488 -34.863 -5.447 1.00 88.88 373 ASN A O 1
ATOM 2905 N N . SER A 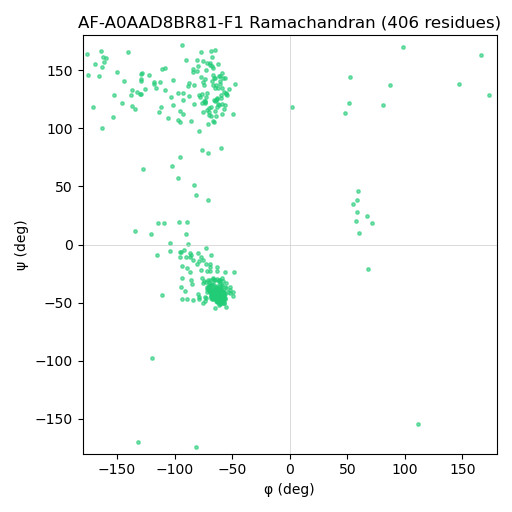1 374 ? -12.210 -33.131 -6.080 1.00 90.75 374 SER A N 1
ATOM 2906 C CA . SER A 1 374 ? -10.917 -33.773 -5.817 1.00 90.75 374 SER A CA 1
ATOM 2907 C C . SER A 1 374 ? -10.390 -33.445 -4.419 1.00 90.75 374 SER A C 1
ATOM 2909 O O . SER A 1 374 ? -9.521 -34.155 -3.916 1.00 90.75 374 SER A O 1
ATOM 2911 N N . ILE A 1 375 ? -10.893 -32.386 -3.769 1.00 92.19 375 ILE A N 1
ATOM 2912 C CA . ILE A 1 375 ? -10.475 -32.016 -2.411 1.00 92.19 375 ILE A CA 1
ATOM 2913 C C . ILE A 1 375 ? -11.028 -33.026 -1.398 1.00 92.19 375 ILE A C 1
ATOM 2915 O O . ILE A 1 375 ? -12.233 -33.134 -1.198 1.00 92.19 375 ILE A O 1
ATOM 2919 N N . ALA A 1 376 ? -10.122 -33.742 -0.735 1.00 90.75 376 ALA A N 1
ATOM 2920 C CA . ALA A 1 376 ? -10.421 -34.759 0.272 1.00 90.75 376 ALA A CA 1
ATOM 2921 C C . ALA A 1 376 ? -9.919 -34.387 1.677 1.00 90.75 376 ALA A C 1
ATOM 2923 O O . ALA A 1 376 ? -10.216 -35.084 2.644 1.00 90.75 376 ALA A O 1
ATOM 2924 N N . GLY A 1 377 ? -9.137 -33.314 1.802 1.00 90.88 377 GLY A N 1
ATOM 2925 C CA . GLY A 1 377 ? -8.607 -32.868 3.084 1.00 90.88 377 GLY A CA 1
ATOM 2926 C C . GLY A 1 377 ? -8.088 -31.440 3.036 1.00 90.88 377 GLY A C 1
ATOM 2927 O O . GLY A 1 377 ? -7.887 -30.867 1.965 1.00 90.88 377 GLY A O 1
ATOM 2928 N N . MET A 1 378 ? -7.860 -30.877 4.216 1.00 93.06 378 MET A N 1
ATOM 2929 C CA . MET A 1 378 ? -7.303 -29.542 4.402 1.00 93.06 378 MET A CA 1
ATOM 2930 C C . MET A 1 378 ? -6.117 -29.610 5.359 1.00 93.06 378 MET A C 1
ATOM 2932 O O . MET A 1 378 ? -6.105 -30.420 6.284 1.00 93.06 378 MET A O 1
ATOM 2936 N N . SER A 1 379 ? -5.134 -28.748 5.145 1.00 92.19 379 SER A N 1
ATOM 2937 C CA . SER A 1 379 ? -3.959 -28.601 5.994 1.00 92.19 379 SER A CA 1
ATOM 2938 C C . SER A 1 379 ? -3.655 -27.118 6.170 1.00 92.19 379 SER A C 1
ATOM 2940 O O . SER A 1 379 ? -3.633 -26.351 5.210 1.00 92.19 379 SER A O 1
ATOM 2942 N N . PHE A 1 380 ? -3.495 -26.697 7.416 1.00 91.88 380 PHE A N 1
ATOM 2943 C CA . PHE A 1 380 ? -3.364 -25.297 7.800 1.00 91.88 380 PHE A CA 1
ATOM 2944 C C . PHE A 1 380 ? -2.757 -25.205 9.202 1.00 91.88 380 PHE A C 1
ATOM 2946 O O . PHE A 1 380 ? -2.752 -26.183 9.954 1.00 91.88 380 PHE A O 1
ATOM 2953 N N . ASP A 1 381 ? -2.229 -24.035 9.555 1.00 87.56 381 ASP A N 1
ATOM 2954 C CA . ASP A 1 381 ? -1.694 -23.782 10.890 1.00 87.56 381 ASP A CA 1
ATOM 2955 C C . ASP A 1 381 ? -2.807 -23.584 11.939 1.00 87.56 381 ASP A C 1
ATOM 2957 O O . ASP A 1 381 ? -3.951 -23.243 11.633 1.00 87.56 381 ASP A O 1
ATOM 2961 N N . THR A 1 382 ? -2.483 -23.796 13.217 1.00 85.25 382 THR A N 1
ATOM 2962 C CA . THR A 1 382 ? -3.458 -23.738 14.322 1.00 85.25 382 THR A CA 1
ATOM 2963 C C . THR A 1 382 ? -3.742 -22.302 14.782 1.00 85.25 382 THR A C 1
ATOM 2965 O O . THR A 1 382 ? -3.780 -22.010 15.978 1.00 85.25 382 THR A O 1
ATOM 2968 N N . THR A 1 383 ? -3.906 -21.369 13.847 1.00 85.00 383 THR A N 1
ATOM 2969 C CA . THR A 1 383 ? -4.298 -19.993 14.164 1.00 85.00 383 THR A CA 1
ATOM 2970 C C . THR A 1 383 ? -5.811 -19.881 14.301 1.00 85.00 383 THR A C 1
ATOM 2972 O O . THR A 1 383 ? -6.561 -20.569 13.616 1.00 85.00 383 THR A O 1
ATOM 2975 N N . ALA A 1 384 ? -6.282 -18.968 15.157 1.00 84.19 384 ALA A N 1
ATOM 2976 C CA . ALA A 1 384 ? -7.718 -18.756 15.367 1.00 84.19 384 ALA A CA 1
ATOM 2977 C C . ALA A 1 384 ? -8.465 -18.395 14.068 1.00 84.19 384 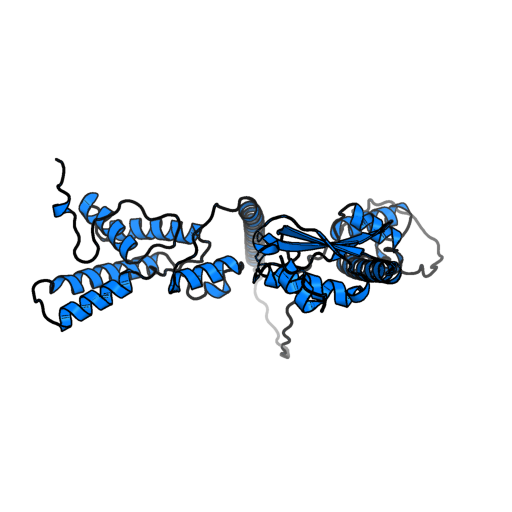ALA A C 1
ATOM 2979 O O . ALA A 1 384 ? -9.616 -18.777 13.896 1.00 84.19 384 ALA A O 1
ATOM 2980 N N . ALA A 1 385 ? -7.805 -17.708 13.127 1.00 86.00 385 ALA A N 1
ATOM 2981 C CA . ALA A 1 385 ? -8.380 -17.414 11.816 1.00 86.00 385 ALA A CA 1
ATOM 2982 C C . ALA A 1 385 ? -8.711 -18.690 11.022 1.00 86.00 385 ALA A C 1
ATOM 2984 O O . ALA A 1 385 ? -9.681 -18.702 10.272 1.00 86.00 385 ALA A O 1
ATOM 2985 N N . ASN A 1 386 ? -7.947 -19.766 11.214 1.00 87.50 386 ASN A N 1
ATOM 2986 C CA . ASN A 1 386 ? -8.133 -21.027 10.510 1.00 87.50 386 ASN A CA 1
ATOM 2987 C C . ASN A 1 386 ? -8.993 -22.028 11.290 1.00 87.50 386 ASN A C 1
ATOM 2989 O O . ASN A 1 386 ? -9.785 -22.726 10.663 1.00 87.50 386 ASN A O 1
ATOM 2993 N N . THR A 1 387 ? -8.877 -22.071 12.623 1.00 88.56 387 THR A N 1
ATOM 2994 C CA . THR A 1 387 ? -9.482 -23.109 13.481 1.00 88.56 387 THR A CA 1
ATOM 2995 C C . THR A 1 387 ? -10.731 -22.690 14.251 1.00 88.56 387 THR A C 1
ATOM 2997 O O . THR A 1 387 ? -11.317 -23.538 14.925 1.00 88.56 387 THR A O 1
ATOM 3000 N N . ASP A 1 388 ? -11.149 -21.418 14.212 1.00 88.81 388 ASP A N 1
ATOM 3001 C CA . ASP A 1 388 ? -12.343 -20.995 14.949 1.00 88.81 388 ASP A CA 1
ATOM 3002 C C . ASP A 1 388 ? -13.584 -21.803 14.529 1.00 88.81 388 ASP A C 1
ATOM 3004 O O . ASP A 1 388 ? -13.897 -21.959 13.352 1.00 88.81 388 ASP A O 1
ATOM 3008 N N . HIS A 1 389 ? -14.311 -22.308 15.522 1.00 82.94 389 HIS A N 1
ATOM 3009 C CA . HIS A 1 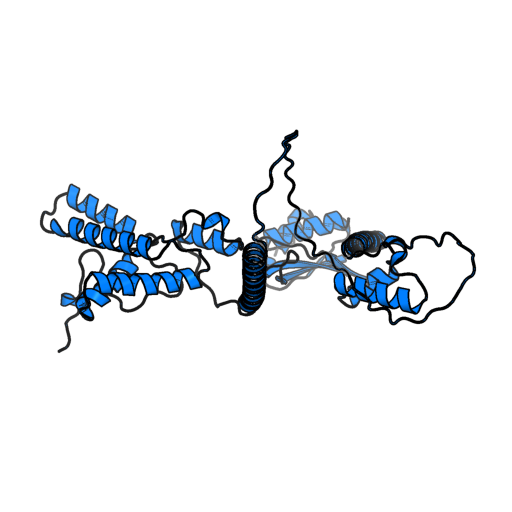389 ? -15.446 -23.209 15.326 1.00 82.94 389 HIS A CA 1
ATOM 3010 C C . HIS A 1 389 ? -16.638 -22.607 14.559 1.00 82.94 389 HIS A C 1
ATOM 3012 O O . HIS A 1 389 ? -17.473 -23.361 14.066 1.00 82.94 389 HIS A O 1
ATOM 3018 N N . LEU A 1 390 ? -16.750 -21.275 14.473 1.00 82.69 390 LEU A N 1
ATOM 3019 C CA . LEU A 1 390 ? -17.834 -20.592 13.757 1.00 82.69 390 LEU A CA 1
ATOM 3020 C C . LEU A 1 390 ? -17.331 -19.884 12.499 1.00 82.69 390 LEU A C 1
ATOM 3022 O O . LEU A 1 390 ? -17.981 -19.942 11.460 1.00 82.69 390 LEU A O 1
ATOM 3026 N N . ASN A 1 391 ? -16.190 -19.203 12.606 1.00 87.75 391 ASN A N 1
ATOM 3027 C CA . ASN A 1 391 ? -15.662 -18.299 11.585 1.00 87.75 391 ASN A CA 1
ATOM 3028 C C . ASN A 1 391 ? -14.274 -18.706 11.071 1.00 87.75 391 ASN A C 1
ATOM 3030 O O . ASN A 1 391 ? -13.626 -17.928 10.364 1.00 87.75 391 ASN A O 1
ATOM 3034 N N . GLY A 1 392 ? -13.795 -19.891 11.445 1.00 90.12 392 GLY A N 1
ATOM 3035 C CA . GLY A 1 392 ? -12.525 -20.425 10.981 1.00 90.12 392 GLY A CA 1
ATOM 3036 C C . GLY A 1 392 ? -12.568 -20.735 9.492 1.00 90.12 392 GLY A C 1
ATOM 3037 O O . GLY A 1 392 ? -13.596 -21.163 8.955 1.00 90.12 392 GLY A O 1
ATOM 3038 N N . THR A 1 393 ? -11.434 -20.544 8.819 1.00 91.81 393 THR A N 1
ATOM 3039 C CA . THR A 1 393 ? -11.277 -20.864 7.397 1.00 91.81 393 THR A CA 1
ATOM 3040 C C . THR A 1 393 ? -11.767 -22.272 7.068 1.00 91.81 393 THR A C 1
ATOM 3042 O O . THR A 1 393 ? -12.463 -22.438 6.071 1.00 91.81 393 THR A O 1
ATOM 3045 N N . CYS A 1 394 ? -11.432 -23.279 7.886 1.00 91.50 394 CYS A N 1
ATOM 3046 C CA . CYS A 1 394 ? -11.791 -24.669 7.599 1.00 91.50 394 CYS A CA 1
ATOM 3047 C C . CYS A 1 394 ? -13.311 -24.880 7.570 1.00 91.50 394 CYS A C 1
ATOM 3049 O O . CYS A 1 394 ? -13.836 -25.374 6.574 1.00 91.50 394 CYS A O 1
ATOM 3051 N N . VAL A 1 395 ? -14.020 -24.399 8.595 1.00 90.44 395 VAL A N 1
ATOM 3052 C CA . VAL A 1 395 ? -15.480 -24.514 8.723 1.00 90.44 395 VAL A CA 1
ATOM 3053 C C . VAL A 1 395 ? -16.178 -23.811 7.560 1.00 90.44 395 VAL A C 1
ATOM 3055 O O . VAL A 1 395 ? -17.075 -24.362 6.922 1.00 90.44 395 VAL A O 1
ATOM 3058 N N . LEU A 1 396 ? -15.745 -22.588 7.245 1.00 93.12 396 LEU A N 1
ATOM 3059 C CA . LEU A 1 396 ? -16.346 -21.795 6.175 1.00 93.12 396 LEU A CA 1
ATOM 3060 C C . LEU A 1 396 ? -16.042 -22.365 4.786 1.00 93.12 396 LEU A C 1
ATOM 3062 O O . LEU A 1 396 ? -16.878 -22.272 3.885 1.00 93.12 396 LEU A O 1
ATOM 3066 N N . LEU A 1 397 ? -14.856 -22.940 4.586 1.00 92.25 397 LEU A N 1
ATOM 3067 C CA . LEU A 1 397 ? -14.475 -23.543 3.315 1.00 92.25 397 LEU A CA 1
ATOM 3068 C C . LEU A 1 397 ? -15.228 -24.857 3.077 1.00 92.25 397 LEU A C 1
ATOM 3070 O O . LEU A 1 397 ? -15.724 -25.063 1.974 1.00 92.25 397 LEU A O 1
ATOM 3074 N N . GLU A 1 398 ? -15.402 -25.698 4.098 1.00 88.94 398 GLU A N 1
ATOM 3075 C CA . GLU A 1 398 ? -16.241 -26.903 4.011 1.00 88.94 398 GLU A CA 1
ATOM 3076 C C . GLU A 1 398 ? -17.678 -26.567 3.602 1.00 88.94 398 GLU A C 1
ATOM 3078 O O . GLU A 1 398 ? -18.200 -27.145 2.645 1.00 88.94 398 GLU A O 1
ATOM 3083 N N . GLN A 1 399 ? -18.286 -25.567 4.254 1.00 89.25 399 GLN A N 1
ATOM 3084 C CA . GLN A 1 399 ? -19.631 -25.089 3.916 1.00 89.25 399 GLN A CA 1
ATOM 3085 C C . GLN A 1 399 ? -19.726 -24.607 2.463 1.00 89.25 399 GLN A C 1
ATOM 3087 O O . GLN A 1 399 ? -20.705 -24.893 1.776 1.00 89.25 399 GLN A O 1
ATOM 3092 N N . LYS A 1 400 ? -18.707 -23.885 1.976 1.00 88.69 400 LYS A N 1
ATOM 3093 C CA . LYS A 1 400 ? -18.660 -23.382 0.593 1.00 88.69 400 LYS A CA 1
ATOM 3094 C C . LYS A 1 400 ? -18.493 -24.492 -0.441 1.00 88.69 400 LYS A C 1
ATOM 3096 O O . LYS A 1 400 ? -19.015 -24.358 -1.544 1.00 88.69 400 LYS A O 1
ATOM 3101 N N . LEU A 1 401 ? -17.764 -25.554 -0.104 1.00 84.50 401 LEU A N 1
ATOM 3102 C CA . LEU A 1 401 ? -17.529 -26.693 -0.993 1.00 84.50 401 LEU A CA 1
ATOM 3103 C C . LEU A 1 401 ? -18.647 -27.741 -0.925 1.00 84.50 401 LEU A C 1
ATOM 3105 O O . LEU A 1 401 ? -18.667 -28.654 -1.746 1.00 84.50 401 LEU A O 1
ATOM 3109 N N . GLY A 1 402 ? -19.580 -27.615 0.025 1.00 77.69 402 GLY A N 1
ATOM 3110 C CA . GLY A 1 402 ? -20.634 -28.605 0.245 1.00 77.69 402 GLY A CA 1
ATOM 3111 C C . GLY A 1 402 ? -20.094 -29.941 0.764 1.00 77.69 402 GLY A C 1
ATOM 3112 O O . GLY A 1 402 ? -20.727 -30.976 0.558 1.00 77.69 402 GLY A O 1
ATOM 3113 N N . LEU A 1 403 ? -18.922 -29.927 1.408 1.00 67.12 403 LEU A N 1
ATOM 3114 C CA . LEU A 1 403 ? -18.336 -31.107 2.038 1.00 67.12 403 LEU A CA 1
ATOM 3115 C C . LEU A 1 403 ? -19.053 -31.382 3.374 1.00 67.12 403 LEU A C 1
ATOM 3117 O O . LEU A 1 403 ? -19.456 -30.438 4.057 1.00 67.12 403 LEU A O 1
ATOM 3121 N N . PRO A 1 404 ? -19.257 -32.655 3.761 1.00 55.28 404 PRO A N 1
ATOM 3122 C CA . PRO A 1 404 ? -19.896 -32.986 5.029 1.00 55.28 404 PRO A CA 1
ATOM 3123 C C . PRO A 1 404 ? -19.044 -32.482 6.202 1.00 55.28 404 PRO A C 1
ATOM 3125 O O . PRO A 1 404 ? -17.868 -32.819 6.301 1.00 55.28 404 PRO A O 1
ATOM 3128 N N . THR A 1 405 ? -19.649 -31.694 7.093 1.00 46.38 405 THR A N 1
ATOM 3129 C CA . THR A 1 405 ? -18.989 -31.138 8.282 1.00 46.38 405 THR A CA 1
ATOM 3130 C C . THR A 1 405 ? -18.549 -32.260 9.231 1.00 46.38 405 THR A C 1
ATOM 3132 O O . THR A 1 405 ? -19.411 -33.040 9.662 1.00 46.38 405 THR A O 1
ATOM 3135 N N . PRO A 1 406 ? -17.269 -32.344 9.632 1.00 42.50 406 PRO A N 1
ATOM 3136 C CA . PRO A 1 406 ? -16.875 -33.153 10.767 1.00 42.50 406 PRO A CA 1
ATOM 3137 C C . PRO A 1 406 ? -17.415 -32.475 12.030 1.00 42.50 406 PRO A C 1
ATOM 3139 O O . PRO A 1 406 ? -16.996 -31.378 12.398 1.00 42.50 406 PRO A O 1
ATOM 3142 N N . HIS A 1 407 ? -18.387 -33.107 12.687 1.00 39.97 407 HIS A N 1
ATOM 3143 C CA . HIS A 1 407 ? -18.735 -32.719 14.049 1.00 39.97 407 HIS A CA 1
ATOM 3144 C C . HIS A 1 407 ? -17.538 -33.016 14.973 1.00 39.97 407 HIS A C 1
ATOM 3146 O O . HIS A 1 407 ? -16.955 -34.096 14.838 1.00 39.97 407 HIS A O 1
ATOM 3152 N N . PRO A 1 408 ? -17.159 -32.078 15.864 1.00 41.00 408 PRO A N 1
ATOM 3153 C CA . PRO A 1 408 ? -16.121 -32.309 16.867 1.00 41.00 408 PRO A CA 1
ATOM 3154 C C . PRO A 1 408 ? -16.479 -33.430 17.848 1.00 41.00 408 PRO A C 1
ATOM 3156 O O . PRO A 1 408 ? -17.690 -33.643 18.103 1.00 41.00 408 PRO A O 1
#

Nearest PDB structures (foldseek):
  4fcy-assembly1_A  TM=3.641E-01  e=1.192E-01  Muvirus mu
  1bco-assembly1_A  TM=5.412E-01  e=1.111E+00  Muvirus mu
  1bcm-assembly1_B  TM=5.417E-01  e=1.170E+00  Muvirus mu
  4fcy-assembly1_B  TM=3.648E-01  e=5.100E-01  Muvirus mu

Radius of gyration: 33.65 Å; Cα contacts (8 Å, |Δi|>4): 397; chains: 1; bounding box: 64×88×97 Å

Secondary structure (DSSP, 8-state):
-PPPTTSSPBTTTBS--SS--TTSPPBHHHHHHHHHIIIIIS---HHHHHHHHHHHHHHHHHHTTPPBPPHHHHHHHHHHHHHHHHHHHTTTTS--HHHHHHHHHHHHHHTSB---B-TTHHHH---HHHHHHHHHHTTT---------HHHHHHHHHHHHHHHHHHHHHHHHHHHHHHHHHH-----------------------------------PPP---------------BHHHHS-HHHHHHHHHTT--HHHHHHHHHHHHHHTT--GGG-B--HHHHHHHHHHHHHHHHHHHHHT----S-EEEEEEEEEEE-TTSSS-EEEEEEEEEEETTEEEEEE--B-SS--HHHHHHHHHHHHHHTT-TTTEEEEE--S-HHHH-TTT-HHHHHHHHHTPPP---

Solvent-accessible surface area (backbone atoms only — not comparable to full-atom values): 24448 Å² total; per-residue (Å²): 132,90,78,59,81,82,77,61,55,39,87,98,69,42,66,52,35,91,70,79,69,85,43,47,80,55,28,38,38,53,55,49,21,33,27,44,24,35,34,68,74,69,61,39,52,73,68,53,17,45,50,55,45,47,50,56,52,50,53,56,38,54,74,62,66,48,50,58,49,59,68,71,59,51,43,50,50,52,51,53,49,54,54,49,51,54,58,63,57,71,54,68,85,69,81,41,72,75,50,53,53,51,51,50,55,47,50,60,56,27,73,34,51,56,81,50,61,25,96,59,25,79,76,69,45,85,52,66,67,56,50,53,45,56,53,32,48,72,66,82,50,81,70,62,64,73,82,85,59,65,68,60,50,55,51,51,51,56,49,50,55,48,54,50,52,50,52,54,48,49,54,50,50,54,49,52,52,51,52,52,54,68,72,61,74,75,83,88,85,82,89,83,92,87,78,90,82,91,80,88,83,87,82,90,79,94,71,83,88,75,83,85,83,77,86,83,74,86,78,81,89,77,91,82,84,89,84,92,77,88,69,84,70,78,63,52,39,29,67,68,72,53,36,68,69,56,43,49,50,41,56,78,68,70,53,50,53,62,55,48,35,51,52,51,49,52,52,36,47,75,71,72,41,62,66,93,54,42,59,61,45,45,68,44,43,43,54,41,44,54,51,48,50,55,49,52,54,50,53,54,61,71,70,52,82,71,81,60,66,24,32,41,33,54,48,83,45,78,38,72,37,88,89,66,61,94,51,66,37,38,25,36,44,35,32,38,39,39,98,90,45,76,44,79,77,48,66,50,79,39,98,49,86,43,13,63,50,51,18,48,54,48,50,52,50,34,55,74,69,70,35,68,88,23,56,73,46,77,47,68,67,94,43,66,39,37,63,32,91,81,59,1,18,55,57,49,30,33,62,72,67,68,49,85,78,82,78,131

Organism: Biomphalaria pfeifferi (NCBI:txid112525)

pLDDT: mean 78.16, std 19.19, range [24.38, 96.12]